Protein AF-0000000066036951 (afdb_homodimer)

Nearest PDB structures (foldseek):
  9d6j-assembly1_B  TM=9.580E-01  e=7.291E-29  Pseudonocardia thermophila
  9d6m-assembly1_B  TM=9.574E-01  e=2.581E-28  Pseudonocardia thermophila
  9d6k-assembly1_B  TM=9.555E-01  e=4.438E-28  Pseudonocardia thermophila
  9d5u-assembly1_B  TM=9.555E-01  e=5.997E-28  Pseudonocardia thermophila
  9d65-assembly1_B  TM=9.550E-01  e=6.369E-28  Pseudonocardia thermophila

GO terms:
  GO:0005515 protein binding (F, IPI)

Foldseek 3Di:
DPALVQCVPPPDPDDDDDDDPDDPDPDPVLVVLLLVVVVCVVVVLADPLLQVFQLRVPPNVCNVPDDDSVSSVRSCVVSCVVVVNDDPVVVVVVVVVCVVVVPDDDDDDDDPVSVVVSVVCVVPPDDFADDDPDDDPDDFFFKKAFAQDDDDPTDAPRRNLRHRFIWGFHDWDHWGQHSGCRSVVNDRPIFTKTWTKDAQCRRPNDVGDRPDIDIDIDTRVRIDGD/DPALVQCVPPPDPDDDDDDDPDDPDPDPVLVVLLLVVVVCVVVVLADPLLQVFQLRVPPNVCNVPDDDSVSSVRSCVVSCVVVVNDDPVVVVVVVVVCVVVVPDDDDDDDDPVSVVVSVVCVVPPDDFADDDPDDDPDDFFFKKAFAQDDDPPTDAPRRNLRHRFIWGFHDWDHWGQHSGCRSVVNDSPIFTKTWTKDAQCRRPNDVGDRPDIDIDIDTRVRIDGD

Radius of gyration: 26.62 Å; Cα contacts (8 Å, |Δi|>4): 675; chains: 2; bounding box: 62×72×55 Å

Solvent-accessible surface area (backbone atoms only — not comparable to full-atom values): 25828 Å² total; per-residue (Å²): 64,54,25,76,77,69,51,67,85,49,41,69,74,71,80,88,77,83,65,82,85,62,65,95,58,96,49,73,66,47,58,53,50,61,55,46,48,59,54,39,36,73,71,63,46,40,53,74,38,32,40,53,36,42,42,57,62,44,48,50,63,56,55,69,71,49,52,77,60,53,42,51,50,51,18,49,52,55,33,26,39,76,65,62,75,40,49,70,66,57,51,51,53,49,50,51,48,42,68,75,36,70,86,59,82,74,94,82,83,89,52,69,67,58,51,53,52,45,52,49,41,71,74,70,53,80,86,54,68,35,87,71,88,71,76,74,91,73,53,71,72,39,53,30,21,30,54,60,57,42,68,56,94,40,43,66,75,76,57,73,62,50,42,62,30,64,30,30,28,72,39,76,72,50,29,24,54,27,50,50,44,34,35,69,69,73,44,48,70,56,36,41,34,28,33,32,38,28,47,29,41,64,54,42,23,80,91,33,57,84,86,41,69,46,77,45,69,44,49,48,92,46,52,39,82,96,64,51,26,76,78,69,50,67,86,49,41,67,75,70,80,89,75,82,64,82,83,61,65,96,58,93,49,73,67,48,58,54,50,62,55,47,48,59,53,41,36,75,71,64,46,41,54,74,38,31,42,53,36,40,42,57,64,45,50,49,61,56,54,70,72,48,53,78,61,53,43,51,48,53,19,47,53,55,33,27,39,76,64,64,75,41,50,70,67,58,50,52,53,51,52,50,48,41,67,75,36,72,85,60,81,74,93,81,83,88,50,69,68,57,51,52,52,47,52,50,42,71,73,68,53,82,84,55,68,35,86,72,91,68,76,75,90,73,53,70,72,40,52,30,22,30,54,60,56,43,67,54,94,41,44,64,78,76,56,73,62,49,42,62,30,62,31,30,27,72,38,76,73,51,28,24,54,26,51,49,44,34,34,69,69,73,42,49,69,56,37,42,34,30,33,33,39,29,50,29,40,64,53,42,23,77,90,33,56,82,85,41,68,46,79,46,72,43,51,50,93,46,50,39,82,96

Sequence (452 aa):
MDGIHDLGGRAGLGPIKPESDEPVFHSDWERSVLTMFPAMALAGAFNLDQFRGAMEQIPPHDYLTSQYYEHWMHAMIHHGIEAGIFDSDELDRRTQYYMDHPDDTTPTRQDPQLVETISQLITHGADYRRPTDTEAAFAVGDKVIVRSDASPNTHTRRAGYVRGRVGEVVATHGAYVFPDTNALGAGESPEHLYTVRFSATELWGEPAAPNVVNHIDVFEPYLLPAMDGIHDLGGRAGLGPIKPESDEPVFHSDWERSVLTMFPAMALAGAFNLDQFRGAMEQIPPHDYLTSQYYEHWMHAMIHHGIEAGIFDSDELDRRTQYYMDHPDDTTPTRQDPQLVETISQLITHGADYRRPTDTEAAFAVGDKVIVRSDASPNTHTRRAGYVRGRVGEVVATHGAYVFPDTNALGAGESPEHLYTVRFSATELWGEPAAPNVVNHIDVFEPYLLPA

Organism: Rhodococcus rhodochrous (NCBI:txid1829)

pLDDT: mean 92.06, std 6.59, range [65.25, 98.88]

Secondary structure (DSSP, 8-state):
---TT--TT-SSS----PPTT--S-SSHHHHHHHHHHHHHHHTTS--HHHHHHHHTTS-HHHHHHS-HHHHHHHHHHHHHHHTTS--HHHHHHHHHHHHH-TTSPPP----HHHHHHHHHHHHH----B----SPPS--TT-EEEE--SPPPSS-----GGGTT-EEEEEEEEEEE--HHHHHTTS----EEEEEEEEEHHHHH-TTS-TT-EEEEEEEGGGEEE-/---TT--TT-SSS----PPTT--S-SSHHHHHHHHHHHHHHHTTS--HHHHHHHHTTS-HHHHHHS-HHHHHHHHHHHHHHHTTS--HHHHHHHHHHHHH-TTSPPP----HHHHHHHHHHHHH----B----SPPS--TT-EEEE--SPPPSS-----GGGTT-EEEEEEEEEEE--HHHHTTTS----EEEEEEEEEHHHHH-TTS-TT-EEEEEEEGGGEEE-

InterPro domains:
  IPR003168 Nitrile hydratase, beta subunit [PIRSF001427] (1-226)
  IPR003168 Nitrile hydratase, beta subunit [TIGR03888] (1-226)
  IPR008990 Electron transport accessory-like domain superfamily [SSF50090] (1-226)
  IPR024690 Nitrile hydratase beta subunit domain [PF02211] (129-223)
  IPR042262 Nitrile hydratase beta subunit, N-terminal [G3DSA:1.10.472.20] (1-128)
  IPR049054 Nitrile hydratase beta subunit-like, N-terminal domain [PF21006] (1-109)

Structure (mmCIF, N/CA/C/O backbone):
data_AF-0000000066036951-model_v1
#
loop_
_entity.id
_entity.type
_entity.pdbx_description
1 polymer 'Low-molecular weight cobalt-containing nitrile hydratase subunit beta'
#
loop_
_atom_site.group_PDB
_atom_site.id
_atom_site.type_symbol
_atom_site.label_atom_id
_atom_site.label_alt_id
_atom_site.label_comp_id
_atom_site.label_asym_id
_atom_site.label_entity_id
_atom_site.label_seq_id
_atom_site.pdbx_PDB_ins_code
_atom_site.Cartn_x
_atom_site.Cartn_y
_atom_site.Cartn_z
_atom_site.occupancy
_atom_site.B_iso_or_equiv
_atom_site.auth_seq_id
_atom_site.auth_comp_id
_atom_site.auth_asym_id
_atom_site.auth_atom_id
_atom_site.pdbx_PDB_model_num
ATOM 1 N N . MET A 1 1 ? -3.686 -12.07 1.496 1 74.19 1 MET A N 1
ATOM 2 C CA . MET A 1 1 ? -3.107 -11.008 2.307 1 74.19 1 MET A CA 1
ATOM 3 C C . MET A 1 1 ? -3.188 -9.664 1.581 1 74.19 1 MET A C 1
ATOM 5 O O . MET A 1 1 ? -3.072 -9.617 0.356 1 74.19 1 MET A O 1
ATOM 9 N N . ASP A 1 2 ? -3.506 -8.68 2.334 1 81.88 2 ASP A N 1
ATOM 10 C CA . ASP A 1 2 ? -3.549 -7.328 1.781 1 81.88 2 ASP A CA 1
ATOM 11 C C . ASP A 1 2 ? -2.262 -6.566 2.088 1 81.88 2 ASP A C 1
ATOM 13 O O . ASP A 1 2 ? -2.236 -5.715 2.979 1 81.88 2 ASP A O 1
ATOM 17 N N . GLY A 1 3 ? -1.222 -7.027 1.327 1 86.19 3 GLY A N 1
ATOM 18 C CA . GLY A 1 3 ? 0.087 -6.434 1.542 1 86.19 3 GLY A CA 1
ATOM 19 C C . GLY A 1 3 ? 0.476 -5.441 0.463 1 86.19 3 GLY A C 1
ATOM 20 O O . GLY A 1 3 ? -0.375 -4.984 -0.303 1 86.19 3 GLY A O 1
ATOM 21 N N . ILE A 1 4 ? 1.733 -5.105 0.458 1 88.69 4 ILE A N 1
ATOM 22 C CA . ILE A 1 4 ? 2.275 -4.051 -0.392 1 88.69 4 ILE A CA 1
ATOM 23 C C . ILE A 1 4 ? 2.205 -4.48 -1.855 1 88.69 4 ILE A C 1
ATOM 25 O O . ILE A 1 4 ? 2.289 -3.646 -2.76 1 88.69 4 ILE A O 1
ATOM 29 N N . HIS A 1 5 ? 2.006 -5.75 -2.066 1 89.12 5 HIS A N 1
ATOM 30 C CA . HIS A 1 5 ? 1.974 -6.285 -3.422 1 89.12 5 HIS A CA 1
ATOM 31 C C . HIS A 1 5 ? 0.675 -5.91 -4.129 1 89.12 5 HIS A C 1
ATOM 33 O O . HIS A 1 5 ? 0.584 -6 -5.355 1 89.12 5 HIS A O 1
ATOM 39 N N . ASP A 1 6 ? -0.364 -5.641 -3.398 1 89 6 ASP A N 1
ATOM 40 C CA . ASP A 1 6 ? -1.654 -5.273 -3.975 1 89 6 ASP A CA 1
ATOM 41 C C . ASP A 1 6 ? -1.68 -3.801 -4.375 1 89 6 ASP A C 1
ATOM 43 O O . ASP A 1 6 ? -2.139 -2.951 -3.607 1 89 6 ASP A O 1
ATOM 47 N N . LEU A 1 7 ? -1.297 -3.506 -5.617 1 87.06 7 LEU A N 1
ATOM 48 C CA . LEU A 1 7 ? -1.011 -2.133 -6.02 1 87.06 7 LEU A CA 1
ATOM 49 C C . LEU A 1 7 ? -2.104 -1.597 -6.938 1 87.06 7 LEU A C 1
ATOM 51 O O . LEU A 1 7 ? -2.105 -0.414 -7.285 1 87.06 7 LEU A O 1
ATOM 55 N N . GLY A 1 8 ? -2.971 -2.449 -7.289 1 82.44 8 GLY A N 1
ATOM 56 C CA . GLY A 1 8 ? -4.027 -1.979 -8.172 1 82.44 8 GLY A CA 1
ATOM 57 C C . GLY A 1 8 ? -4.793 -0.796 -7.605 1 82.44 8 GLY A C 1
ATOM 58 O O . GLY A 1 8 ? -5.289 -0.853 -6.477 1 82.44 8 GLY A O 1
ATOM 59 N N . GLY A 1 9 ? -4.762 0.262 -8.359 1 79.31 9 GLY A N 1
ATOM 60 C CA . GLY A 1 9 ? -5.539 1.427 -7.965 1 79.31 9 GLY A CA 1
ATOM 61 C C . GLY A 1 9 ? -4.809 2.326 -6.984 1 79.31 9 GLY A C 1
ATOM 62 O O . GLY A 1 9 ? -5.336 3.359 -6.57 1 79.31 9 GLY A O 1
ATOM 63 N N . ARG A 1 10 ? -3.672 1.916 -6.578 1 83.06 10 ARG A N 1
ATOM 64 C CA . ARG A 1 10 ? -2.916 2.732 -5.633 1 83.06 10 ARG A CA 1
ATOM 65 C C . ARG A 1 10 ? -2.289 3.936 -6.328 1 83.06 10 ARG A C 1
ATOM 67 O O . ARG A 1 10 ? -1.865 3.842 -7.48 1 83.06 10 ARG A O 1
ATOM 74 N N . ALA A 1 11 ? -2.215 5.004 -5.559 1 81.88 11 ALA A N 1
ATOM 75 C CA . ALA A 1 11 ? -1.657 6.246 -6.086 1 81.88 11 ALA A CA 1
ATOM 76 C C . ALA A 1 11 ? -0.182 6.387 -5.719 1 81.88 11 ALA A C 1
ATOM 78 O O . ALA A 1 11 ? 0.321 5.66 -4.859 1 81.88 11 ALA A O 1
ATOM 79 N N . GLY A 1 12 ? 0.493 7.266 -6.492 1 81.44 12 GLY A N 1
ATOM 80 C CA . GLY A 1 12 ? 1.828 7.68 -6.09 1 81.44 12 GLY A CA 1
ATOM 81 C C . GLY A 1 12 ? 2.924 6.809 -6.68 1 81.44 12 GLY A C 1
ATOM 82 O O . GLY A 1 12 ? 4.082 6.891 -6.262 1 81.44 12 GLY A O 1
ATOM 83 N N . LEU A 1 13 ? 2.564 6 -7.59 1 83.81 13 LEU A N 1
ATOM 84 C CA . LEU A 1 13 ? 3.555 5.094 -8.164 1 83.81 13 LEU A CA 1
ATOM 85 C C . LEU A 1 13 ? 4.121 5.66 -9.461 1 83.81 13 LEU A C 1
ATOM 87 O O . LEU A 1 13 ? 5.086 5.121 -10.008 1 83.81 13 LEU A O 1
ATOM 91 N N . GLY A 1 14 ? 3.555 6.781 -9.875 1 77.62 14 GLY A N 1
ATOM 92 C CA . GLY A 1 14 ? 4.035 7.395 -11.102 1 77.62 14 GLY A CA 1
ATOM 93 C C . GLY A 1 14 ? 3.561 6.676 -12.352 1 77.62 14 GLY A C 1
ATOM 94 O O . GLY A 1 14 ? 2.885 5.648 -12.266 1 77.62 14 GLY A O 1
ATOM 95 N N . PRO A 1 15 ? 3.805 7.199 -13.5 1 83.62 15 PRO A N 1
ATOM 96 C CA . PRO A 1 15 ? 3.385 6.59 -14.766 1 83.62 15 PRO A CA 1
ATOM 97 C C . PRO A 1 15 ? 4.215 5.363 -15.133 1 83.62 15 PRO A C 1
ATOM 99 O O . PRO A 1 15 ? 5.363 5.234 -14.695 1 83.62 15 PRO A O 1
ATOM 102 N N . ILE A 1 16 ? 3.588 4.512 -15.906 1 80.62 16 ILE A N 1
ATOM 103 C CA . ILE A 1 16 ? 4.309 3.391 -16.5 1 80.62 16 ILE A CA 1
ATOM 104 C C . ILE A 1 16 ? 5.105 3.871 -17.703 1 80.62 16 ILE A C 1
ATOM 106 O O . ILE A 1 16 ? 4.551 4.488 -18.625 1 80.62 16 ILE A O 1
ATOM 110 N N . LYS A 1 17 ? 6.371 3.756 -17.641 1 86.69 17 LYS A N 1
ATOM 111 C CA . LYS A 1 17 ? 7.254 4.117 -18.75 1 86.69 17 LYS A CA 1
ATOM 112 C C . LYS A 1 17 ? 7.812 2.871 -19.438 1 86.69 17 LYS A C 1
ATOM 114 O O . LYS A 1 17 ? 8.852 2.346 -19.031 1 86.69 17 LYS A O 1
ATOM 119 N N . PRO A 1 18 ? 7.16 2.463 -20.5 1 88.06 18 PRO A N 1
ATOM 120 C CA . PRO A 1 18 ? 7.641 1.254 -21.172 1 88.06 18 PRO A CA 1
ATOM 121 C C . PRO A 1 18 ? 9.023 1.438 -21.812 1 88.06 18 PRO A C 1
ATOM 123 O O . PRO A 1 18 ? 9.328 2.512 -22.328 1 88.06 18 PRO A O 1
ATOM 126 N N . GLU A 1 19 ? 9.93 0.462 -21.688 1 88.06 19 GLU A N 1
ATOM 127 C CA . GLU A 1 19 ? 11.242 0.448 -22.328 1 88.06 19 GLU A CA 1
ATOM 128 C C . GLU A 1 19 ? 11.125 0.102 -23.797 1 88.06 19 GLU A C 1
ATOM 130 O O . GLU A 1 19 ? 10.523 -0.913 -24.172 1 88.06 19 GLU A O 1
ATOM 135 N N . SER A 1 20 ? 11.742 1.04 -24.594 1 89.12 20 SER A N 1
ATOM 136 C CA . SER A 1 20 ? 11.797 0.727 -26.016 1 89.12 20 SER A CA 1
ATOM 137 C C . SER A 1 20 ? 12.703 -0.475 -26.281 1 89.12 20 SER A C 1
ATOM 139 O O . SER A 1 20 ? 13.789 -0.58 -25.703 1 89.12 20 SER A O 1
ATOM 141 N N . ASP A 1 21 ? 12.273 -1.445 -27.078 1 92.12 21 ASP A N 1
ATOM 142 C CA . ASP A 1 21 ? 13.047 -2.635 -27.422 1 92.12 21 ASP A CA 1
ATOM 143 C C . ASP A 1 21 ? 13.469 -3.396 -26.172 1 92.12 21 ASP A C 1
ATOM 145 O O . ASP A 1 21 ? 14.633 -3.756 -26.016 1 92.12 21 ASP A O 1
ATOM 149 N N . GLU A 1 22 ? 12.625 -3.484 -25.25 1 90.69 22 GLU A N 1
ATOM 150 C CA . GLU A 1 22 ? 12.875 -4.172 -23.984 1 90.69 22 GLU A CA 1
ATOM 151 C C . GLU A 1 22 ? 13.461 -5.562 -24.219 1 90.69 22 GLU A C 1
ATOM 153 O O . GLU A 1 22 ? 12.875 -6.375 -24.938 1 90.69 22 GLU A O 1
ATOM 158 N N . PRO A 1 23 ? 14.695 -5.762 -23.656 1 92.38 23 PRO A N 1
ATOM 159 C CA . PRO A 1 23 ? 15.242 -7.117 -23.766 1 92.38 23 PRO A CA 1
ATOM 160 C C . PRO A 1 23 ? 14.398 -8.148 -23.016 1 92.38 23 PRO A C 1
ATOM 162 O O . PRO A 1 23 ? 13.656 -7.801 -22.094 1 92.38 23 PRO A O 1
ATOM 165 N N . VAL A 1 24 ? 14.555 -9.383 -23.5 1 90.38 24 VAL A N 1
ATOM 166 C CA . VAL A 1 24 ? 13.844 -10.461 -22.812 1 90.38 24 VAL A CA 1
ATOM 167 C C . VAL A 1 24 ? 14.328 -10.562 -21.375 1 90.38 24 VAL A C 1
ATOM 169 O O . VAL A 1 24 ? 13.523 -10.727 -20.453 1 90.38 24 VAL A O 1
ATOM 172 N N . PHE A 1 25 ? 15.641 -10.5 -21.188 1 94.81 25 PHE A N 1
ATOM 173 C CA . PHE A 1 25 ? 16.266 -10.477 -19.875 1 94.81 25 PHE A CA 1
ATOM 174 C C . PHE A 1 25 ? 17.219 -9.289 -19.75 1 94.81 25 PHE A C 1
ATOM 176 O O . PHE A 1 25 ? 17.953 -8.984 -20.703 1 94.81 25 PHE A O 1
ATOM 183 N N . HIS A 1 26 ? 17.203 -8.68 -18.625 1 93.5 26 HIS A N 1
ATOM 184 C CA . HIS A 1 26 ? 18.078 -7.539 -18.391 1 93.5 26 HIS A CA 1
ATOM 185 C C . HIS A 1 26 ? 19.469 -8 -17.953 1 93.5 26 HIS A C 1
ATOM 187 O O . HIS A 1 26 ? 20.453 -7.277 -18.125 1 93.5 26 HIS A O 1
ATOM 193 N N . SER A 1 27 ? 19.547 -9.133 -17.281 1 93.69 27 SER A N 1
ATOM 194 C CA . SER A 1 27 ? 20.781 -9.75 -16.812 1 93.69 27 SER A CA 1
ATOM 195 C C . SER A 1 27 ? 20.75 -11.266 -16.969 1 93.69 27 SER A C 1
ATOM 197 O O . SER A 1 27 ? 19.672 -11.867 -16.969 1 93.69 27 SER A O 1
ATOM 199 N N . ASP A 1 28 ? 21.828 -11.875 -17 1 90.81 28 ASP A N 1
ATOM 200 C CA . ASP A 1 28 ? 21.938 -13.305 -17.266 1 90.81 28 ASP A CA 1
ATOM 201 C C . ASP A 1 28 ? 21.328 -14.117 -16.109 1 90.81 28 ASP A C 1
ATOM 203 O O . ASP A 1 28 ? 20.766 -15.188 -16.344 1 90.81 28 ASP A O 1
ATOM 207 N N . TRP A 1 29 ? 21.469 -13.594 -14.961 1 92.06 29 TRP A N 1
ATOM 208 C CA . TRP A 1 29 ? 20.969 -14.359 -13.82 1 92.06 29 TRP A CA 1
ATOM 209 C C . TRP A 1 29 ? 19.453 -14.523 -13.898 1 92.06 29 TRP A C 1
ATOM 211 O O . TRP A 1 29 ? 18.906 -15.492 -13.359 1 92.06 29 TRP A O 1
ATOM 221 N N . GLU A 1 30 ? 18.766 -13.703 -14.586 1 96.06 30 GLU A N 1
ATOM 222 C CA . GLU A 1 30 ? 17.312 -13.781 -14.719 1 96.06 30 GLU A CA 1
ATOM 223 C C . GLU A 1 30 ? 16.906 -15.031 -15.5 1 96.06 30 GLU A C 1
ATOM 225 O O . GLU A 1 30 ? 15.883 -15.656 -15.188 1 96.06 30 GLU A O 1
ATOM 230 N N . ARG A 1 31 ? 17.688 -15.391 -16.469 1 93 31 ARG A N 1
ATOM 231 C CA . ARG A 1 31 ? 17.438 -16.594 -17.25 1 93 31 ARG A CA 1
ATOM 232 C C . ARG A 1 31 ? 17.5 -17.844 -16.359 1 93 31 ARG A C 1
ATOM 234 O O . ARG A 1 31 ? 16.672 -18.75 -16.5 1 93 31 ARG A O 1
ATOM 241 N N . SER A 1 32 ? 18.484 -17.797 -15.523 1 91.88 32 SER A N 1
ATOM 242 C CA . SER A 1 32 ? 18.625 -18.922 -14.602 1 91.88 32 SER A CA 1
ATOM 243 C C . SER A 1 32 ? 17.438 -19.031 -13.648 1 91.88 32 SER A C 1
ATOM 245 O O . SER A 1 32 ? 16.938 -20.125 -13.398 1 91.88 32 SER A O 1
ATOM 247 N N . VAL A 1 33 ? 17.031 -17.891 -13.188 1 95.56 33 VAL A N 1
ATOM 248 C CA . VAL A 1 33 ? 15.922 -17.859 -12.25 1 95.56 33 VAL A CA 1
ATOM 249 C C . VAL A 1 33 ? 14.656 -18.391 -12.93 1 95.56 33 VAL A C 1
ATOM 251 O O . VAL A 1 33 ? 13.922 -19.188 -12.344 1 95.56 33 VAL A O 1
ATOM 254 N N . LEU A 1 34 ? 14.43 -17.984 -14.156 1 94.94 34 LEU A N 1
ATOM 255 C CA . LEU A 1 34 ? 13.266 -18.453 -14.898 1 94.94 34 LEU A CA 1
ATOM 256 C C . LEU A 1 34 ? 13.242 -19.969 -14.969 1 94.94 34 LEU A C 1
ATOM 258 O O . LEU A 1 34 ? 12.195 -20.594 -14.773 1 94.94 34 LEU A O 1
ATOM 262 N N . THR A 1 35 ? 14.398 -20.625 -15.172 1 93.25 35 THR A N 1
ATOM 263 C CA . THR A 1 35 ? 14.453 -22.078 -15.344 1 93.25 35 THR A CA 1
ATOM 264 C C . THR A 1 35 ? 14.383 -22.781 -13.992 1 93.25 35 THR A C 1
ATOM 266 O O . THR A 1 35 ? 13.906 -23.922 -13.906 1 93.25 35 THR A O 1
ATOM 269 N N . MET A 1 36 ? 14.852 -22.141 -12.953 1 93.75 36 MET A N 1
ATOM 270 C CA . MET A 1 36 ? 14.812 -22.719 -11.617 1 93.75 36 MET A CA 1
ATOM 271 C C . MET A 1 36 ? 13.375 -22.906 -11.141 1 93.75 36 MET A C 1
ATOM 273 O O . MET A 1 36 ? 13.078 -23.844 -10.406 1 93.75 36 MET A O 1
ATOM 277 N N . PHE A 1 37 ? 12.508 -22.031 -11.578 1 94.88 37 PHE A N 1
ATOM 278 C CA . PHE A 1 37 ? 11.125 -22.062 -11.125 1 94.88 37 PHE A CA 1
ATOM 279 C C . PHE A 1 37 ? 10.469 -23.391 -11.469 1 94.88 37 PHE A C 1
ATOM 281 O O . PHE A 1 37 ? 10.102 -24.156 -10.578 1 94.88 37 PHE A O 1
ATOM 288 N N . PRO A 1 38 ? 10.352 -23.719 -12.758 1 93.94 38 PRO A N 1
ATOM 289 C CA . PRO A 1 38 ? 9.711 -25 -13.062 1 93.94 38 PRO A CA 1
ATOM 290 C C . PRO A 1 38 ? 10.492 -26.203 -12.516 1 93.94 38 PRO A C 1
ATOM 292 O O . PRO A 1 38 ? 9.898 -27.219 -12.172 1 93.94 38 PRO A O 1
ATOM 295 N N . ALA A 1 39 ? 11.805 -26.141 -12.43 1 93.38 39 ALA A N 1
ATOM 296 C CA . ALA A 1 39 ? 12.609 -27.234 -11.875 1 93.38 39 ALA A CA 1
ATOM 297 C C . ALA A 1 39 ? 12.219 -27.516 -10.43 1 93.38 39 ALA A C 1
ATOM 299 O O . ALA A 1 39 ? 12.016 -28.672 -10.047 1 93.38 39 ALA A O 1
ATOM 300 N N . MET A 1 40 ? 12.094 -26.5 -9.664 1 95.12 40 MET A N 1
ATOM 301 C CA . MET A 1 40 ? 11.758 -26.672 -8.258 1 95.12 40 MET A CA 1
ATOM 302 C C . MET A 1 40 ? 10.297 -27.062 -8.086 1 95.12 40 MET A C 1
ATOM 304 O O . MET A 1 40 ? 9.961 -27.828 -7.18 1 95.12 40 MET A O 1
ATOM 308 N N . ALA A 1 41 ? 9.453 -26.516 -8.922 1 93.81 41 ALA A N 1
ATOM 309 C CA . ALA A 1 41 ? 8.055 -26.922 -8.891 1 93.81 41 ALA A CA 1
ATOM 310 C C . ALA A 1 41 ? 7.902 -28.406 -9.18 1 93.81 41 ALA A C 1
ATOM 312 O O . ALA A 1 41 ? 7.164 -29.109 -8.484 1 93.81 41 ALA A O 1
ATOM 313 N N . LEU A 1 42 ? 8.609 -28.875 -10.141 1 91.44 42 LEU A N 1
ATOM 314 C CA . LEU A 1 42 ? 8.594 -30.297 -10.516 1 91.44 42 LEU A CA 1
ATOM 315 C C . LEU A 1 42 ? 9.125 -31.156 -9.383 1 91.44 42 LEU A C 1
ATOM 317 O O . LEU A 1 42 ? 8.672 -32.312 -9.203 1 91.44 42 LEU A O 1
ATOM 321 N N . ALA A 1 43 ? 10.039 -30.609 -8.656 1 91.88 43 ALA A N 1
ATOM 322 C CA . ALA A 1 43 ? 10.625 -31.344 -7.535 1 91.88 43 ALA A CA 1
ATOM 323 C C . ALA A 1 43 ? 9.68 -31.375 -6.34 1 91.88 43 ALA A C 1
ATOM 325 O O . ALA A 1 43 ? 9.969 -32.031 -5.328 1 91.88 43 ALA A O 1
ATOM 326 N N . GLY A 1 44 ? 8.609 -30.641 -6.438 1 92.56 44 GLY A N 1
ATOM 327 C CA . GLY A 1 44 ? 7.605 -30.688 -5.387 1 92.56 44 GLY A CA 1
ATOM 328 C C . GLY A 1 44 ? 7.805 -29.641 -4.312 1 92.56 44 GLY A C 1
ATOM 329 O O . GLY A 1 44 ? 7.199 -29.719 -3.244 1 92.56 44 GLY A O 1
ATOM 330 N N . ALA A 1 45 ? 8.648 -28.656 -4.578 1 95.69 45 ALA A N 1
ATOM 331 C CA . ALA A 1 45 ? 8.945 -27.641 -3.574 1 95.69 45 ALA A CA 1
ATOM 332 C C . ALA A 1 45 ? 7.73 -26.734 -3.328 1 95.69 45 ALA A C 1
ATOM 334 O O . ALA A 1 45 ? 7.512 -26.266 -2.207 1 95.69 45 ALA A O 1
ATOM 335 N N . PHE A 1 46 ? 7.023 -26.453 -4.34 1 96.81 46 PHE A N 1
ATOM 336 C CA . PHE A 1 46 ? 5.855 -25.578 -4.242 1 96.81 46 PHE A CA 1
ATOM 337 C C . PHE A 1 46 ? 4.961 -25.75 -5.469 1 96.81 46 PHE A C 1
ATOM 339 O O . PHE A 1 46 ? 5.406 -26.234 -6.512 1 96.81 46 PHE A O 1
ATOM 346 N N . ASN A 1 47 ? 3.693 -25.438 -5.297 1 95.38 47 ASN A N 1
ATOM 347 C CA . ASN A 1 47 ? 2.832 -25.188 -6.449 1 95.38 47 ASN A CA 1
ATOM 348 C C . ASN A 1 47 ? 2.801 -23.703 -6.809 1 95.38 47 ASN A C 1
ATOM 350 O O . ASN A 1 47 ? 3.447 -22.875 -6.152 1 95.38 47 ASN A O 1
ATOM 354 N N . LEU A 1 48 ? 2.135 -23.359 -7.875 1 95.12 48 LEU A N 1
ATOM 355 C CA . LEU A 1 48 ? 2.139 -21.984 -8.391 1 95.12 48 LEU A CA 1
ATOM 356 C C . LEU A 1 48 ? 1.608 -21.016 -7.352 1 95.12 48 LEU A C 1
ATOM 358 O O . LEU A 1 48 ? 2.182 -19.938 -7.156 1 95.12 48 LEU A O 1
ATOM 362 N N . ASP A 1 49 ? 0.566 -21.359 -6.664 1 96.5 49 ASP A N 1
ATOM 363 C CA . ASP A 1 49 ? -0.071 -20.438 -5.723 1 96.5 49 ASP A CA 1
ATOM 364 C C . ASP A 1 49 ? 0.751 -20.312 -4.441 1 96.5 49 ASP A C 1
ATOM 366 O O . ASP A 1 49 ? 0.789 -19.25 -3.826 1 96.5 49 ASP A O 1
ATOM 370 N N . GLN A 1 50 ? 1.364 -21.391 -4.07 1 96.31 50 GLN A N 1
ATOM 371 C CA . GLN A 1 50 ? 2.324 -21.312 -2.973 1 96.31 50 GLN A CA 1
ATOM 372 C C . GLN A 1 50 ? 3.479 -20.375 -3.318 1 96.31 50 GLN A C 1
ATOM 374 O O . GLN A 1 50 ? 3.908 -19.578 -2.484 1 96.31 50 GLN A O 1
ATOM 379 N N . PHE A 1 51 ? 3.969 -20.531 -4.543 1 97 51 PHE A N 1
ATOM 380 C CA . PHE A 1 51 ? 5.031 -19.672 -5.059 1 97 51 PHE A CA 1
ATOM 381 C C . PHE A 1 51 ? 4.625 -18.219 -4.996 1 97 51 PHE A C 1
ATOM 383 O O . PHE A 1 51 ? 5.363 -17.375 -4.461 1 97 51 PHE A O 1
ATOM 390 N N . ARG A 1 52 ? 3.447 -17.859 -5.398 1 95.94 52 ARG A N 1
ATOM 391 C CA . ARG A 1 52 ? 2.93 -16.5 -5.371 1 95.94 52 ARG A CA 1
ATOM 392 C C . ARG A 1 52 ? 2.746 -16 -3.939 1 95.94 52 ARG A C 1
ATOM 394 O O . ARG A 1 52 ? 3.092 -14.867 -3.619 1 95.94 52 ARG A O 1
ATOM 401 N N . GLY A 1 53 ? 2.195 -16.875 -3.137 1 94.25 53 GLY A N 1
ATOM 402 C CA . GLY A 1 53 ? 1.999 -16.516 -1.741 1 94.25 53 GLY A CA 1
ATOM 403 C C . GLY A 1 53 ? 3.287 -16.141 -1.034 1 94.25 53 GLY A C 1
ATOM 404 O O . GLY A 1 53 ? 3.295 -15.242 -0.193 1 94.25 53 GLY A O 1
ATOM 405 N N . ALA A 1 54 ? 4.309 -16.844 -1.365 1 95.06 54 ALA A N 1
ATOM 406 C CA . ALA A 1 54 ? 5.598 -16.547 -0.741 1 95.06 54 ALA A CA 1
ATOM 407 C C . ALA A 1 54 ? 6.117 -15.18 -1.158 1 95.06 54 ALA A C 1
ATOM 409 O O . ALA A 1 54 ? 6.734 -14.469 -0.358 1 95.06 54 ALA A O 1
ATOM 410 N N . MET A 1 55 ? 5.91 -14.797 -2.371 1 94.69 55 MET A N 1
ATOM 411 C CA . MET A 1 55 ? 6.34 -13.484 -2.84 1 94.69 55 MET A CA 1
ATOM 412 C C . MET A 1 55 ? 5.621 -12.367 -2.084 1 94.69 55 MET A C 1
ATOM 414 O O . MET A 1 55 ? 6.176 -11.289 -1.882 1 94.69 55 MET A O 1
ATOM 418 N N . GLU A 1 56 ? 4.441 -12.656 -1.65 1 92.62 56 GLU A N 1
ATOM 419 C CA . GLU A 1 56 ? 3.641 -11.672 -0.933 1 92.62 56 GLU A CA 1
ATOM 420 C C . GLU A 1 56 ? 4.16 -11.469 0.486 1 92.62 56 GLU A C 1
ATOM 422 O O . GLU A 1 56 ? 3.725 -10.547 1.186 1 92.62 56 GLU A O 1
ATOM 427 N N . GLN A 1 57 ? 5.098 -12.32 0.815 1 91 57 GLN A N 1
ATOM 428 C CA . GLN A 1 57 ? 5.66 -12.234 2.158 1 91 57 GLN A CA 1
ATOM 429 C C . GLN A 1 57 ? 6.961 -11.438 2.158 1 91 57 GLN A C 1
ATOM 431 O O . GLN A 1 57 ? 7.57 -11.234 3.211 1 91 57 GLN A O 1
ATOM 436 N N . ILE A 1 58 ? 7.344 -11.031 1.035 1 92.69 58 ILE A N 1
ATOM 437 C CA . ILE A 1 58 ? 8.523 -10.18 0.954 1 92.69 58 ILE A CA 1
ATOM 438 C C . ILE A 1 58 ? 8.281 -8.883 1.722 1 92.69 58 ILE A C 1
ATOM 440 O O . ILE A 1 58 ? 7.23 -8.25 1.57 1 92.69 58 ILE A O 1
ATOM 444 N N . PRO A 1 59 ? 9.273 -8.516 2.592 1 89.69 59 PRO A N 1
ATOM 445 C CA . PRO A 1 59 ? 9.086 -7.238 3.289 1 89.69 59 PRO A CA 1
ATOM 446 C C . PRO A 1 59 ? 8.812 -6.078 2.334 1 89.69 59 PRO A C 1
ATOM 448 O O . PRO A 1 59 ? 9.398 -6.008 1.253 1 89.69 59 PRO A O 1
ATOM 451 N N . PRO A 1 60 ? 7.922 -5.152 2.736 1 89.94 60 PRO A N 1
ATOM 452 C CA . PRO A 1 60 ? 7.418 -4.113 1.837 1 89.94 60 PRO A CA 1
ATOM 453 C C . PRO A 1 60 ? 8.539 -3.328 1.155 1 89.94 60 PRO A C 1
ATOM 455 O O . PRO A 1 60 ? 8.484 -3.102 -0.057 1 89.94 60 PRO A O 1
ATOM 458 N N . HIS A 1 61 ? 9.523 -2.877 1.912 1 88.69 61 HIS A N 1
ATOM 459 C CA . HIS A 1 61 ? 10.625 -2.117 1.333 1 88.69 61 HIS A CA 1
ATOM 460 C C . HIS A 1 61 ? 11.359 -2.934 0.275 1 88.69 61 HIS A C 1
ATOM 462 O O . HIS A 1 61 ? 11.664 -2.426 -0.806 1 88.69 61 HIS A O 1
ATOM 468 N N . ASP A 1 62 ? 11.617 -4.156 0.596 1 91.31 62 ASP A N 1
ATOM 469 C CA . ASP A 1 62 ? 12.312 -5.035 -0.34 1 91.31 62 ASP A CA 1
ATOM 470 C C . ASP A 1 62 ? 11.461 -5.312 -1.574 1 91.31 62 ASP A C 1
ATOM 472 O O . ASP A 1 62 ? 11.969 -5.32 -2.699 1 91.31 62 ASP A O 1
ATOM 476 N N . TYR A 1 63 ? 10.234 -5.473 -1.358 1 92.88 63 TYR A N 1
ATOM 477 C CA . TYR A 1 63 ? 9.312 -5.727 -2.465 1 92.88 63 TYR A CA 1
ATOM 478 C C . TYR A 1 63 ? 9.328 -4.574 -3.463 1 92.88 63 TYR A C 1
ATOM 480 O O . TYR A 1 63 ? 9.383 -4.797 -4.676 1 92.88 63 TYR A O 1
ATOM 488 N N . LEU A 1 64 ? 9.383 -3.369 -2.947 1 90.06 64 LEU A N 1
ATOM 489 C CA . LEU A 1 64 ? 9.258 -2.188 -3.797 1 90.06 64 LEU A CA 1
ATOM 490 C C . LEU A 1 64 ? 10.57 -1.899 -4.523 1 90.06 64 LEU A C 1
ATOM 492 O O . LEU A 1 64 ? 10.578 -1.199 -5.539 1 90.06 64 LEU A O 1
ATOM 496 N N . THR A 1 65 ? 11.656 -2.438 -4.02 1 90.5 65 THR A N 1
ATOM 497 C CA . THR A 1 65 ? 12.938 -2.012 -4.562 1 90.5 65 THR A CA 1
ATOM 498 C C . THR A 1 65 ? 13.633 -3.168 -5.273 1 90.5 65 THR A C 1
ATOM 500 O O . THR A 1 65 ? 14.703 -2.99 -5.855 1 90.5 65 THR A O 1
ATOM 503 N N . SER A 1 66 ? 13.031 -4.285 -5.16 1 91.75 66 SER A N 1
ATOM 504 C CA . SER A 1 66 ? 13.641 -5.43 -5.824 1 91.75 66 SER A CA 1
ATOM 505 C C . SER A 1 66 ? 13.07 -5.633 -7.227 1 91.75 66 SER A C 1
ATOM 507 O O . SER A 1 66 ? 11.984 -5.141 -7.531 1 91.75 66 SER A O 1
ATOM 509 N N . GLN A 1 67 ? 13.875 -6.34 -8.016 1 91.81 67 GLN A N 1
ATOM 510 C CA . GLN A 1 67 ? 13.508 -6.578 -9.406 1 91.81 67 GLN A CA 1
ATOM 511 C C . GLN A 1 67 ? 12.547 -7.762 -9.523 1 91.81 67 GLN A C 1
ATOM 513 O O . GLN A 1 67 ? 12.391 -8.539 -8.578 1 91.81 67 GLN A O 1
ATOM 518 N N . TYR A 1 68 ? 12 -7.879 -10.703 1 93.5 68 TYR A N 1
ATOM 519 C CA . TYR A 1 68 ? 10.961 -8.867 -10.969 1 93.5 68 TYR A CA 1
ATOM 520 C C . TYR A 1 68 ? 11.438 -10.266 -10.609 1 93.5 68 TYR A C 1
ATOM 522 O O . TYR A 1 68 ? 10.797 -10.953 -9.805 1 93.5 68 TYR A O 1
ATOM 530 N N . TYR A 1 69 ? 12.617 -10.672 -11.102 1 97.06 69 TYR A N 1
ATOM 531 C CA . TYR A 1 69 ? 13.078 -12.039 -10.891 1 97.06 69 TYR A CA 1
ATOM 532 C C . TYR A 1 69 ? 13.672 -12.203 -9.5 1 97.06 69 TYR A C 1
ATOM 534 O O . TYR A 1 69 ? 13.859 -13.328 -9.023 1 97.06 69 TYR A O 1
ATOM 542 N N . GLU A 1 70 ? 13.984 -11.125 -8.828 1 96.62 70 GLU A N 1
ATOM 543 C CA . GLU A 1 70 ? 14.391 -11.203 -7.426 1 96.62 70 GLU A CA 1
ATOM 544 C C . GLU A 1 70 ? 13.242 -11.672 -6.543 1 96.62 70 GLU A C 1
ATOM 546 O O . GLU A 1 70 ? 13.453 -12.391 -5.562 1 96.62 70 GLU A O 1
ATOM 551 N N . HIS A 1 71 ? 12.023 -11.297 -6.91 1 97.19 71 HIS A N 1
ATOM 552 C CA . HIS A 1 71 ? 10.844 -11.773 -6.191 1 97.19 71 HIS A CA 1
ATOM 553 C C . HIS A 1 71 ? 10.727 -13.289 -6.277 1 97.19 71 HIS A C 1
ATOM 555 O O . HIS A 1 71 ? 10.422 -13.953 -5.281 1 97.19 71 HIS A O 1
ATOM 561 N N . TRP A 1 72 ? 11.016 -13.703 -7.473 1 98 72 TRP A N 1
ATOM 562 C CA . TRP A 1 72 ? 10.961 -15.148 -7.668 1 98 72 TRP A CA 1
ATOM 563 C C . TRP A 1 72 ? 11.984 -15.859 -6.789 1 98 72 TRP A C 1
ATOM 565 O O . TRP A 1 72 ? 11.68 -16.891 -6.176 1 98 72 TRP A O 1
ATOM 575 N N . MET A 1 73 ? 13.203 -15.32 -6.75 1 96.19 73 MET A N 1
ATOM 576 C CA . MET A 1 73 ? 14.273 -15.914 -5.953 1 96.19 73 MET A CA 1
ATOM 577 C C . MET A 1 73 ? 13.891 -15.977 -4.48 1 96.19 73 MET A C 1
ATOM 579 O O . MET A 1 73 ? 14.148 -16.969 -3.805 1 96.19 73 MET A O 1
ATOM 583 N N . HIS A 1 74 ? 13.258 -14.945 -4.02 1 96.06 74 HIS A N 1
ATOM 584 C CA . HIS A 1 74 ? 12.797 -14.938 -2.635 1 96.06 74 HIS A CA 1
ATOM 585 C C . HIS A 1 74 ? 11.859 -16.109 -2.359 1 96.06 74 HIS A C 1
ATOM 587 O O . HIS A 1 74 ? 12.016 -16.828 -1.37 1 96.06 74 HIS A O 1
ATOM 593 N N . ALA A 1 75 ? 10.883 -16.266 -3.24 1 97 75 ALA A N 1
ATOM 594 C CA . ALA A 1 75 ? 9.898 -17.328 -3.074 1 97 75 ALA A CA 1
ATOM 595 C C . ALA A 1 75 ? 10.555 -18.703 -3.156 1 97 75 ALA A C 1
ATOM 597 O O . ALA A 1 75 ? 10.234 -19.609 -2.369 1 97 75 ALA A O 1
ATOM 598 N N . MET A 1 76 ? 11.5 -18.844 -4.047 1 97.31 76 MET A N 1
ATOM 599 C CA . MET A 1 76 ? 12.18 -20.125 -4.227 1 97.31 76 MET A CA 1
ATOM 600 C C . MET A 1 76 ? 13.039 -20.469 -3.018 1 97.31 76 MET A C 1
ATOM 602 O O . MET A 1 76 ? 13.078 -21.609 -2.572 1 97.31 76 MET A O 1
ATOM 606 N N . ILE A 1 77 ? 13.75 -19.484 -2.52 1 96.25 77 ILE A N 1
ATOM 607 C CA . ILE A 1 77 ? 14.57 -19.703 -1.333 1 96.25 77 ILE A CA 1
ATOM 608 C C . ILE A 1 77 ? 13.688 -20.078 -0.15 1 96.25 77 ILE A C 1
ATOM 610 O O . ILE A 1 77 ? 13.977 -21.031 0.57 1 96.25 77 ILE A O 1
ATOM 614 N N . HIS A 1 78 ? 12.602 -19.391 -0.004 1 96.25 78 HIS A N 1
ATOM 615 C CA . HIS A 1 78 ? 11.656 -19.672 1.072 1 96.25 78 HIS A CA 1
ATOM 616 C C . HIS A 1 78 ? 11.18 -21.125 1.022 1 96.25 78 HIS A C 1
ATOM 618 O O . HIS A 1 78 ? 11.344 -21.875 1.988 1 96.25 78 HIS A O 1
ATOM 624 N N . HIS A 1 79 ? 10.672 -21.516 -0.078 1 97.06 79 HIS A N 1
ATOM 625 C CA . HIS A 1 79 ? 10.109 -22.859 -0.198 1 97.06 79 HIS A CA 1
ATOM 626 C C . HIS A 1 79 ? 11.203 -23.922 -0.248 1 97.06 79 HIS A C 1
ATOM 628 O O . HIS A 1 79 ? 11.016 -25.047 0.226 1 97.06 79 HIS A O 1
ATOM 634 N N . GLY A 1 80 ? 12.328 -23.547 -0.822 1 96.5 80 GLY A N 1
ATOM 635 C CA . GLY A 1 80 ? 13.445 -24.484 -0.867 1 96.5 80 GLY A CA 1
ATOM 636 C C . GLY A 1 80 ? 13.961 -24.859 0.508 1 96.5 80 GLY A C 1
ATOM 637 O O . GLY A 1 80 ? 14.32 -26.016 0.75 1 96.5 80 GLY A O 1
ATOM 638 N N . ILE A 1 81 ? 14.008 -23.906 1.367 1 95.69 81 ILE A N 1
ATOM 639 C CA . ILE A 1 81 ? 14.438 -24.172 2.738 1 95.69 81 ILE A CA 1
ATOM 640 C C . ILE A 1 81 ? 13.406 -25.031 3.447 1 95.69 81 ILE A C 1
ATOM 642 O O . ILE A 1 81 ? 13.75 -26.031 4.098 1 95.69 81 ILE A O 1
ATOM 646 N N . GLU A 1 82 ? 12.164 -24.703 3.287 1 94.31 82 GLU A N 1
ATOM 647 C CA . GLU A 1 82 ? 11.078 -25.453 3.908 1 94.31 82 GLU A CA 1
ATOM 648 C C . GLU A 1 82 ? 11.062 -26.906 3.428 1 94.31 82 GLU A C 1
ATOM 650 O O . GLU A 1 82 ? 10.781 -27.828 4.203 1 94.31 82 GLU A O 1
ATOM 655 N N . ALA A 1 83 ? 11.422 -27.109 2.232 1 93.94 83 ALA A N 1
ATOM 656 C CA . ALA A 1 83 ? 11.391 -28.438 1.616 1 93.94 83 ALA A CA 1
ATOM 657 C C . ALA A 1 83 ? 12.672 -29.203 1.898 1 93.94 83 ALA A C 1
ATOM 659 O O . ALA A 1 83 ? 12.797 -30.375 1.532 1 93.94 83 ALA A O 1
ATOM 660 N N . GLY A 1 84 ? 13.672 -28.5 2.432 1 93.06 84 GLY A N 1
ATOM 661 C CA . GLY A 1 84 ? 14.945 -29.125 2.729 1 93.06 84 GLY A CA 1
ATOM 662 C C . GLY A 1 84 ? 15.883 -29.172 1.537 1 93.06 84 GLY A C 1
ATOM 663 O O . GLY A 1 84 ? 16.875 -29.906 1.554 1 93.06 84 GLY A O 1
ATOM 664 N N . ILE A 1 85 ? 15.539 -28.484 0.554 1 92.19 85 ILE A N 1
ATOM 665 C CA . ILE A 1 85 ? 16.375 -28.406 -0.635 1 92.19 85 ILE A CA 1
ATOM 666 C C . ILE A 1 85 ? 17.594 -27.531 -0.352 1 92.19 85 ILE A C 1
ATOM 668 O O . ILE A 1 85 ? 18.703 -27.844 -0.78 1 92.19 85 ILE A O 1
ATOM 672 N N . PHE A 1 86 ? 17.297 -26.422 0.326 1 93.69 86 PHE A N 1
ATOM 673 C CA . PHE A 1 86 ? 18.375 -25.5 0.684 1 93.69 86 PHE A CA 1
ATOM 674 C C . PHE A 1 86 ? 18.594 -25.484 2.191 1 93.69 86 PHE A C 1
ATOM 676 O O . PHE A 1 86 ? 17.656 -25.703 2.965 1 93.69 86 PHE A O 1
ATOM 683 N N . ASP A 1 87 ? 19.781 -25.359 2.527 1 95.75 87 ASP A N 1
ATOM 684 C CA . ASP A 1 87 ? 20.188 -25 3.883 1 95.75 87 ASP A CA 1
ATOM 685 C C . ASP A 1 87 ? 20.547 -23.531 3.971 1 95.75 87 ASP A C 1
ATOM 687 O O . ASP A 1 87 ? 21.406 -23.047 3.229 1 95.75 87 ASP A O 1
ATOM 691 N N . SER A 1 88 ? 19.859 -22.828 4.824 1 94.94 88 SER A N 1
ATOM 692 C CA . SER A 1 88 ? 20.016 -21.375 4.902 1 94.94 88 SER A CA 1
ATOM 693 C C . SER A 1 88 ? 21.469 -21 5.184 1 94.94 88 SER A C 1
ATOM 695 O O . SER A 1 88 ? 22 -20.062 4.578 1 94.94 88 SER A O 1
ATOM 697 N N . ASP A 1 89 ? 22.109 -21.672 6.094 1 96.56 89 ASP A N 1
ATOM 698 C CA . ASP A 1 89 ? 23.5 -21.391 6.418 1 96.56 89 ASP A CA 1
ATOM 699 C C . ASP A 1 89 ? 24.406 -21.672 5.223 1 96.56 89 ASP A C 1
ATOM 701 O O . ASP A 1 89 ? 25.359 -20.922 4.969 1 96.56 89 ASP A O 1
ATOM 705 N N . GLU A 1 90 ? 24.078 -22.766 4.68 1 95.19 90 GLU A N 1
ATOM 706 C CA . GLU A 1 90 ? 24.859 -23.109 3.494 1 95.19 90 GLU A CA 1
ATOM 707 C C . GLU A 1 90 ? 24.688 -22.047 2.406 1 95.19 90 GLU A C 1
ATOM 709 O O . GLU A 1 90 ? 25.672 -21.656 1.761 1 95.19 90 GLU A O 1
ATOM 714 N N . LEU A 1 91 ? 23.516 -21.609 2.148 1 94.69 91 LEU A N 1
ATOM 715 C CA . LEU A 1 91 ? 23.25 -20.578 1.157 1 94.69 91 LEU A CA 1
ATOM 716 C C . LEU A 1 91 ? 24.031 -19.312 1.477 1 94.69 91 LEU A C 1
ATOM 718 O O . LEU A 1 91 ? 24.625 -18.703 0.585 1 94.69 91 LEU A O 1
ATOM 722 N N . ASP A 1 92 ? 24.031 -18.938 2.695 1 95.38 92 ASP A N 1
ATOM 723 C CA . ASP A 1 92 ? 24.75 -17.75 3.131 1 95.38 92 ASP A CA 1
ATOM 724 C C . ASP A 1 92 ? 26.25 -17.891 2.889 1 95.38 92 ASP A C 1
ATOM 726 O O . ASP A 1 92 ? 26.891 -16.969 2.379 1 95.38 92 ASP A O 1
ATOM 730 N N . ARG A 1 93 ? 26.75 -19.031 3.277 1 95.69 93 ARG A N 1
ATOM 731 C CA . ARG A 1 93 ? 28.188 -19.297 3.102 1 95.69 93 ARG A CA 1
ATOM 732 C C . ARG A 1 93 ? 28.562 -19.266 1.628 1 95.69 93 ARG A C 1
ATOM 734 O O . ARG A 1 93 ? 29.578 -18.656 1.259 1 95.69 93 ARG A O 1
ATOM 741 N N . ARG A 1 94 ? 27.781 -19.859 0.81 1 93.81 94 ARG A N 1
ATOM 742 C CA . ARG A 1 94 ? 28.078 -19.906 -0.618 1 93.81 94 ARG A CA 1
ATOM 743 C C . ARG A 1 94 ? 27.922 -18.531 -1.256 1 93.81 94 ARG A C 1
ATOM 745 O O . ARG A 1 94 ? 28.703 -18.156 -2.135 1 93.81 94 ARG A O 1
ATOM 752 N N . THR A 1 95 ? 26.938 -17.797 -0.88 1 93.62 95 THR A N 1
ATOM 753 C CA . THR A 1 95 ? 26.75 -16.453 -1.383 1 93.62 95 THR A CA 1
ATOM 754 C C . THR A 1 95 ? 27.969 -15.586 -1.068 1 93.62 95 THR A C 1
ATOM 756 O O . THR A 1 95 ? 28.484 -14.898 -1.948 1 93.62 95 THR A O 1
ATOM 759 N N . GLN A 1 96 ? 28.406 -15.719 0.195 1 96.06 96 GLN A N 1
ATOM 760 C CA . GLN A 1 96 ? 29.594 -14.969 0.602 1 96.06 96 GLN A CA 1
ATOM 761 C C . GLN A 1 96 ? 30.828 -15.43 -0.176 1 96.06 96 GLN A C 1
ATOM 763 O O . GLN A 1 96 ? 31.641 -14.602 -0.605 1 96.06 96 GLN A O 1
ATOM 768 N N . TYR A 1 97 ? 30.969 -16.672 -0.322 1 96.12 97 TYR A N 1
ATOM 769 C CA . TYR A 1 97 ? 32.094 -17.219 -1.063 1 96.12 97 TYR A CA 1
ATOM 770 C C . TYR A 1 97 ? 32.156 -16.641 -2.469 1 96.12 97 TYR A C 1
ATOM 772 O O . TYR A 1 97 ? 33.188 -16.141 -2.895 1 96.12 97 TYR A O 1
ATOM 780 N N . TYR A 1 98 ? 31.031 -16.625 -3.154 1 94.12 98 TYR A N 1
ATOM 781 C CA . TYR A 1 98 ? 31.031 -16.188 -4.543 1 94.12 98 TYR A CA 1
ATOM 782 C C . TYR A 1 98 ? 31.125 -14.672 -4.637 1 94.12 98 TYR A C 1
ATOM 784 O O . TYR A 1 98 ? 31.562 -14.133 -5.656 1 94.12 98 TYR A O 1
ATOM 792 N N . MET A 1 99 ? 30.672 -14 -3.566 1 94.56 99 MET A N 1
ATOM 793 C CA . MET A 1 99 ? 30.906 -12.562 -3.492 1 94.56 99 MET A CA 1
ATOM 794 C C . MET A 1 99 ? 32.406 -12.258 -3.393 1 94.56 99 MET A C 1
ATOM 796 O O . MET A 1 99 ? 32.875 -11.297 -3.988 1 94.56 99 MET A O 1
ATOM 800 N N . ASP A 1 100 ? 33.094 -13.109 -2.715 1 96.5 100 ASP A N 1
ATOM 801 C CA . ASP A 1 100 ? 34.531 -12.953 -2.51 1 96.5 100 ASP A CA 1
ATOM 802 C C . ASP A 1 100 ? 35.312 -13.461 -3.713 1 96.5 100 ASP A C 1
ATOM 804 O O . ASP A 1 100 ? 36.469 -13.047 -3.939 1 96.5 100 ASP A O 1
ATOM 808 N N . HIS A 1 101 ? 34.719 -14.375 -4.355 1 96.44 101 HIS A N 1
ATOM 809 C CA . HIS A 1 101 ? 35.375 -14.984 -5.512 1 96.44 101 HIS A CA 1
ATOM 810 C C . HIS A 1 101 ? 34.469 -14.906 -6.746 1 96.44 101 HIS A C 1
ATOM 812 O O . HIS A 1 101 ? 34.094 -15.938 -7.305 1 96.44 101 HIS A O 1
ATOM 818 N N . PRO A 1 102 ? 34.219 -13.711 -7.223 1 91.62 102 PRO A N 1
ATOM 819 C CA . PRO A 1 102 ? 33.219 -13.516 -8.273 1 91.62 102 PRO A CA 1
ATOM 820 C C . PRO A 1 102 ? 33.594 -14.219 -9.578 1 91.62 102 PRO A C 1
ATOM 822 O O . PRO A 1 102 ? 32.719 -14.477 -10.414 1 91.62 102 PRO A O 1
ATOM 825 N N . ASP A 1 103 ? 34.906 -14.578 -9.742 1 93.12 103 ASP A N 1
ATOM 826 C CA . ASP A 1 103 ? 35.344 -15.164 -11.008 1 93.12 103 ASP A CA 1
ATOM 827 C C . ASP A 1 103 ? 35.344 -16.688 -10.938 1 93.12 103 ASP A C 1
ATOM 829 O O . ASP A 1 103 ? 35.562 -17.359 -11.945 1 93.12 103 ASP A O 1
ATOM 833 N N . ASP A 1 104 ? 35.062 -17.203 -9.766 1 93.12 104 ASP A N 1
ATOM 834 C CA . ASP A 1 104 ? 35.031 -18.656 -9.648 1 93.12 104 ASP A CA 1
ATOM 835 C C . ASP A 1 104 ? 33.781 -19.219 -10.352 1 93.12 104 ASP A C 1
ATOM 837 O O . ASP A 1 104 ? 32.719 -18.578 -10.383 1 93.12 104 ASP A O 1
ATOM 841 N N . THR A 1 105 ? 34 -20.375 -10.852 1 88.62 105 THR A N 1
ATOM 842 C CA . THR A 1 105 ? 32.906 -21.031 -11.555 1 88.62 105 THR A CA 1
ATOM 843 C C . THR A 1 105 ? 31.984 -21.734 -10.578 1 88.62 105 THR A C 1
ATOM 845 O O . THR A 1 105 ? 32.438 -22.234 -9.539 1 88.62 105 THR A O 1
ATOM 848 N N . THR A 1 106 ? 30.688 -21.734 -10.859 1 83.94 106 THR A N 1
ATOM 849 C CA . THR A 1 106 ? 29.688 -22.438 -10.062 1 83.94 106 THR A CA 1
ATOM 850 C C . THR A 1 106 ? 29.625 -23.922 -10.461 1 83.94 106 THR A C 1
ATOM 852 O O . THR A 1 106 ? 29.938 -24.266 -11.602 1 83.94 106 THR A O 1
ATOM 855 N N . PRO A 1 107 ? 29.344 -24.812 -9.477 1 82.94 107 PRO A N 1
ATOM 856 C CA . PRO A 1 107 ? 29.141 -26.219 -9.836 1 82.94 107 PRO A CA 1
ATOM 857 C C . PRO A 1 107 ? 28.125 -26.391 -10.961 1 82.94 107 PRO A C 1
ATOM 859 O O . PRO A 1 107 ? 27.141 -25.656 -11.031 1 82.94 107 PRO A O 1
ATOM 862 N N . THR A 1 108 ? 28.453 -27.312 -11.883 1 84.56 108 THR A N 1
ATOM 863 C CA . THR A 1 108 ? 27.578 -27.562 -13.023 1 84.56 108 THR A CA 1
ATOM 864 C C . THR A 1 108 ? 27.031 -28.984 -13 1 84.56 108 THR A C 1
ATOM 866 O O . THR A 1 108 ? 27.688 -29.891 -12.477 1 84.56 108 THR A O 1
ATOM 869 N N . ARG A 1 109 ? 25.844 -29.109 -13.273 1 84.19 109 ARG A N 1
ATOM 870 C CA . ARG A 1 109 ? 25.188 -30.391 -13.445 1 84.19 109 ARG A CA 1
ATOM 871 C C . ARG A 1 109 ? 24.453 -30.469 -14.773 1 84.19 109 ARG A C 1
ATOM 873 O O . ARG A 1 109 ? 23.844 -29.484 -15.211 1 84.19 109 ARG A O 1
ATOM 880 N N . GLN A 1 110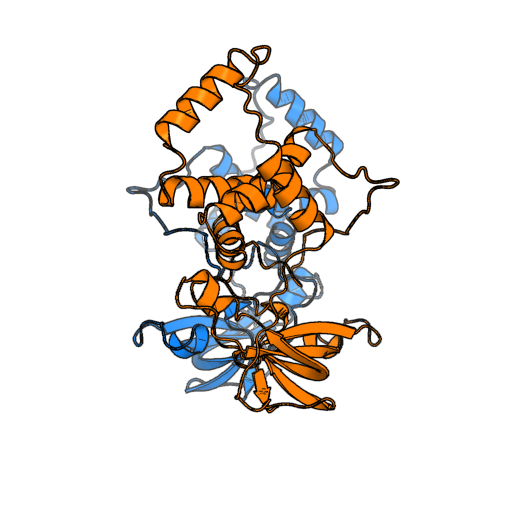 ? 24.641 -31.641 -15.461 1 88.69 110 GLN A N 1
ATOM 881 C CA . GLN A 1 110 ? 23.906 -31.859 -16.703 1 88.69 110 GLN A CA 1
ATOM 882 C C . GLN A 1 110 ? 22.797 -32.875 -16.531 1 88.69 110 GLN A C 1
ATOM 884 O O . GLN A 1 110 ? 23.031 -33.938 -15.93 1 88.69 110 GLN A O 1
ATOM 889 N N . ASP A 1 111 ? 21.672 -32.531 -16.906 1 92 111 ASP A N 1
ATOM 890 C CA . ASP A 1 111 ? 20.516 -33.406 -16.906 1 92 111 ASP A CA 1
ATOM 891 C C . ASP A 1 111 ? 19.641 -33.156 -18.141 1 92 111 ASP A C 1
ATOM 893 O O . ASP A 1 111 ? 18.672 -32.406 -18.062 1 92 111 ASP A O 1
ATOM 897 N N . PRO A 1 112 ? 20 -33.812 -19.219 1 93.19 112 PRO A N 1
ATOM 898 C CA . PRO A 1 112 ? 19.297 -33.531 -20.469 1 93.19 112 PRO A CA 1
ATOM 899 C C . PRO A 1 112 ? 17.797 -33.812 -20.375 1 93.19 112 PRO A C 1
ATOM 901 O O . PRO A 1 112 ? 17 -33.094 -21 1 93.19 112 PRO A O 1
ATOM 904 N N . GLN A 1 113 ? 17.5 -34.844 -19.688 1 93.38 113 GLN A N 1
ATOM 905 C CA . GLN A 1 113 ? 16.078 -35.156 -19.547 1 93.38 113 GLN A CA 1
ATOM 906 C C . GLN A 1 113 ? 15.328 -34.062 -18.812 1 93.38 113 GLN A C 1
ATOM 908 O O . GLN A 1 113 ? 14.227 -33.688 -19.203 1 93.38 113 GLN A O 1
ATOM 913 N N . LEU A 1 114 ? 15.891 -33.594 -17.797 1 91.38 114 LEU A N 1
ATOM 914 C CA . LEU A 1 114 ? 15.289 -32.5 -17.047 1 91.38 114 LEU A CA 1
ATOM 915 C C . LEU A 1 114 ? 15.188 -31.234 -17.906 1 91.38 114 LEU A C 1
ATOM 917 O O . LEU A 1 114 ? 14.18 -30.531 -17.859 1 91.38 114 LEU A O 1
ATOM 921 N N . VAL A 1 115 ? 16.188 -30.938 -18.688 1 92.38 115 VAL A N 1
ATOM 922 C CA . VAL A 1 115 ? 16.203 -29.766 -19.562 1 92.38 115 VAL A CA 1
ATOM 923 C C . VAL A 1 115 ? 15.039 -29.844 -20.562 1 92.38 115 VAL A C 1
ATOM 925 O O . VAL A 1 115 ? 14.352 -28.859 -20.797 1 92.38 115 VAL A O 1
ATOM 928 N N . GLU A 1 116 ? 14.883 -30.984 -21.094 1 93.69 116 GLU A N 1
ATOM 929 C CA . GLU A 1 116 ? 13.797 -31.188 -22.047 1 93.69 116 GLU A CA 1
ATOM 930 C C . GLU A 1 116 ? 12.438 -30.953 -21.391 1 93.69 116 GLU A C 1
ATOM 932 O O . GLU A 1 116 ? 11.562 -30.297 -21.969 1 93.69 116 GLU A O 1
ATOM 937 N N . THR A 1 117 ? 12.328 -31.578 -20.312 1 92.81 117 THR A N 1
ATOM 938 C CA . THR A 1 117 ? 11.078 -31.438 -19.562 1 92.81 117 THR A CA 1
ATOM 939 C C . THR A 1 117 ? 10.797 -29.984 -19.25 1 92.81 117 THR A C 1
ATOM 941 O O . THR A 1 117 ? 9.695 -29.484 -19.484 1 92.81 117 THR A O 1
ATOM 944 N N . ILE A 1 118 ? 11.766 -29.234 -18.797 1 92.56 118 ILE A N 1
ATOM 945 C CA . ILE A 1 118 ? 11.633 -27.828 -18.406 1 92.56 118 ILE A CA 1
ATOM 946 C C . ILE A 1 118 ? 11.336 -26.984 -19.656 1 92.56 118 ILE A C 1
ATOM 948 O O . ILE A 1 118 ? 10.492 -26.094 -19.609 1 92.56 118 ILE A O 1
ATOM 952 N N . SER A 1 119 ? 12 -27.297 -20.688 1 93.12 119 SER A N 1
ATOM 953 C CA . SER A 1 119 ? 11.781 -26.578 -21.938 1 93.12 119 SER A CA 1
ATOM 954 C C . SER A 1 119 ? 10.328 -26.688 -22.406 1 93.12 119 SER A C 1
ATOM 956 O O . SER A 1 119 ? 9.734 -25.719 -22.859 1 93.12 119 SER A O 1
ATOM 958 N N . GLN A 1 120 ? 9.789 -27.812 -22.266 1 90.88 120 GLN A N 1
ATOM 959 C CA . GLN A 1 120 ? 8.398 -28.047 -22.641 1 90.88 120 GLN A CA 1
ATOM 960 C C . GLN A 1 120 ? 7.449 -27.281 -21.719 1 90.88 120 GLN A C 1
ATOM 962 O O . GLN A 1 120 ? 6.48 -26.672 -22.188 1 90.88 120 GLN A O 1
ATOM 967 N N . LEU A 1 121 ? 7.809 -27.344 -20.5 1 89 121 LEU A N 1
ATOM 968 C CA . LEU A 1 121 ? 6.949 -26.688 -19.516 1 89 121 LEU A CA 1
ATOM 969 C C . LEU A 1 121 ? 6.961 -25.188 -19.719 1 89 121 LEU A C 1
ATOM 971 O O . LEU A 1 121 ? 5.922 -24.531 -19.594 1 89 121 LEU A O 1
ATOM 975 N N . ILE A 1 122 ? 8.062 -24.594 -20.016 1 90.06 122 ILE A N 1
ATOM 976 C CA . ILE A 1 122 ? 8.18 -23.156 -20.203 1 90.06 122 ILE A CA 1
ATOM 977 C C . ILE A 1 122 ? 7.438 -22.75 -21.484 1 90.06 122 ILE A C 1
ATOM 979 O O . ILE A 1 122 ? 6.793 -21.688 -21.516 1 90.06 122 ILE A O 1
ATOM 983 N N . THR A 1 123 ? 7.492 -23.547 -22.438 1 89.75 123 THR A N 1
ATOM 984 C CA . THR A 1 123 ? 6.918 -23.219 -23.734 1 89.75 123 THR A CA 1
ATOM 985 C C . THR A 1 123 ? 5.406 -23.406 -23.719 1 89.75 123 THR A C 1
ATOM 987 O O . THR A 1 123 ? 4.668 -22.578 -24.266 1 89.75 123 THR A O 1
ATOM 990 N N . HIS A 1 124 ? 4.891 -24.406 -23.031 1 88.62 124 HIS A N 1
ATOM 991 C CA . HIS A 1 124 ? 3.48 -24.766 -23.156 1 88.62 124 HIS A CA 1
ATOM 992 C C . HIS A 1 124 ? 2.711 -24.406 -21.891 1 88.62 124 HIS A C 1
ATOM 994 O O . HIS A 1 124 ? 1.479 -24.328 -21.906 1 88.62 124 HIS A O 1
ATOM 1000 N N . GLY A 1 125 ? 3.42 -24.188 -20.906 1 85.94 125 GLY A N 1
ATOM 1001 C CA . GLY A 1 125 ? 2.76 -23.906 -19.641 1 85.94 125 GLY A CA 1
ATOM 1002 C C . GLY A 1 125 ? 2.055 -25.109 -19.062 1 85.94 125 GLY A C 1
ATOM 1003 O O . GLY A 1 125 ? 2.262 -26.25 -19.516 1 85.94 125 GLY A O 1
ATOM 1004 N N . ALA A 1 126 ? 1.43 -24.969 -17.891 1 85.69 126 ALA A N 1
ATOM 1005 C CA . ALA A 1 126 ? 0.595 -25.969 -17.219 1 85.69 126 ALA A CA 1
ATOM 1006 C C . ALA A 1 126 ? -0.875 -25.547 -17.234 1 85.69 126 ALA A C 1
ATOM 1008 O O . ALA A 1 126 ? -1.193 -24.359 -17.125 1 85.69 126 ALA A O 1
ATOM 1009 N N . ASP A 1 127 ? -1.708 -26.469 -17.5 1 90.12 127 ASP A N 1
ATOM 1010 C CA . ASP A 1 127 ? -3.146 -26.219 -17.5 1 90.12 127 ASP A CA 1
ATOM 1011 C C . ASP A 1 127 ? -3.701 -26.266 -16.078 1 90.12 127 ASP A C 1
ATOM 1013 O O . ASP A 1 127 ? -3.498 -27.234 -15.344 1 90.12 127 ASP A O 1
ATOM 1017 N N . TYR A 1 128 ? -4.355 -25.234 -15.68 1 94.75 128 TYR A N 1
ATOM 1018 C CA . TYR A 1 128 ? -4.891 -25.156 -14.32 1 94.75 128 TYR A CA 1
ATOM 1019 C C . TYR A 1 128 ? -6.406 -25.312 -14.328 1 94.75 128 TYR A C 1
ATOM 1021 O O . TYR A 1 128 ? -7.055 -25.156 -13.289 1 94.75 128 TYR A O 1
ATOM 1029 N N . ARG A 1 129 ? -7.039 -25.578 -15.461 1 96.31 129 ARG A N 1
ATOM 1030 C CA . ARG A 1 129 ? -8.453 -25.953 -15.531 1 96.31 129 ARG A CA 1
ATOM 1031 C C . ARG A 1 129 ? -8.695 -27.297 -14.844 1 96.31 129 ARG A C 1
ATOM 1033 O O . ARG A 1 129 ? -7.848 -28.188 -14.898 1 96.31 129 ARG A O 1
ATOM 1040 N N . ARG A 1 130 ? -9.711 -27.328 -14.141 1 97.94 130 ARG A N 1
ATOM 1041 C CA . ARG A 1 130 ? -10.148 -28.547 -13.484 1 97.94 130 ARG A CA 1
ATOM 1042 C C . ARG A 1 130 ? -11.641 -28.781 -13.695 1 97.94 130 ARG A C 1
ATOM 1044 O O . ARG A 1 130 ? -12.43 -27.828 -13.695 1 97.94 130 ARG A O 1
ATOM 1051 N N . PRO A 1 131 ? -11.992 -30.062 -13.883 1 95.38 131 PRO A N 1
ATOM 1052 C CA 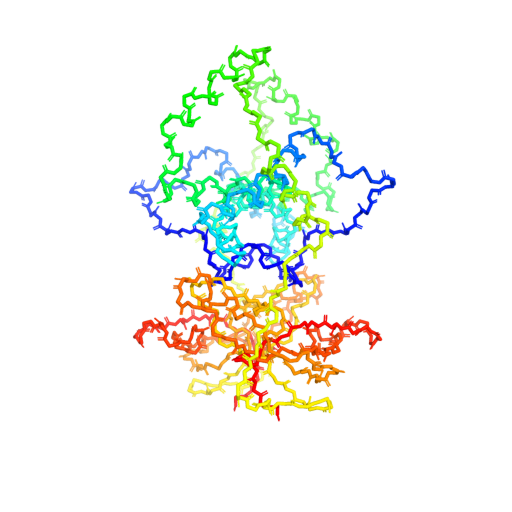. PRO A 1 131 ? -13.43 -30.344 -13.945 1 95.38 131 PRO A CA 1
ATOM 1053 C C . PRO A 1 131 ? -14.117 -30.188 -12.594 1 95.38 131 PRO A C 1
ATOM 1055 O O . PRO A 1 131 ? -13.469 -30.281 -11.547 1 95.38 131 PRO A O 1
ATOM 1058 N N . THR A 1 132 ? -15.336 -29.812 -12.617 1 96.12 132 THR A N 1
ATOM 1059 C CA . THR A 1 132 ? -16.156 -29.734 -11.406 1 96.12 132 THR A CA 1
ATOM 1060 C C . THR A 1 132 ? -17.594 -30.125 -11.703 1 96.12 132 THR A C 1
ATOM 1062 O O . THR A 1 132 ? -18.094 -29.891 -12.805 1 96.12 132 THR A O 1
ATOM 1065 N N . ASP A 1 133 ? -18.219 -30.719 -10.672 1 95.69 133 ASP A N 1
ATOM 1066 C CA . ASP A 1 133 ? -19.641 -31.062 -10.773 1 95.69 133 ASP A CA 1
ATOM 1067 C C . ASP A 1 133 ? -20.516 -29.922 -10.234 1 95.69 133 ASP A C 1
ATOM 1069 O O . ASP A 1 133 ? -21.734 -29.984 -10.328 1 95.69 133 ASP A O 1
ATOM 1073 N N . THR A 1 134 ? -19.875 -28.984 -9.766 1 96.88 134 THR A N 1
ATOM 1074 C CA . THR A 1 134 ? -20.609 -27.859 -9.211 1 96.88 134 THR A CA 1
ATOM 1075 C C . THR A 1 134 ? -21.141 -26.953 -10.328 1 96.88 134 THR A C 1
ATOM 1077 O O . THR A 1 134 ? -20.391 -26.594 -11.234 1 96.88 134 THR A O 1
ATOM 1080 N N . GLU A 1 135 ? -22.359 -26.656 -10.234 1 97.5 135 GLU A N 1
ATOM 1081 C CA . GLU A 1 135 ? -22.953 -25.75 -11.219 1 97.5 135 GLU A CA 1
ATOM 1082 C C . GLU A 1 135 ? -22.469 -24.312 -11.008 1 97.5 135 GLU A C 1
ATOM 1084 O O . GLU A 1 135 ? -22.359 -23.859 -9.875 1 97.5 135 GLU A O 1
ATOM 1089 N N . ALA A 1 136 ? -22.281 -23.656 -12.125 1 98.25 136 ALA A N 1
ATOM 1090 C CA . ALA A 1 136 ? -21.891 -22.234 -12.047 1 98.25 136 ALA A CA 1
ATOM 1091 C C . ALA A 1 136 ? -23.016 -21.406 -11.438 1 98.25 136 ALA A C 1
ATOM 1093 O O . ALA A 1 136 ? -24.188 -21.547 -11.82 1 98.25 136 ALA A O 1
ATOM 1094 N N . ALA A 1 137 ? -22.703 -20.516 -10.547 1 98.56 137 ALA A N 1
ATOM 1095 C CA . ALA A 1 137 ? -23.688 -19.688 -9.852 1 98.56 137 ALA A CA 1
ATOM 1096 C C . ALA A 1 137 ? -24.094 -18.484 -10.711 1 98.56 137 ALA A C 1
ATOM 1098 O O . ALA A 1 137 ? -25.172 -17.906 -10.516 1 98.56 137 ALA A O 1
ATOM 1099 N N . PHE A 1 138 ? -23.219 -18.078 -11.641 1 98.81 138 PHE A N 1
ATOM 1100 C CA . PHE A 1 138 ? -23.453 -16.875 -12.422 1 98.81 138 PHE A CA 1
ATOM 1101 C C . PHE A 1 138 ? -23.297 -17.141 -13.914 1 98.81 138 PHE A C 1
ATOM 1103 O O . PHE A 1 138 ? -22.641 -18.109 -14.305 1 98.81 138 PHE A O 1
ATOM 1110 N N . ALA A 1 139 ? -23.906 -16.312 -14.711 1 98.62 139 ALA A N 1
ATOM 1111 C CA . ALA A 1 139 ? -23.859 -16.375 -16.172 1 98.62 139 ALA A CA 1
ATOM 1112 C C . ALA A 1 139 ? -23.547 -15 -16.75 1 98.62 139 ALA A C 1
ATOM 1114 O O . ALA A 1 139 ? -23.625 -13.984 -16.062 1 98.62 139 ALA A O 1
ATOM 1115 N N . VAL A 1 140 ? -23.125 -15.031 -18.031 1 98.75 140 VAL A N 1
ATOM 1116 C CA . VAL A 1 140 ? -22.859 -13.773 -18.734 1 98.75 140 VAL A CA 1
ATOM 1117 C C . VAL A 1 140 ? -24.078 -12.859 -18.656 1 98.75 140 VAL A C 1
ATOM 1119 O O . VAL A 1 140 ? -25.203 -13.297 -18.875 1 98.75 140 VAL A O 1
ATOM 1122 N N . GLY A 1 141 ? -23.797 -11.594 -18.219 1 98.69 141 GLY A N 1
ATOM 1123 C CA . GLY A 1 141 ? -24.875 -10.625 -18.078 1 98.69 141 GLY A CA 1
ATOM 1124 C C . GLY A 1 141 ? -25.281 -10.383 -16.641 1 98.69 141 GLY A C 1
ATOM 1125 O O . GLY A 1 141 ? -25.922 -9.375 -16.328 1 98.69 141 GLY A O 1
ATOM 1126 N N . ASP A 1 142 ? -24.953 -11.289 -15.75 1 98.75 142 ASP A N 1
ATOM 1127 C CA . ASP A 1 142 ? -25.328 -11.156 -14.344 1 98.75 142 ASP A CA 1
ATOM 1128 C C . ASP A 1 142 ? -24.578 -10 -13.688 1 98.75 142 ASP A C 1
ATOM 1130 O O . ASP A 1 142 ? -23.391 -9.797 -13.953 1 98.75 142 ASP A O 1
ATOM 1134 N N . LYS A 1 143 ? -25.281 -9.242 -12.859 1 98.75 143 LYS A N 1
ATOM 1135 C CA . LYS A 1 143 ? -24.656 -8.266 -11.977 1 98.75 143 LYS A CA 1
ATOM 1136 C C . LYS A 1 143 ? -24.172 -8.93 -10.688 1 98.75 143 LYS A C 1
ATOM 1138 O O . LYS A 1 143 ? -24.906 -9.695 -10.062 1 98.75 143 LYS A O 1
ATOM 1143 N N . VAL A 1 144 ? -22.922 -8.633 -10.367 1 98.69 144 VAL A N 1
ATOM 1144 C CA . VAL A 1 144 ? -22.312 -9.242 -9.188 1 98.69 144 VAL A CA 1
ATOM 1145 C C . VAL A 1 144 ? -21.609 -8.172 -8.367 1 98.69 144 VAL A C 1
ATOM 1147 O O . VAL A 1 144 ? -21.266 -7.105 -8.883 1 98.69 144 VAL A O 1
ATOM 1150 N N . ILE A 1 145 ? -21.453 -8.391 -7.039 1 96.69 145 ILE A N 1
ATOM 1151 C CA . ILE A 1 145 ? -20.641 -7.574 -6.145 1 96.69 145 ILE A CA 1
ATOM 1152 C C . ILE A 1 145 ? -19.5 -8.414 -5.57 1 96.69 145 ILE A C 1
ATOM 1154 O O . ILE A 1 145 ? -19.688 -9.57 -5.195 1 96.69 145 ILE A O 1
ATOM 1158 N N . VAL A 1 146 ? -18.297 -7.922 -5.672 1 95.12 146 VAL A N 1
ATOM 1159 C CA . VAL A 1 146 ? -17.172 -8.609 -5.055 1 95.12 146 VAL A CA 1
ATOM 1160 C C . VAL A 1 146 ? -17.234 -8.445 -3.537 1 95.12 146 VAL A C 1
ATOM 1162 O O . VAL A 1 146 ? -17.422 -7.336 -3.031 1 95.12 146 VAL A O 1
ATOM 1165 N N . ARG A 1 147 ? -17.078 -9.539 -2.865 1 90.56 147 ARG A N 1
ATOM 1166 C CA . ARG A 1 147 ? -17.141 -9.508 -1.408 1 90.56 147 ARG A CA 1
ATOM 1167 C C . ARG A 1 147 ? -16.172 -8.477 -0.838 1 90.56 147 ARG A C 1
ATOM 1169 O O . ARG A 1 147 ? -15.016 -8.406 -1.263 1 90.56 147 ARG A O 1
ATOM 1176 N N . SER A 1 148 ? -16.688 -7.758 0.144 1 85.31 148 SER A N 1
ATOM 1177 C CA . SER A 1 148 ? -15.906 -6.645 0.687 1 85.31 148 SER A CA 1
ATOM 1178 C C . SER A 1 148 ? -15.109 -7.074 1.911 1 85.31 148 SER A C 1
ATOM 1180 O O . SER A 1 148 ? -14.25 -6.328 2.395 1 85.31 148 SER A O 1
ATOM 1182 N N . ASP A 1 149 ? -15.422 -8.188 2.432 1 77.69 149 ASP A N 1
ATOM 1183 C CA . ASP A 1 149 ? -14.75 -8.609 3.66 1 77.69 149 ASP A CA 1
ATOM 1184 C C . ASP A 1 149 ? -13.25 -8.781 3.436 1 77.69 149 ASP A C 1
ATOM 1186 O O . ASP A 1 149 ? -12.805 -8.961 2.301 1 77.69 149 ASP A O 1
ATOM 1190 N N . ALA A 1 150 ? -12.508 -8.578 4.5 1 65.25 150 ALA A N 1
ATOM 1191 C CA . ALA A 1 150 ? -11.055 -8.656 4.438 1 65.25 150 ALA A CA 1
ATOM 1192 C C . ALA A 1 150 ? -10.602 -10.008 3.889 1 65.25 150 ALA A C 1
ATOM 1194 O O . ALA A 1 150 ? -11.281 -11.016 4.062 1 65.25 150 ALA A O 1
ATOM 1195 N N . SER A 1 151 ? -9.414 -9.773 3.232 1 66.19 151 SER A N 1
ATOM 1196 C CA . SER A 1 151 ? -8.789 -10.977 2.703 1 66.19 151 SER A CA 1
ATOM 1197 C C . SER A 1 151 ? -8.242 -11.852 3.824 1 66.19 151 SER A C 1
ATOM 1199 O O . SER A 1 151 ? -7.797 -11.344 4.855 1 66.19 151 SER A O 1
ATOM 1201 N N . PRO A 1 152 ? -8.438 -13.148 3.631 1 67 152 PRO A N 1
ATOM 1202 C CA . PRO A 1 152 ? -7.766 -14.047 4.57 1 67 152 PRO A CA 1
ATOM 1203 C C . PRO A 1 152 ? -6.258 -13.805 4.641 1 67 152 PRO A C 1
ATOM 1205 O O . PRO A 1 152 ? -5.691 -13.172 3.75 1 67 152 PRO A O 1
ATOM 1208 N N . ASN A 1 153 ? -5.691 -14.109 5.734 1 73.94 153 ASN A N 1
ATOM 1209 C CA . ASN A 1 153 ? -4.246 -14.008 5.914 1 73.94 153 ASN A CA 1
ATOM 1210 C C . ASN A 1 153 ? -3.496 -14.977 5.004 1 73.94 153 ASN A C 1
ATOM 1212 O O . ASN A 1 153 ? -2.586 -15.672 5.449 1 73.94 153 ASN A O 1
ATOM 1216 N N . THR A 1 154 ? -3.996 -15.141 3.795 1 79.25 154 THR A N 1
ATOM 1217 C CA . THR A 1 154 ? -3.342 -16.016 2.826 1 79.25 154 THR A CA 1
ATOM 1218 C C . THR A 1 154 ? -3.391 -15.406 1.429 1 79.25 154 THR A C 1
ATOM 1220 O O . THR A 1 154 ? -3.982 -14.344 1.229 1 79.25 154 THR A O 1
ATOM 1223 N N . HIS A 1 155 ? -2.703 -16.031 0.509 1 92.12 155 HIS A N 1
ATOM 1224 C CA . HIS A 1 155 ? -2.736 -15.641 -0.896 1 92.12 155 HIS A CA 1
ATOM 1225 C C . HIS A 1 155 ? -4.164 -15.617 -1.429 1 92.12 155 HIS A C 1
ATOM 1227 O O . HIS A 1 155 ? -4.957 -16.516 -1.13 1 92.12 155 HIS A O 1
ATOM 1233 N N . THR A 1 156 ? -4.512 -14.539 -2.062 1 92.81 156 THR A N 1
ATOM 1234 C CA . THR A 1 156 ? -5.809 -14.406 -2.719 1 92.81 156 THR A CA 1
ATOM 1235 C C . THR A 1 156 ? -5.672 -13.648 -4.039 1 92.81 156 THR A C 1
ATOM 1237 O O . THR A 1 156 ? -4.723 -12.883 -4.223 1 92.81 156 THR A O 1
ATOM 1240 N N . ARG A 1 157 ? -6.629 -13.961 -4.926 1 93.81 157 ARG A N 1
ATOM 1241 C CA . ARG A 1 157 ? -6.668 -13.227 -6.184 1 93.81 157 ARG A CA 1
ATOM 1242 C C . ARG A 1 157 ? -7.801 -12.203 -6.18 1 93.81 157 ARG A C 1
ATOM 1244 O O . ARG A 1 157 ? -8.141 -11.641 -7.223 1 93.81 157 ARG A O 1
ATOM 1251 N N . ARG A 1 158 ? -8.383 -12.078 -5.016 1 93.25 158 ARG A N 1
ATOM 1252 C CA . ARG A 1 158 ? -9.398 -11.047 -4.855 1 93.25 158 ARG A CA 1
ATOM 1253 C C . ARG A 1 158 ? -8.766 -9.672 -4.68 1 93.25 158 ARG A C 1
ATOM 1255 O O . ARG A 1 158 ? -8.516 -9.242 -3.555 1 93.25 158 ARG A O 1
ATOM 1262 N N . ALA A 1 159 ? -8.617 -8.977 -5.801 1 91.81 159 ALA A N 1
ATOM 1263 C CA . ALA A 1 159 ? -7.922 -7.691 -5.797 1 91.81 159 ALA A CA 1
ATOM 1264 C C . ALA A 1 159 ? -8.641 -6.684 -4.898 1 91.81 159 ALA A C 1
ATOM 1266 O O . ALA A 1 159 ? -9.875 -6.629 -4.879 1 91.81 159 ALA A O 1
ATOM 1267 N N . GLY A 1 160 ? -7.895 -5.891 -4.199 1 88.44 160 GLY A N 1
ATOM 1268 C CA . GLY A 1 160 ? -8.438 -4.949 -3.234 1 88.44 160 GLY A CA 1
ATOM 1269 C C . GLY A 1 160 ? -9.305 -3.877 -3.869 1 88.44 160 GLY A C 1
ATOM 1270 O O . GLY A 1 160 ? -10.352 -3.514 -3.324 1 88.44 160 GLY A O 1
ATOM 1271 N N . TYR A 1 161 ? -8.969 -3.387 -5.055 1 87.88 161 TYR A N 1
ATOM 1272 C CA . TYR A 1 161 ? -9.594 -2.195 -5.617 1 87.88 161 TYR A CA 1
ATOM 1273 C C . TYR A 1 161 ? -11 -2.51 -6.129 1 87.88 161 TYR A C 1
ATOM 1275 O O . TYR A 1 161 ? -11.789 -1.601 -6.379 1 87.88 161 TYR A O 1
ATOM 1283 N N . VAL A 1 162 ? -11.32 -3.771 -6.234 1 91.81 162 VAL A N 1
ATOM 1284 C CA . VAL A 1 162 ? -12.648 -4.082 -6.754 1 91.81 162 VAL A CA 1
ATOM 1285 C C . VAL A 1 162 ? -13.539 -4.574 -5.617 1 91.81 162 VAL A C 1
ATOM 1287 O O . VAL A 1 162 ? -14.727 -4.848 -5.828 1 91.81 162 VAL A O 1
ATOM 1290 N N . ARG A 1 163 ? -13.055 -4.781 -4.453 1 90.25 163 ARG A N 1
ATOM 1291 C CA . ARG A 1 163 ? -13.859 -5.266 -3.334 1 90.25 163 ARG A CA 1
ATOM 1292 C C . ARG A 1 163 ? -14.984 -4.293 -3.004 1 90.25 163 ARG A C 1
ATOM 1294 O O . ARG A 1 163 ? -14.766 -3.078 -2.967 1 90.25 163 ARG A O 1
ATOM 1301 N N . GLY A 1 164 ? -16.172 -4.898 -2.846 1 89 164 GLY A N 1
ATOM 1302 C CA . GLY A 1 164 ? -17.359 -4.113 -2.537 1 89 164 GLY A CA 1
ATOM 1303 C C . GLY A 1 164 ? -17.938 -3.402 -3.746 1 89 164 GLY A C 1
ATOM 1304 O O . GLY A 1 164 ? -18.875 -2.613 -3.621 1 89 164 GLY A O 1
ATOM 1305 N N . ARG A 1 165 ? -17.359 -3.668 -4.93 1 92.12 165 ARG A N 1
ATOM 1306 C CA . ARG A 1 165 ? -17.812 -2.975 -6.129 1 92.12 165 ARG A CA 1
ATOM 1307 C C . ARG A 1 165 ? -18.719 -3.871 -6.973 1 92.12 165 ARG A C 1
ATOM 1309 O O . ARG A 1 165 ? -18.547 -5.09 -6.996 1 92.12 165 ARG A O 1
ATOM 1316 N N . VAL A 1 166 ? -19.578 -3.195 -7.621 1 95.62 166 VAL A N 1
ATOM 1317 C CA . VAL A 1 166 ? -20.531 -3.904 -8.477 1 95.62 166 VAL A CA 1
ATOM 1318 C C . VAL A 1 166 ? -20 -3.941 -9.906 1 95.62 166 VAL A C 1
ATOM 1320 O O . VAL A 1 166 ? -19.531 -2.926 -10.438 1 95.62 166 VAL A O 1
ATOM 1323 N N . GLY A 1 167 ? -20.016 -5.145 -10.477 1 97.88 167 GLY A N 1
ATOM 1324 C CA . GLY A 1 167 ? -19.656 -5.34 -11.875 1 97.88 167 GLY A CA 1
ATOM 1325 C C . GLY A 1 167 ? -20.609 -6.25 -12.617 1 97.88 167 GLY A C 1
ATOM 1326 O O . GLY A 1 167 ? -21.688 -6.574 -12.109 1 97.88 167 GLY A O 1
ATOM 1327 N N . GLU A 1 168 ? -20.203 -6.574 -13.867 1 98.75 168 GLU A N 1
ATOM 1328 C CA . GLU A 1 168 ? -21 -7.449 -14.719 1 98.75 168 GLU A CA 1
ATOM 1329 C C . GLU A 1 168 ? -20.156 -8.602 -15.266 1 98.75 168 GLU A C 1
ATOM 1331 O O . GLU A 1 168 ? -19.047 -8.391 -15.758 1 98.75 168 GLU A O 1
ATOM 1336 N N . VAL A 1 169 ? -20.75 -9.812 -15.172 1 98.88 169 VAL A N 1
ATOM 1337 C CA . VAL A 1 169 ? -20.078 -10.961 -15.766 1 98.88 169 VAL A CA 1
ATOM 1338 C C . VAL A 1 169 ? -20.125 -10.852 -17.297 1 98.88 169 VAL A C 1
ATOM 1340 O O . VAL A 1 169 ? -21.203 -10.766 -17.875 1 98.88 169 VAL A O 1
ATOM 1343 N N . VAL A 1 170 ? -18.953 -10.906 -17.906 1 98.88 170 VAL A N 1
ATOM 1344 C CA . VAL A 1 170 ? -18.953 -10.758 -19.359 1 98.88 170 VAL A CA 1
ATOM 1345 C C . VAL A 1 170 ? -18.391 -12.016 -20 1 98.88 170 VAL A C 1
ATOM 1347 O O . VAL A 1 170 ? -18.5 -12.203 -21.219 1 98.88 170 VAL A O 1
ATOM 1350 N N . ALA A 1 171 ? -17.812 -12.867 -19.219 1 98.81 171 ALA A N 1
ATOM 1351 C CA . ALA A 1 171 ? -17.344 -14.156 -19.719 1 98.81 171 ALA A CA 1
ATOM 1352 C C . ALA A 1 171 ? -17.281 -15.195 -18.594 1 98.81 171 ALA A C 1
ATOM 1354 O O . ALA A 1 171 ? -17.094 -14.844 -17.438 1 98.81 171 ALA A O 1
ATOM 1355 N N . THR A 1 172 ? -17.516 -16.469 -18.969 1 98.44 172 THR A N 1
ATOM 1356 C CA . THR A 1 172 ? -17.328 -17.625 -18.094 1 98.44 172 THR A CA 1
ATOM 1357 C C . THR A 1 172 ? -16.219 -18.516 -18.609 1 98.44 172 THR A C 1
ATOM 1359 O O . THR A 1 172 ? -16.062 -18.703 -19.828 1 98.44 172 THR A O 1
ATOM 1362 N N . HIS A 1 173 ? -15.43 -19.062 -17.703 1 97.94 173 HIS A N 1
ATOM 1363 C CA . HIS A 1 173 ? -14.242 -19.781 -18.141 1 97.94 173 HIS A CA 1
ATOM 1364 C C . HIS A 1 173 ? -14.273 -21.234 -17.672 1 97.94 173 HIS A C 1
ATOM 1366 O O . HIS A 1 173 ? -13.383 -22.016 -18 1 97.94 173 HIS A O 1
ATOM 1372 N N . GLY A 1 174 ? -15.312 -21.594 -16.969 1 97.81 174 GLY A N 1
ATOM 1373 C CA . GLY A 1 174 ? -15.297 -22.891 -16.312 1 97.81 174 GLY A CA 1
ATOM 1374 C C . GLY A 1 174 ? -14.562 -22.859 -14.984 1 97.81 174 GLY A C 1
ATOM 1375 O O . GLY A 1 174 ? -14.523 -21.844 -14.305 1 97.81 174 GLY A O 1
ATOM 1376 N N . ALA A 1 175 ? -14.078 -24.047 -14.555 1 98.44 175 ALA A N 1
ATOM 1377 C CA . ALA A 1 175 ? -13.477 -24.156 -13.227 1 98.44 175 ALA A CA 1
ATOM 1378 C C . ALA A 1 175 ? -11.961 -24.281 -13.32 1 98.44 175 ALA A C 1
ATOM 1380 O O . ALA A 1 175 ? -11.445 -24.938 -14.227 1 98.44 175 ALA A O 1
ATOM 1381 N N . TYR A 1 176 ? -11.289 -23.656 -12.391 1 98.38 176 TYR A N 1
ATOM 1382 C CA . TYR A 1 176 ? -9.836 -23.672 -12.258 1 98.38 176 TYR A CA 1
ATOM 1383 C C . TYR A 1 176 ? -9.422 -23.969 -10.82 1 98.38 176 TYR A C 1
ATOM 1385 O O . TYR A 1 176 ? -10.234 -23.859 -9.898 1 98.38 176 TYR A O 1
ATOM 1393 N N . VAL A 1 177 ? -8.156 -24.391 -10.656 1 98 177 VAL A N 1
ATOM 1394 C CA . VAL A 1 177 ? -7.586 -24.516 -9.32 1 98 177 VAL A CA 1
ATOM 1395 C C . VAL A 1 177 ? -7.82 -23.219 -8.547 1 98 177 VAL A C 1
ATOM 1397 O O . VAL A 1 177 ? -7.52 -22.125 -9.039 1 98 177 VAL A O 1
ATOM 1400 N N . PHE A 1 178 ? -8.438 -23.375 -7.395 1 97.19 178 PHE A N 1
ATOM 1401 C CA . PHE A 1 178 ? -8.703 -22.203 -6.566 1 97.19 178 PHE A CA 1
ATOM 1402 C C . PHE A 1 178 ? -7.445 -21.766 -5.812 1 97.19 178 PHE A C 1
ATOM 1404 O O . PHE A 1 178 ? -6.957 -22.5 -4.945 1 97.19 178 PHE A O 1
ATOM 1411 N N . PRO A 1 179 ? -6.879 -20.516 -6.117 1 96.19 179 PRO A N 1
ATOM 1412 C CA . PRO A 1 179 ? -5.578 -20.109 -5.574 1 96.19 179 PRO A CA 1
ATOM 1413 C C . PRO A 1 179 ? -5.566 -20.047 -4.051 1 96.19 179 PRO A C 1
ATOM 1415 O O . PRO A 1 179 ? -4.566 -20.406 -3.422 1 96.19 179 PRO A O 1
ATOM 1418 N N . ASP A 1 180 ? -6.637 -19.688 -3.41 1 94.25 180 ASP A N 1
ATOM 1419 C CA . ASP A 1 180 ? -6.691 -19.453 -1.97 1 94.25 180 ASP A CA 1
ATOM 1420 C C . ASP A 1 180 ? -6.441 -20.75 -1.195 1 94.25 180 ASP A C 1
ATOM 1422 O O . ASP A 1 180 ? -5.621 -20.781 -0.278 1 94.25 180 ASP A O 1
ATOM 1426 N N . THR A 1 181 ? -7.109 -21.828 -1.559 1 94.56 181 THR A N 1
ATOM 1427 C CA . THR A 1 181 ? -6.938 -23.109 -0.881 1 94.56 181 THR A CA 1
ATOM 1428 C C . THR A 1 181 ? -5.641 -23.781 -1.32 1 94.56 181 THR A C 1
ATOM 1430 O O . THR A 1 181 ? -4.949 -24.391 -0.507 1 94.56 181 THR A O 1
ATOM 1433 N N . ASN A 1 182 ? -5.312 -23.641 -2.59 1 96.19 182 ASN A N 1
ATOM 1434 C CA . ASN A 1 182 ? -4.113 -24.266 -3.137 1 96.19 182 ASN A CA 1
ATOM 1435 C C . ASN A 1 182 ? -2.846 -23.703 -2.502 1 96.19 182 ASN A C 1
ATOM 1437 O O . ASN A 1 182 ? -1.879 -24.438 -2.285 1 96.19 182 ASN A O 1
ATOM 1441 N N . ALA A 1 183 ? -2.848 -22.406 -2.195 1 95.38 183 ALA A N 1
ATOM 1442 C CA . ALA A 1 183 ? -1.692 -21.734 -1.594 1 95.38 183 ALA A CA 1
ATOM 1443 C C . ALA A 1 183 ? -1.437 -22.266 -0.183 1 95.38 183 ALA A C 1
ATOM 1445 O O . ALA A 1 183 ? -0.308 -22.203 0.312 1 95.38 183 ALA A O 1
ATOM 1446 N N . LEU A 1 184 ? -2.479 -22.797 0.397 1 93.31 184 LEU A N 1
ATOM 1447 C CA . LEU A 1 184 ? -2.375 -23.312 1.758 1 93.31 184 LEU A CA 1
ATOM 1448 C C . LEU A 1 184 ? -2.023 -24.797 1.751 1 93.31 184 LEU A C 1
ATOM 1450 O O . LEU A 1 184 ? -1.825 -25.391 2.811 1 93.31 184 LEU A O 1
ATOM 1454 N N . GLY A 1 185 ? -1.948 -25.328 0.612 1 93.5 185 GLY A N 1
ATOM 1455 C CA . GLY A 1 185 ? -1.736 -26.766 0.53 1 93.5 185 GLY A CA 1
ATOM 1456 C C . GLY A 1 185 ? -2.965 -27.578 0.904 1 93.5 185 GLY A C 1
ATOM 1457 O O . GLY A 1 185 ? -2.857 -28.75 1.279 1 93.5 185 GLY A O 1
ATOM 1458 N N . ALA A 1 186 ? -4.152 -27 0.851 1 94.31 186 ALA A N 1
ATOM 1459 C CA . ALA A 1 186 ? -5.395 -27.641 1.287 1 94.31 186 ALA A CA 1
ATOM 1460 C C . ALA A 1 186 ? -6.125 -28.281 0.11 1 94.31 186 ALA A C 1
ATOM 1462 O O . ALA A 1 186 ? -7.305 -28.625 0.217 1 94.31 186 ALA A O 1
ATOM 1463 N N . GLY A 1 187 ? -5.41 -28.438 -1.026 1 94.81 187 GLY A N 1
ATOM 1464 C CA . GLY A 1 187 ? -6 -29.031 -2.211 1 94.81 187 GLY A CA 1
ATOM 1465 C C . GLY A 1 187 ? -6.34 -28.031 -3.291 1 94.81 187 GLY A C 1
ATOM 1466 O O . GLY A 1 187 ? -6.355 -26.812 -3.035 1 94.81 187 GLY A O 1
ATOM 1467 N N . GLU A 1 188 ? -6.66 -28.547 -4.469 1 96.38 188 GLU A N 1
ATOM 1468 C CA . GLU A 1 188 ? -6.895 -27.688 -5.625 1 96.38 188 GLU A CA 1
ATOM 1469 C C . GLU A 1 188 ? -8.266 -27.031 -5.551 1 96.38 188 GLU A C 1
ATOM 1471 O O . GLU A 1 188 ? -8.438 -25.891 -5.984 1 96.38 188 GLU A O 1
ATOM 1476 N N . SER A 1 189 ? -9.312 -27.734 -4.98 1 96.25 189 SER A N 1
ATOM 1477 C CA . SER A 1 189 ? -10.656 -27.219 -4.75 1 96.25 189 SER A CA 1
ATOM 1478 C C . SER A 1 189 ? -11.117 -26.344 -5.91 1 96.25 189 SER A C 1
ATOM 1480 O O . SER A 1 189 ? -11.336 -25.141 -5.738 1 96.25 189 SER A O 1
ATOM 1482 N N . PRO A 1 190 ? -11.359 -26.953 -7.07 1 98.06 190 PRO A N 1
ATOM 1483 C CA . PRO A 1 190 ? -11.688 -26.156 -8.25 1 98.06 190 PRO A CA 1
ATOM 1484 C C . PRO A 1 190 ? -12.93 -25.297 -8.055 1 98.06 190 PRO A C 1
ATOM 1486 O O . PRO A 1 190 ? -13.898 -25.719 -7.422 1 98.06 190 PRO A O 1
ATOM 1489 N N . GLU A 1 191 ? -12.852 -23.984 -8.539 1 98.31 191 GLU A N 1
ATOM 1490 C CA . GLU A 1 191 ? -13.945 -23.031 -8.484 1 98.31 191 GLU A CA 1
ATOM 1491 C C . GLU A 1 191 ? -14.172 -22.375 -9.844 1 98.31 191 GLU A C 1
ATOM 1493 O O . GLU A 1 191 ? -13.227 -22.172 -10.609 1 98.31 191 GLU A O 1
ATOM 1498 N N . HIS A 1 192 ? -15.383 -22.047 -10.102 1 98.75 192 HIS A N 1
ATOM 1499 C CA . HIS A 1 192 ? -15.719 -21.344 -11.336 1 98.75 192 HIS A CA 1
ATOM 1500 C C . HIS A 1 192 ? -15.039 -19.984 -11.398 1 98.75 192 HIS A C 1
ATOM 1502 O O . HIS A 1 192 ? -14.938 -19.281 -10.391 1 98.75 192 HIS A O 1
ATOM 1508 N N . LEU A 1 193 ? -14.562 -19.641 -12.609 1 98.69 193 LEU A N 1
ATOM 1509 C CA . LEU A 1 193 ? -13.867 -18.391 -12.883 1 98.69 193 LEU A CA 1
ATOM 1510 C C . LEU A 1 193 ? -14.633 -17.547 -13.898 1 98.69 193 LEU A C 1
ATOM 1512 O O . LEU A 1 193 ? -15.102 -18.078 -14.914 1 98.69 193 LEU A O 1
ATOM 1516 N N . TYR A 1 194 ? -14.781 -16.266 -13.633 1 98.88 194 TYR A N 1
ATOM 1517 C CA . TYR A 1 194 ? -15.5 -15.328 -14.492 1 98.88 194 TYR A CA 1
ATOM 1518 C C . TYR A 1 194 ? -14.633 -14.125 -14.836 1 98.88 194 TYR A C 1
ATOM 1520 O O . TYR A 1 194 ? -13.727 -13.766 -14.086 1 98.88 194 TYR A O 1
ATOM 1528 N N . THR A 1 195 ? -14.906 -13.547 -16.016 1 98.88 195 THR A N 1
ATOM 1529 C CA . THR A 1 195 ? -14.461 -12.18 -16.25 1 98.88 195 THR A CA 1
ATOM 1530 C C . THR A 1 195 ? -15.547 -11.188 -15.859 1 98.88 195 THR A C 1
ATOM 1532 O O . THR A 1 195 ? -16.688 -11.281 -16.328 1 98.88 195 THR A O 1
ATOM 1535 N N . VAL A 1 196 ? -15.18 -10.32 -14.969 1 98.81 196 VAL A N 1
ATOM 1536 C CA . VAL A 1 196 ? -16.125 -9.297 -14.516 1 98.81 196 VAL A CA 1
ATOM 1537 C C . VAL A 1 196 ? -15.672 -7.926 -15.016 1 98.81 196 VAL A C 1
ATOM 1539 O O . VAL A 1 196 ? -14.5 -7.578 -14.914 1 98.81 196 VAL A O 1
ATOM 1542 N N . ARG A 1 197 ? -16.609 -7.234 -15.586 1 98.44 197 ARG A N 1
ATOM 1543 C CA . ARG A 1 197 ? -16.391 -5.887 -16.094 1 98.44 197 ARG A CA 1
ATOM 1544 C C . ARG A 1 197 ? -16.844 -4.836 -15.086 1 98.44 197 ARG A C 1
ATOM 1546 O O . ARG A 1 197 ? -17.953 -4.914 -14.57 1 98.44 197 ARG A O 1
ATOM 1553 N N . PHE A 1 198 ? -15.977 -3.842 -14.828 1 96 198 PHE A N 1
ATOM 1554 C CA . PHE A 1 198 ? -16.281 -2.713 -13.961 1 96 198 PHE A CA 1
ATOM 1555 C C . PHE A 1 198 ? -16.141 -1.395 -14.711 1 96 198 PHE A C 1
ATOM 1557 O O . PHE A 1 198 ? -15.172 -1.206 -15.461 1 96 198 PHE A O 1
ATOM 1564 N N . SER A 1 199 ? -17.109 -0.498 -14.539 1 92.94 199 SER A N 1
ATOM 1565 C CA . SER A 1 199 ? -16.906 0.854 -15.047 1 92.94 199 SER A CA 1
ATOM 1566 C C . SER A 1 199 ? -15.906 1.621 -14.195 1 92.94 199 SER A C 1
ATOM 1568 O O . SER A 1 199 ? -15.781 1.365 -13 1 92.94 199 SER A O 1
ATOM 1570 N N . ALA A 1 200 ? -15.195 2.545 -14.852 1 89.06 200 ALA A N 1
ATOM 1571 C CA . ALA A 1 200 ? -14.266 3.385 -14.109 1 89.06 200 ALA A CA 1
ATOM 1572 C C . ALA A 1 200 ? -14.984 4.195 -13.031 1 89.06 200 ALA A C 1
ATOM 1574 O O . ALA A 1 200 ? -14.453 4.414 -11.945 1 89.06 200 ALA A O 1
ATOM 1575 N N . THR A 1 201 ? -16.141 4.633 -13.32 1 87.31 201 THR A N 1
ATOM 1576 C CA . THR A 1 201 ? -16.922 5.406 -12.367 1 87.31 201 THR A CA 1
ATOM 1577 C C . THR A 1 201 ? -17.25 4.57 -11.133 1 87.31 201 THR A C 1
ATOM 1579 O O . THR A 1 201 ? -17.203 5.07 -10.008 1 87.31 201 THR A O 1
ATOM 1582 N N . GLU A 1 202 ? -17.578 3.256 -11.336 1 88.81 202 GLU A N 1
ATOM 1583 C CA . GLU A 1 202 ? -17.844 2.344 -10.227 1 88.81 202 GLU A CA 1
ATOM 1584 C C . GLU A 1 202 ? -16.609 2.182 -9.344 1 88.81 202 GLU A C 1
ATOM 1586 O O . GLU A 1 202 ? -16.719 2.172 -8.117 1 88.81 202 GLU A O 1
ATOM 1591 N N . LEU A 1 203 ? -15.484 2.1 -9.977 1 88.31 203 LEU A N 1
ATOM 1592 C CA . LEU A 1 203 ? -14.266 1.792 -9.242 1 88.31 203 LEU A CA 1
ATOM 1593 C C . LEU A 1 203 ? -13.711 3.039 -8.562 1 88.31 203 LEU A C 1
ATOM 1595 O O . LEU A 1 203 ? -13.242 2.975 -7.426 1 88.31 203 LEU A O 1
ATOM 1599 N N . TRP A 1 204 ? -13.852 4.219 -9.273 1 81.5 204 TRP A N 1
ATOM 1600 C CA . TRP A 1 204 ? -13.055 5.359 -8.828 1 81.5 204 TRP A CA 1
ATOM 1601 C C . TRP A 1 204 ? -13.938 6.598 -8.656 1 81.5 204 TRP A C 1
ATOM 1603 O O . TRP A 1 204 ? -13.453 7.652 -8.242 1 81.5 204 TRP A O 1
ATOM 1613 N N . GLY A 1 205 ? -15.156 6.496 -8.961 1 79.31 205 GLY A N 1
ATOM 1614 C CA . GLY A 1 205 ? -16.047 7.633 -8.812 1 79.31 205 GLY A CA 1
ATOM 1615 C C . GLY A 1 205 ? -16.031 8.57 -10.008 1 79.31 205 GLY A C 1
ATOM 1616 O O . GLY A 1 205 ? -15.555 8.203 -11.086 1 79.31 205 GLY A O 1
ATOM 1617 N N . GLU A 1 206 ? -16.484 9.812 -9.875 1 72.69 206 GLU A N 1
ATOM 1618 C CA . GLU A 1 206 ? -16.844 10.727 -10.953 1 72.69 206 GLU A CA 1
ATOM 1619 C C . GLU A 1 206 ? -15.602 11.195 -11.719 1 72.69 206 GLU A C 1
ATOM 1621 O O . GLU A 1 206 ? -15.633 11.305 -12.945 1 72.69 206 GLU A O 1
ATOM 1626 N N . PRO A 1 207 ? -14.539 11.484 -11.148 1 66.25 207 PRO A N 1
ATOM 1627 C CA . PRO A 1 207 ? -13.406 11.977 -11.938 1 66.25 207 PRO A CA 1
ATOM 1628 C C . PRO A 1 207 ? -12.859 10.93 -12.906 1 66.25 207 PRO A C 1
ATOM 1630 O O . PRO A 1 207 ? -12.07 11.258 -13.789 1 66.25 207 PRO A O 1
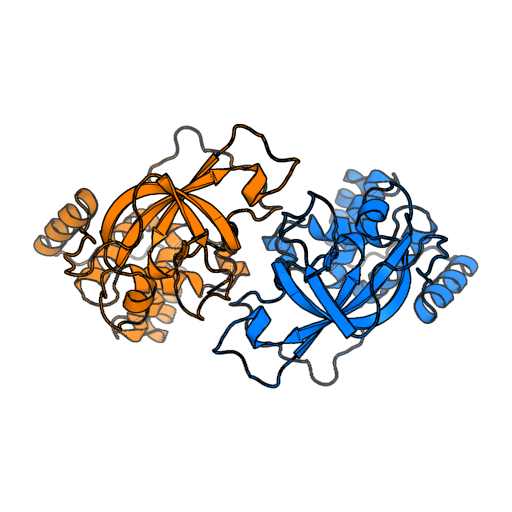ATOM 1633 N N . ALA A 1 208 ? -13.492 9.852 -12.875 1 71 208 ALA A N 1
ATOM 1634 C CA . ALA A 1 208 ? -12.93 8.805 -13.727 1 71 208 ALA A CA 1
ATOM 1635 C C . ALA A 1 208 ? -13.414 8.953 -15.164 1 71 208 ALA A C 1
ATOM 1637 O O . ALA A 1 208 ? -14.5 9.477 -15.422 1 71 208 ALA A O 1
ATOM 1638 N N . ALA A 1 209 ? -12.547 8.586 -16.141 1 74.75 209 ALA A N 1
ATOM 1639 C CA . ALA A 1 209 ? -12.906 8.609 -17.562 1 74.75 209 ALA A CA 1
ATOM 1640 C C . ALA A 1 209 ? -14.109 7.711 -17.844 1 74.75 209 ALA A C 1
ATOM 1642 O O . ALA A 1 209 ? -14.062 6.508 -17.578 1 74.75 209 ALA A O 1
ATOM 1643 N N . PRO A 1 210 ? -15.18 8.32 -18.344 1 75.44 210 PRO A N 1
ATOM 1644 C CA . PRO A 1 210 ? -16.438 7.57 -18.453 1 75.44 210 PRO A CA 1
ATOM 1645 C C . PRO A 1 210 ? -16.344 6.395 -19.422 1 75.44 210 PRO A C 1
ATOM 1647 O O . PRO A 1 210 ? -17.094 5.422 -19.297 1 75.44 210 PRO A O 1
ATOM 1650 N N . ASN A 1 211 ? -15.336 6.27 -20.25 1 86.31 211 ASN A N 1
ATOM 1651 C CA . ASN A 1 211 ? -15.32 5.207 -21.25 1 86.31 211 ASN A CA 1
ATOM 1652 C C . ASN A 1 211 ? -14.25 4.164 -20.938 1 86.31 211 ASN A C 1
ATOM 1654 O O . ASN A 1 211 ? -14.023 3.246 -21.734 1 86.31 211 ASN A O 1
ATOM 1658 N N . VAL A 1 212 ? -13.82 4.328 -19.828 1 89.12 212 VAL A N 1
ATOM 1659 C CA . VAL A 1 212 ? -12.812 3.352 -19.438 1 89.12 212 VAL A CA 1
ATOM 1660 C C . VAL A 1 212 ? -13.461 2.25 -18.609 1 89.12 212 VAL A C 1
ATOM 1662 O O . VAL A 1 212 ? -14.289 2.527 -17.734 1 89.12 212 VAL A O 1
ATOM 1665 N N . VAL A 1 213 ? -13.18 1.001 -18.969 1 93.69 213 VAL A N 1
ATOM 1666 C CA . VAL A 1 213 ? -13.664 -0.15 -18.219 1 93.69 213 VAL A CA 1
ATOM 1667 C C . VAL A 1 213 ? -12.484 -1.034 -17.812 1 93.69 213 VAL A C 1
ATOM 1669 O O . VAL A 1 213 ? -11.445 -1.033 -18.469 1 93.69 213 VAL A O 1
ATOM 1672 N N . ASN A 1 214 ? -12.672 -1.711 -16.703 1 94.44 214 ASN A N 1
ATOM 1673 C CA . ASN A 1 214 ? -11.719 -2.709 -16.234 1 94.44 214 ASN A CA 1
ATOM 1674 C C . ASN A 1 214 ? -12.305 -4.117 -16.297 1 94.44 214 ASN A C 1
ATOM 1676 O O . ASN A 1 214 ? -13.43 -4.344 -15.844 1 94.44 214 ASN A O 1
ATOM 1680 N N . HIS A 1 215 ? -11.562 -4.969 -16.922 1 97.69 215 HIS A N 1
ATOM 1681 C CA . HIS A 1 215 ? -11.898 -6.391 -16.891 1 97.69 215 HIS A CA 1
ATOM 1682 C C . HIS A 1 215 ? -10.953 -7.148 -15.961 1 97.69 215 HIS A C 1
ATOM 1684 O O . HIS A 1 215 ? -9.727 -7.008 -16.062 1 97.69 215 HIS A O 1
ATOM 1690 N N . ILE A 1 216 ? -11.516 -7.918 -15.047 1 97.44 216 ILE A N 1
ATOM 1691 C CA . ILE A 1 216 ? -10.695 -8.742 -14.172 1 97.44 216 ILE A CA 1
ATOM 1692 C C . ILE A 1 216 ? -11.336 -10.117 -14.008 1 97.44 216 ILE A C 1
ATOM 1694 O O . ILE A 1 216 ? -12.562 -10.234 -13.953 1 97.44 216 ILE A O 1
ATOM 1698 N N . ASP A 1 217 ? -10.508 -11.125 -13.945 1 98.38 217 ASP A N 1
ATOM 1699 C CA . ASP A 1 217 ? -11 -12.477 -13.664 1 98.38 217 ASP A CA 1
ATOM 1700 C C . ASP A 1 217 ? -11.195 -12.68 -12.164 1 98.38 217 ASP A C 1
ATOM 1702 O O . ASP A 1 217 ? -10.312 -12.359 -11.367 1 98.38 217 ASP A O 1
ATOM 1706 N N . VAL A 1 218 ? -12.375 -13.195 -11.812 1 98.25 218 VAL A N 1
ATOM 1707 C CA . VAL A 1 218 ? -12.773 -13.32 -10.414 1 98.25 218 VAL A CA 1
ATOM 1708 C C . VAL A 1 218 ? -13.352 -14.703 -10.156 1 98.25 218 VAL A C 1
ATOM 1710 O O . VAL A 1 218 ? -14.219 -15.172 -10.906 1 98.25 218 VAL A O 1
ATOM 1713 N N . PHE A 1 219 ? -12.867 -15.32 -9.094 1 98.06 219 PHE A N 1
ATOM 1714 C CA . PHE A 1 219 ? -13.367 -16.641 -8.734 1 98.06 219 PHE A CA 1
ATOM 1715 C C . PHE A 1 219 ? -14.734 -16.547 -8.062 1 98.06 219 PHE A C 1
ATOM 1717 O O . PHE A 1 219 ? -15.008 -15.578 -7.352 1 98.06 219 PHE A O 1
ATOM 1724 N N . GLU A 1 220 ? -15.531 -17.562 -8.211 1 98.44 220 GLU A N 1
ATOM 1725 C CA . GLU A 1 220 ? -16.922 -17.594 -7.773 1 98.44 220 GLU A CA 1
ATOM 1726 C C . GLU A 1 220 ? -17.031 -17.328 -6.273 1 98.44 220 GLU A C 1
ATOM 1728 O O . GLU A 1 220 ? -17.906 -16.578 -5.832 1 98.44 220 GLU A O 1
ATOM 1733 N N . PRO A 1 221 ? -16.141 -17.875 -5.371 1 95.88 221 PRO A N 1
ATOM 1734 C CA . PRO A 1 221 ? -16.312 -17.656 -3.934 1 95.88 221 PRO A CA 1
ATOM 1735 C C . PRO A 1 221 ? -16.141 -16.188 -3.547 1 95.88 221 PRO A C 1
ATOM 1737 O O . PRO A 1 221 ? -16.5 -15.789 -2.432 1 95.88 221 PRO A O 1
ATOM 1740 N N . TYR A 1 222 ? -15.625 -15.359 -4.484 1 96 222 TYR A N 1
ATOM 1741 C CA . TYR A 1 222 ? -15.406 -13.953 -4.191 1 96 222 TYR A CA 1
ATOM 1742 C C . TYR A 1 222 ? -16.656 -13.133 -4.492 1 96 222 TYR A C 1
ATOM 1744 O O . TYR A 1 222 ? -16.703 -11.93 -4.207 1 96 222 TYR A O 1
ATOM 1752 N N . LEU A 1 223 ? -17.656 -13.766 -5.02 1 97.69 223 LEU A N 1
ATOM 1753 C CA . LEU A 1 223 ? -18.75 -13 -5.613 1 97.69 223 LEU A CA 1
ATOM 1754 C C . LEU A 1 223 ? -20.047 -13.266 -4.875 1 97.69 223 LEU A C 1
ATOM 1756 O O . LEU A 1 223 ? -20.266 -14.359 -4.352 1 97.69 223 LEU A O 1
ATOM 1760 N N . LEU A 1 224 ? -20.875 -12.25 -4.812 1 96.62 224 LEU A N 1
ATOM 1761 C CA . LEU A 1 224 ? -22.281 -12.297 -4.43 1 96.62 224 LEU A CA 1
ATOM 1762 C C . LEU A 1 224 ? -23.156 -11.672 -5.504 1 96.62 224 LEU A C 1
ATOM 1764 O O . LEU A 1 224 ? -22.703 -10.828 -6.277 1 96.62 224 LEU A O 1
ATOM 1768 N N . PRO A 1 225 ? -24.406 -12.203 -5.574 1 97.12 225 PRO A N 1
ATOM 1769 C CA . PRO A 1 225 ? -25.328 -11.469 -6.445 1 97.12 225 PRO A CA 1
ATOM 1770 C C . PRO A 1 225 ? -25.5 -10.008 -6.027 1 97.12 225 PRO A C 1
ATOM 1772 O O . PRO A 1 225 ? -25.516 -9.703 -4.832 1 97.12 225 PRO A O 1
ATOM 1775 N N . ALA A 1 226 ? -25.5 -9.141 -7.07 1 94.56 226 ALA A N 1
ATOM 1776 C CA . ALA A 1 226 ? -25.688 -7.727 -6.742 1 94.56 226 ALA A CA 1
ATOM 1777 C C . ALA A 1 226 ? -27.172 -7.418 -6.504 1 94.56 226 ALA A C 1
ATOM 1779 O O . ALA A 1 226 ? -28.047 -8.055 -7.09 1 94.56 226 ALA A O 1
ATOM 1780 N N . MET B 1 1 ? -5.562 10.938 -1.51 1 74.38 1 MET B N 1
ATOM 1781 C CA . MET B 1 1 ? -4.812 9.984 -2.316 1 74.38 1 MET B CA 1
ATOM 1782 C C . MET B 1 1 ? -4.668 8.648 -1.585 1 74.38 1 MET B C 1
ATOM 1784 O O . MET B 1 1 ? -4.535 8.625 -0.36 1 74.38 1 MET B O 1
ATOM 1788 N N . ASP B 1 2 ? -4.824 7.625 -2.316 1 82 2 ASP B N 1
ATOM 1789 C CA . ASP B 1 2 ? -4.633 6.285 -1.771 1 82 2 ASP B CA 1
ATOM 1790 C C . ASP B 1 2 ? -3.234 5.754 -2.086 1 82 2 ASP B C 1
ATOM 1792 O O . ASP B 1 2 ? -3.062 4.949 -3.002 1 82 2 ASP B O 1
ATOM 1796 N N . GLY B 1 3 ? -2.291 6.371 -1.321 1 86.38 3 GLY B N 1
ATOM 1797 C CA . GLY B 1 3 ? -0.903 6 -1.548 1 86.38 3 GLY B CA 1
ATOM 1798 C C . GLY B 1 3 ? -0.347 5.09 -0.47 1 86.38 3 GLY B C 1
ATOM 1799 O O . GLY B 1 3 ? -1.104 4.496 0.301 1 86.38 3 GLY B O 1
ATOM 1800 N N . ILE B 1 4 ? 0.948 4.973 -0.47 1 88.81 4 ILE B N 1
ATOM 1801 C CA . ILE B 1 4 ? 1.668 4.027 0.379 1 88.81 4 ILE B CA 1
ATOM 1802 C C . ILE B 1 4 ? 1.524 4.438 1.843 1 88.81 4 ILE B C 1
ATOM 1804 O O . ILE B 1 4 ? 1.741 3.627 2.746 1 88.81 4 ILE B O 1
ATOM 1808 N N . HIS B 1 5 ? 1.116 5.66 2.053 1 89.31 5 HIS B N 1
ATOM 1809 C CA . HIS B 1 5 ? 0.994 6.18 3.41 1 89.31 5 HIS B CA 1
ATOM 1810 C C . HIS B 1 5 ? -0.226 5.598 4.117 1 89.31 5 HIS B C 1
ATOM 1812 O O . HIS B 1 5 ? -0.333 5.676 5.344 1 89.31 5 HIS B O 1
ATOM 1818 N N . ASP B 1 6 ? -1.199 5.156 3.383 1 89.06 6 ASP B N 1
ATOM 1819 C CA . ASP B 1 6 ? -2.416 4.594 3.959 1 89.06 6 ASP B CA 1
ATOM 1820 C C . ASP B 1 6 ? -2.207 3.137 4.367 1 89.06 6 ASP B C 1
ATOM 1822 O O . ASP B 1 6 ? -2.541 2.221 3.611 1 89.06 6 ASP B O 1
ATOM 1826 N N . LEU B 1 7 ? -1.771 2.922 5.602 1 87.19 7 LEU B N 1
ATOM 1827 C CA . LEU B 1 7 ? -1.27 1.613 6.008 1 87.19 7 LEU B CA 1
ATOM 1828 C C . LEU B 1 7 ? -2.262 0.914 6.93 1 87.19 7 LEU B C 1
ATOM 1830 O O . LEU B 1 7 ? -2.072 -0.253 7.281 1 87.19 7 LEU B O 1
ATOM 1834 N N . GLY B 1 8 ? -3.25 1.617 7.285 1 82.56 8 GLY B N 1
ATOM 1835 C CA . GLY B 1 8 ? -4.219 0.985 8.164 1 82.56 8 GLY B CA 1
ATOM 1836 C C . GLY B 1 8 ? -4.789 -0.303 7.598 1 82.56 8 GLY B C 1
ATOM 1837 O O . GLY B 1 8 ? -5.289 -0.324 6.473 1 82.56 8 GLY B O 1
ATOM 1838 N N . GLY B 1 9 ? -4.594 -1.343 8.352 1 79.38 9 GLY B N 1
ATOM 1839 C CA . GLY B 1 9 ? -5.176 -2.615 7.957 1 79.38 9 GLY B CA 1
ATOM 1840 C C . GLY B 1 9 ? -4.312 -3.385 6.977 1 79.38 9 GLY B C 1
ATOM 1841 O O . GLY B 1 9 ? -4.676 -4.484 6.555 1 79.38 9 GLY B O 1
ATOM 1842 N N . ARG B 1 10 ? -3.252 -2.809 6.574 1 83.19 10 ARG B N 1
ATOM 1843 C CA . ARG B 1 10 ? -2.375 -3.494 5.629 1 83.19 10 ARG B CA 1
ATOM 1844 C C . ARG B 1 10 ? -1.566 -4.582 6.328 1 83.19 10 ARG B C 1
ATOM 1846 O O . ARG B 1 10 ? -1.156 -4.418 7.477 1 83.19 10 ARG B O 1
ATOM 1853 N N . ALA B 1 11 ? -1.332 -5.625 5.566 1 81.81 11 ALA B N 1
ATOM 1854 C CA . ALA B 1 11 ? -0.585 -6.762 6.094 1 81.81 11 ALA B CA 1
ATOM 1855 C C . ALA B 1 11 ? 0.891 -6.672 5.715 1 81.81 11 ALA B C 1
ATOM 1857 O O . ALA B 1 11 ? 1.269 -5.887 4.844 1 81.81 11 ALA B O 1
ATOM 1858 N N . GLY B 1 12 ? 1.688 -7.434 6.48 1 81.19 12 GLY B N 1
ATOM 1859 C CA . GLY B 1 12 ? 3.068 -7.637 6.07 1 81.19 12 GLY B CA 1
ATOM 1860 C C . GLY B 1 12 ? 4.023 -6.613 6.652 1 81.19 12 GLY B C 1
ATOM 1861 O O . GLY B 1 12 ? 5.184 -6.539 6.242 1 81.19 12 GLY B O 1
ATOM 1862 N N . LEU B 1 13 ? 3.547 -5.852 7.559 1 83.81 13 LEU B N 1
ATOM 1863 C CA . LEU B 1 13 ? 4.395 -4.809 8.125 1 83.81 13 LEU B CA 1
ATOM 1864 C C . LEU B 1 13 ? 5.035 -5.277 9.43 1 83.81 13 LEU B C 1
ATOM 1866 O O . LEU B 1 13 ? 5.898 -4.59 9.977 1 83.81 13 LEU B O 1
ATOM 1870 N N . GLY B 1 14 ? 4.648 -6.484 9.844 1 77.69 14 GLY B N 1
ATOM 1871 C CA . GLY B 1 14 ? 5.219 -7.016 11.07 1 77.69 14 GLY B CA 1
ATOM 1872 C C . GLY B 1 14 ? 4.641 -6.379 12.32 1 77.69 14 GLY B C 1
ATOM 1873 O O . GLY B 1 14 ? 3.809 -5.473 12.234 1 77.69 14 GLY B O 1
ATOM 1874 N N . PRO B 1 15 ? 4.973 -6.848 13.461 1 83.69 15 PRO B N 1
ATOM 1875 C CA . PRO B 1 15 ? 4.465 -6.316 14.727 1 83.69 15 PRO B CA 1
ATOM 1876 C C . PRO B 1 15 ? 5.086 -4.969 15.102 1 83.69 15 PRO B C 1
ATOM 1878 O O . PRO B 1 15 ? 6.199 -4.66 14.664 1 83.69 15 PRO B O 1
ATOM 1881 N N . ILE B 1 16 ? 4.32 -4.238 15.867 1 80.38 16 ILE B N 1
ATOM 1882 C CA . ILE B 1 16 ? 4.852 -3.018 16.469 1 80.38 16 ILE B CA 1
ATOM 1883 C C . ILE B 1 16 ? 5.711 -3.367 17.672 1 80.38 16 ILE B C 1
ATOM 1885 O O . ILE B 1 16 ? 5.25 -4.059 18.594 1 80.38 16 ILE B O 1
ATOM 1889 N N . LYS B 1 17 ? 6.945 -3.064 17.625 1 86.5 17 LYS B N 1
ATOM 1890 C CA . LYS B 1 17 ? 7.871 -3.287 18.734 1 86.5 17 LYS B CA 1
ATOM 1891 C C . LYS B 1 17 ? 8.234 -1.973 19.406 1 86.5 17 LYS B C 1
ATOM 1893 O O . LYS B 1 17 ? 9.18 -1.296 19 1 86.5 17 LYS B O 1
ATOM 1898 N N . PRO B 1 18 ? 7.527 -1.665 20.484 1 87.81 18 PRO B N 1
ATOM 1899 C CA . PRO B 1 18 ? 7.824 -0.397 21.156 1 87.81 18 PRO B CA 1
ATOM 1900 C C . PRO B 1 18 ? 9.211 -0.374 21.797 1 87.81 18 PRO B C 1
ATOM 1902 O O . PRO B 1 18 ? 9.672 -1.389 22.328 1 87.81 18 PRO B O 1
ATOM 1905 N N . GLU B 1 19 ? 9.984 0.718 21.656 1 87.81 19 GLU B N 1
ATOM 1906 C CA . GLU B 1 19 ? 11.273 0.925 22.297 1 87.81 19 GLU B CA 1
ATOM 1907 C C . GLU B 1 19 ? 11.102 1.242 23.781 1 87.81 19 GLU B C 1
ATOM 1909 O O . GLU B 1 19 ? 10.344 2.145 24.156 1 87.81 19 GLU B O 1
ATOM 1914 N N . SER B 1 20 ? 11.867 0.417 24.562 1 88.75 20 SER B N 1
ATOM 1915 C CA . SER B 1 20 ? 11.875 0.734 25.984 1 88.75 20 SER B CA 1
ATOM 1916 C C . SER B 1 20 ? 12.57 2.064 26.25 1 88.75 20 SER B C 1
ATOM 1918 O O . SER B 1 20 ? 13.625 2.344 25.672 1 88.75 20 SER B O 1
ATOM 1920 N N . ASP B 1 21 ? 12 2.963 27.016 1 92 21 ASP B N 1
ATOM 1921 C CA . ASP B 1 21 ? 12.57 4.262 27.359 1 92 21 ASP B CA 1
ATOM 1922 C C . ASP B 1 21 ? 12.867 5.078 26.109 1 92 21 ASP B C 1
ATOM 1924 O O . ASP B 1 21 ? 13.969 5.617 25.953 1 92 21 ASP B O 1
ATOM 1928 N N . GLU B 1 22 ? 12.031 5.023 25.188 1 90.56 22 GLU B N 1
ATOM 1929 C CA . GLU B 1 22 ? 12.172 5.742 23.922 1 90.56 22 GLU B CA 1
ATOM 1930 C C . GLU B 1 22 ? 12.531 7.207 24.156 1 90.56 22 GLU B C 1
ATOM 1932 O O . GLU B 1 22 ? 11.828 7.918 24.891 1 90.56 22 GLU B O 1
ATOM 1937 N N . PRO B 1 23 ? 13.727 7.602 23.609 1 92.19 23 PRO B N 1
ATOM 1938 C CA . PRO B 1 23 ? 14.055 9.023 23.734 1 92.19 23 PRO B CA 1
ATOM 1939 C C . PRO B 1 23 ? 13.055 9.922 23 1 92.19 23 PRO B C 1
ATOM 1941 O O . PRO B 1 23 ? 12.375 9.461 22.078 1 92.19 23 PRO B O 1
ATOM 1944 N N . VAL B 1 24 ? 13.016 11.156 23.469 1 90.19 24 VAL B N 1
ATOM 1945 C CA . VAL B 1 24 ? 12.141 12.109 22.797 1 90.19 24 VAL B CA 1
ATOM 1946 C C . VAL B 1 24 ? 12.586 12.281 21.344 1 90.19 24 VAL B C 1
ATOM 1948 O O . VAL B 1 24 ? 11.75 12.328 20.438 1 90.19 24 VAL B O 1
ATOM 1951 N N . PHE B 1 25 ? 13.891 12.422 21.156 1 94.69 25 PHE B N 1
ATOM 1952 C CA . PHE B 1 25 ? 14.508 12.492 19.828 1 94.69 25 PHE B CA 1
ATOM 1953 C C . PHE B 1 25 ? 15.633 11.477 19.703 1 94.69 25 PHE B C 1
ATOM 1955 O O . PHE B 1 25 ? 16.406 11.281 20.641 1 94.69 25 PHE B O 1
ATOM 1962 N N . HIS B 1 26 ? 15.703 10.883 18.578 1 93.31 26 HIS B N 1
ATOM 1963 C CA . HIS B 1 26 ? 16.75 9.906 18.344 1 93.31 26 HIS B CA 1
ATOM 1964 C C . HIS B 1 26 ? 18.047 10.578 17.891 1 93.31 26 HIS B C 1
ATOM 1966 O O . HIS B 1 26 ? 19.141 10.023 18.062 1 93.31 26 HIS B O 1
ATOM 1972 N N . SER B 1 27 ? 17.938 11.711 17.219 1 93.5 27 SER B N 1
ATOM 1973 C CA . SER B 1 27 ? 19.062 12.516 16.734 1 93.5 27 SER B CA 1
ATOM 1974 C C . SER B 1 27 ? 18.781 14.008 16.906 1 93.5 27 SER B C 1
ATOM 1976 O O . SER B 1 27 ? 17.609 14.422 16.906 1 93.5 27 SER B O 1
ATOM 1978 N N . ASP B 1 28 ? 19.75 14.789 16.953 1 90.56 28 ASP B N 1
ATOM 1979 C CA . ASP B 1 28 ? 19.641 16.219 17.203 1 90.56 28 ASP B CA 1
ATOM 1980 C C . ASP B 1 28 ? 18.906 16.922 16.062 1 90.56 28 ASP B C 1
ATOM 1982 O O . ASP B 1 28 ? 18.172 17.891 16.297 1 90.56 28 ASP B O 1
ATOM 1986 N N . TRP B 1 29 ? 19.109 16.438 14.891 1 92 29 TRP B N 1
ATOM 1987 C CA . TRP B 1 29 ? 18.5 17.109 13.758 1 92 29 TRP B CA 1
ATOM 1988 C C . TRP B 1 29 ? 16.969 17.031 13.836 1 92 29 TRP B C 1
ATOM 1990 O O . TRP B 1 29 ? 16.266 17.891 13.305 1 92 29 TRP B O 1
ATOM 2000 N N . GLU B 1 30 ? 16.422 16.094 14.531 1 96 30 GLU B N 1
ATOM 2001 C CA . GLU B 1 30 ? 14.984 15.945 14.672 1 96 30 GLU B CA 1
ATOM 2002 C C . GLU B 1 30 ? 14.375 17.109 15.453 1 96 30 GLU B C 1
ATOM 2004 O O . GLU B 1 30 ? 13.281 17.562 15.148 1 96 30 GLU B O 1
ATOM 2009 N N . ARG B 1 31 ? 15.109 17.578 16.438 1 92.88 31 ARG B N 1
ATOM 2010 C CA . ARG B 1 31 ? 14.672 18.734 17.219 1 92.88 31 ARG B CA 1
ATOM 2011 C C . ARG B 1 31 ? 14.523 19.969 16.328 1 92.88 31 ARG B C 1
ATOM 2013 O O . ARG B 1 31 ? 13.578 20.734 16.484 1 92.88 31 ARG B O 1
ATOM 2020 N N . SER B 1 32 ? 15.5 20.094 15.484 1 91.69 32 SER B N 1
ATOM 2021 C CA . SER B 1 32 ? 15.477 21.234 14.57 1 91.69 32 SER B CA 1
ATOM 2022 C C . SER B 1 32 ? 14.281 21.156 13.625 1 91.69 32 SER B C 1
ATOM 2024 O O . SER B 1 32 ? 13.609 22.156 13.383 1 91.69 32 SER B O 1
ATOM 2026 N N . VAL B 1 33 ? 14.055 19.969 13.156 1 95.44 33 VAL B N 1
ATOM 2027 C CA . VAL B 1 33 ? 12.953 19.766 12.227 1 95.44 33 VAL B CA 1
ATOM 2028 C C . VAL B 1 33 ? 11.625 20.078 12.906 1 95.44 33 VAL B C 1
ATOM 2030 O O . VAL B 1 33 ? 10.773 20.766 12.336 1 95.44 33 VAL B O 1
ATOM 2033 N N . LEU B 1 34 ? 11.461 19.641 14.133 1 94.81 34 LEU B N 1
ATOM 2034 C CA . LEU B 1 34 ? 10.242 19.922 14.883 1 94.81 34 LEU B CA 1
ATOM 2035 C C . LEU B 1 34 ? 9.977 21.422 14.961 1 94.81 34 LEU B C 1
ATOM 2037 O O . LEU B 1 34 ? 8.844 21.859 14.773 1 94.81 34 LEU B O 1
ATOM 2041 N N . THR B 1 35 ? 11.016 22.234 15.172 1 93.12 35 THR B N 1
ATOM 2042 C CA . THR B 1 35 ? 10.844 23.672 15.359 1 93.12 35 THR B CA 1
ATOM 2043 C C . THR B 1 35 ? 10.656 24.375 14.016 1 93.12 35 THR B C 1
ATOM 2045 O O . THR B 1 35 ? 10.023 25.422 13.945 1 93.12 35 THR B O 1
ATOM 2048 N N . MET B 1 36 ? 11.227 23.828 12.961 1 93.62 36 MET B N 1
ATOM 2049 C CA . MET B 1 36 ? 11.094 24.406 11.625 1 93.62 36 MET B CA 1
ATOM 2050 C C . MET B 1 36 ? 9.648 24.344 11.148 1 93.62 36 MET B C 1
ATOM 2052 O O . MET B 1 36 ? 9.195 25.234 10.422 1 93.62 36 MET B O 1
ATOM 2056 N N . PHE B 1 37 ? 8.914 23.359 11.586 1 94.75 37 PHE B N 1
ATOM 2057 C CA . PHE B 1 37 ? 7.539 23.172 11.141 1 94.75 37 PHE B CA 1
ATOM 2058 C C . PHE B 1 37 ? 6.688 24.391 11.5 1 94.75 37 PHE B C 1
ATOM 2060 O O . PHE B 1 37 ? 6.195 25.094 10.609 1 94.75 37 PHE B O 1
ATOM 2067 N N . PRO B 1 38 ? 6.535 24.688 12.773 1 93.69 38 PRO B N 1
ATOM 2068 C CA . PRO B 1 38 ? 5.707 25.844 13.086 1 93.69 38 PRO B CA 1
ATOM 2069 C C . PRO B 1 38 ? 6.285 27.156 12.539 1 93.69 38 PRO B C 1
ATOM 2071 O O . PRO B 1 38 ? 5.539 28.062 12.195 1 93.69 38 PRO B O 1
ATOM 2074 N N . ALA B 1 39 ? 7.586 27.312 12.445 1 93.19 39 ALA B N 1
ATOM 2075 C CA . ALA B 1 39 ? 8.203 28.516 11.898 1 93.19 39 ALA B CA 1
ATOM 2076 C C . ALA B 1 39 ? 7.77 28.734 10.453 1 93.19 39 ALA B C 1
ATOM 2078 O O . ALA B 1 39 ? 7.383 29.844 10.078 1 93.19 39 ALA B O 1
ATOM 2079 N N . MET B 1 40 ? 7.801 27.719 9.688 1 94.94 40 MET B N 1
ATOM 2080 C CA . MET B 1 40 ? 7.441 27.828 8.273 1 94.94 40 MET B CA 1
ATOM 2081 C C . MET B 1 40 ? 5.934 27.984 8.109 1 94.94 40 MET B C 1
ATOM 2083 O O . MET B 1 40 ? 5.477 28.688 7.211 1 94.94 40 MET B O 1
ATOM 2087 N N . ALA B 1 41 ? 5.195 27.312 8.961 1 93.62 41 ALA B N 1
ATOM 2088 C CA . ALA B 1 41 ? 3.746 27.484 8.938 1 93.62 41 ALA B CA 1
ATOM 2089 C C . ALA B 1 41 ? 3.355 28.922 9.234 1 93.62 41 ALA B C 1
ATOM 2091 O O . ALA B 1 41 ? 2.512 29.5 8.539 1 93.62 41 ALA B O 1
ATOM 2092 N N . LEU B 1 42 ? 3.984 29.5 10.18 1 91.19 42 LEU B N 1
ATOM 2093 C CA . LEU B 1 42 ? 3.738 30.891 10.555 1 91.19 42 LEU B CA 1
ATOM 2094 C C . LEU B 1 42 ? 4.121 31.844 9.422 1 91.19 42 LEU B C 1
ATOM 2096 O O . LEU B 1 42 ? 3.49 32.875 9.25 1 91.19 42 LEU B O 1
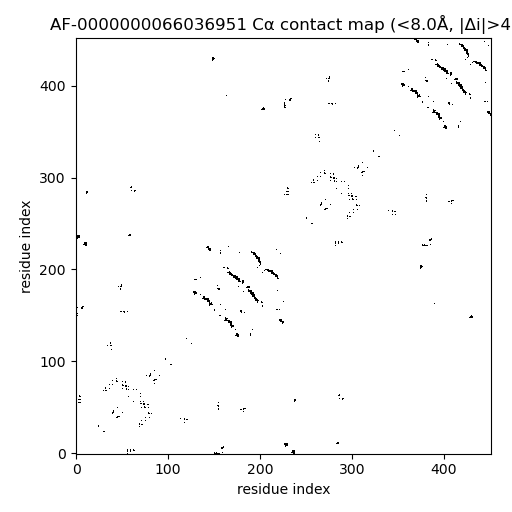ATOM 2100 N N . ALA B 1 43 ? 5.109 31.438 8.695 1 91.75 43 ALA B N 1
ATOM 2101 C CA . ALA B 1 43 ? 5.57 32.25 7.582 1 91.75 43 ALA B CA 1
ATOM 2102 C C . ALA B 1 43 ? 4.629 32.156 6.387 1 91.75 43 ALA B C 1
ATOM 2104 O O . ALA B 1 43 ? 4.805 32.844 5.379 1 91.75 43 ALA B O 1
ATOM 2105 N N . GLY B 1 44 ? 3.689 31.234 6.484 1 92.44 44 GLY B N 1
ATOM 2106 C CA . GLY B 1 44 ? 2.684 31.125 5.441 1 92.44 44 GLY B CA 1
ATOM 2107 C C . GLY B 1 44 ? 3.047 30.125 4.363 1 92.44 44 GLY B C 1
ATOM 2108 O O . GLY B 1 44 ? 2.432 30.109 3.293 1 92.44 44 GLY B O 1
ATOM 2109 N N . ALA B 1 45 ? 4.047 29.297 4.617 1 95.69 45 ALA B N 1
ATOM 2110 C CA . ALA B 1 45 ? 4.492 28.344 3.607 1 95.69 45 ALA B CA 1
ATOM 2111 C C . ALA B 1 45 ? 3.441 27.266 3.363 1 95.69 45 ALA B C 1
ATOM 2113 O O . ALA B 1 45 ? 3.295 26.781 2.24 1 95.69 45 ALA B O 1
ATOM 2114 N N . PHE B 1 46 ? 2.793 26.859 4.379 1 96.75 46 PHE B N 1
ATOM 2115 C CA . PHE B 1 46 ? 1.778 25.812 4.281 1 96.75 46 PHE B CA 1
ATOM 2116 C C . PHE B 1 46 ? 0.873 25.828 5.508 1 96.75 46 PHE B C 1
ATOM 2118 O O . PHE B 1 46 ? 1.238 26.375 6.551 1 96.75 46 PHE B O 1
ATOM 2125 N N . ASN B 1 47 ? -0.322 25.328 5.332 1 95.25 47 ASN B N 1
ATOM 2126 C CA . ASN B 1 47 ? -1.131 24.938 6.48 1 95.25 47 ASN B CA 1
ATOM 2127 C C . ASN B 1 47 ? -0.93 23.469 6.836 1 95.25 47 ASN B C 1
ATOM 2129 O O . ASN B 1 47 ? -0.166 22.766 6.172 1 95.25 47 ASN B O 1
ATOM 2133 N N . LEU B 1 48 ? -1.545 23.016 7.906 1 95.06 48 LEU B N 1
ATOM 2134 C CA . LEU B 1 48 ? -1.329 21.672 8.422 1 95.06 48 LEU B CA 1
ATOM 2135 C C . LEU B 1 48 ? -1.695 20.625 7.375 1 95.06 48 LEU B C 1
ATOM 2137 O O . LEU B 1 48 ? -0.962 19.656 7.176 1 95.06 48 LEU B O 1
ATOM 2141 N N . ASP B 1 49 ? -2.775 20.797 6.691 1 96.5 49 ASP B N 1
ATOM 2142 C CA . ASP B 1 49 ? -3.26 19.797 5.742 1 96.5 49 ASP B CA 1
ATOM 2143 C C . ASP B 1 49 ? -2.43 19.812 4.461 1 96.5 49 ASP B C 1
ATOM 2145 O O . ASP B 1 49 ? -2.223 18.766 3.842 1 96.5 49 ASP B O 1
ATOM 2149 N N . GLN B 1 50 ? -1.992 20.984 4.102 1 96.31 50 GLN B N 1
ATOM 2150 C CA . GLN B 1 50 ? -1.035 21.047 3.004 1 96.31 50 GLN B CA 1
ATOM 2151 C C . GLN B 1 50 ? 0.253 20.312 3.344 1 96.31 50 GLN B C 1
ATOM 2153 O O . GLN B 1 50 ? 0.801 19.594 2.504 1 96.31 50 GLN B O 1
ATOM 2158 N N . PHE B 1 5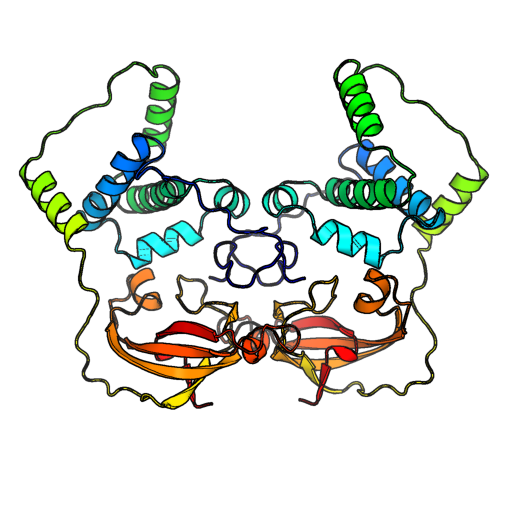1 ? 0.708 20.547 4.562 1 96.94 51 PHE B N 1
ATOM 2159 C CA . PHE B 1 51 ? 1.892 19.859 5.074 1 96.94 51 PHE B CA 1
ATOM 2160 C C . PHE B 1 51 ? 1.721 18.344 5.004 1 96.94 51 PHE B C 1
ATOM 2162 O O . PHE B 1 51 ? 2.58 17.641 4.469 1 96.94 51 PHE B O 1
ATOM 2169 N N . ARG B 1 52 ? 0.612 17.828 5.406 1 96.06 52 ARG B N 1
ATOM 2170 C CA . ARG B 1 52 ? 0.314 16.391 5.375 1 96.06 52 ARG B CA 1
ATOM 2171 C C . ARG B 1 52 ? 0.213 15.883 3.941 1 96.06 52 ARG B C 1
ATOM 2173 O O . ARG B 1 52 ? 0.738 14.82 3.617 1 96.06 52 ARG B O 1
ATOM 2180 N N . GLY B 1 53 ? -0.466 16.656 3.139 1 94.5 53 GLY B N 1
ATOM 2181 C CA . GLY B 1 53 ? -0.604 16.281 1.741 1 94.5 53 GLY B CA 1
ATOM 2182 C C . GLY B 1 53 ? 0.727 16.109 1.034 1 94.5 53 GLY B C 1
ATOM 2183 O O . GLY B 1 53 ? 0.879 15.219 0.193 1 94.5 53 GLY B O 1
ATOM 2184 N N . ALA B 1 54 ? 1.625 16.953 1.368 1 95.19 54 ALA B N 1
ATOM 2185 C CA . ALA B 1 54 ? 2.941 16.875 0.741 1 95.19 54 ALA B CA 1
ATOM 2186 C C . ALA B 1 54 ? 3.672 15.602 1.155 1 95.19 54 ALA B C 1
ATOM 2188 O O . ALA B 1 54 ? 4.391 15 0.351 1 95.19 54 ALA B O 1
ATOM 2189 N N . MET B 1 55 ? 3.531 15.188 2.371 1 94.81 55 MET B N 1
ATOM 2190 C CA . MET B 1 55 ? 4.164 13.953 2.834 1 94.81 55 MET B CA 1
ATOM 2191 C C . MET B 1 55 ? 3.623 12.75 2.08 1 94.81 55 MET B C 1
ATOM 2193 O O . MET B 1 55 ? 4.344 11.766 1.867 1 94.81 55 MET B O 1
ATOM 2197 N N . GLU B 1 56 ? 2.416 12.852 1.662 1 92.88 56 GLU B N 1
ATOM 2198 C CA . GLU B 1 56 ? 1.775 11.75 0.949 1 92.88 56 GLU B CA 1
ATOM 2199 C C . GLU B 1 56 ? 2.312 11.625 -0.474 1 92.88 56 GLU B C 1
ATOM 2201 O O . GLU B 1 56 ? 2.021 10.648 -1.171 1 92.88 56 GLU B O 1
ATOM 2206 N N . GLN B 1 57 ? 3.092 12.617 -0.81 1 91.25 57 GLN B N 1
ATOM 2207 C CA . GLN B 1 57 ? 3.65 12.617 -2.158 1 91.25 57 GLN B CA 1
ATOM 2208 C C . GLN B 1 57 ? 5.059 12.031 -2.168 1 91.25 57 GLN B C 1
ATOM 2210 O O . GLN B 1 57 ? 5.684 11.922 -3.225 1 91.25 57 GLN B O 1
ATOM 2215 N N . ILE B 1 58 ? 5.512 11.68 -1.055 1 92.81 58 ILE B N 1
ATOM 2216 C CA . ILE B 1 58 ? 6.812 11.023 -0.984 1 92.81 58 ILE B CA 1
ATOM 2217 C C . ILE B 1 58 ? 6.77 9.703 -1.753 1 92.81 58 ILE B C 1
ATOM 2219 O O . ILE B 1 58 ? 5.828 8.922 -1.596 1 92.81 58 ILE B O 1
ATOM 2223 N N . PRO B 1 59 ? 7.809 9.508 -2.631 1 89.88 59 PRO B N 1
ATOM 2224 C CA . PRO B 1 59 ? 7.816 8.219 -3.33 1 89.88 59 PRO B CA 1
ATOM 2225 C C . PRO B 1 59 ? 7.73 7.027 -2.375 1 89.88 59 PRO B C 1
ATOM 2227 O O . PRO B 1 59 ? 8.336 7.051 -1.299 1 89.88 59 PRO B O 1
ATOM 2230 N N . PRO B 1 60 ? 7.004 5.965 -2.777 1 90 60 PRO B N 1
ATOM 2231 C CA . PRO B 1 60 ? 6.68 4.855 -1.876 1 90 60 PRO B CA 1
ATOM 2232 C C . PRO B 1 60 ? 7.914 4.262 -1.199 1 90 60 PRO B C 1
ATOM 2234 O O . PRO B 1 60 ? 7.906 4.035 0.013 1 90 60 PRO B O 1
ATOM 2237 N N . HIS B 1 61 ? 8.961 3.971 -1.961 1 88.69 61 HIS B N 1
ATOM 2238 C CA . HIS B 1 61 ? 10.172 3.396 -1.389 1 88.69 61 HIS B CA 1
ATOM 2239 C C . HIS B 1 61 ? 10.773 4.316 -0.333 1 88.69 61 HIS B C 1
ATOM 2241 O O . HIS B 1 61 ? 11.156 3.863 0.746 1 88.69 61 HIS B O 1
ATOM 2247 N N . ASP B 1 62 ? 10.828 5.574 -0.633 1 91.12 62 ASP B N 1
ATOM 2248 C CA . ASP B 1 62 ? 11.383 6.551 0.299 1 91.12 62 ASP B CA 1
ATOM 2249 C C . ASP B 1 62 ? 10.5 6.688 1.538 1 91.12 62 ASP B C 1
ATOM 2251 O O . ASP B 1 62 ? 11.008 6.789 2.658 1 91.12 62 ASP B O 1
ATOM 2255 N N . TYR B 1 63 ? 9.266 6.633 1.318 1 92.94 63 TYR B N 1
ATOM 2256 C CA . TYR B 1 63 ? 8.328 6.746 2.428 1 92.94 63 TYR B CA 1
ATOM 2257 C C . TYR B 1 63 ? 8.531 5.617 3.432 1 92.94 63 TYR B C 1
ATOM 2259 O O . TYR B 1 63 ? 8.547 5.852 4.645 1 92.94 63 TYR B O 1
ATOM 2267 N N . LEU B 1 64 ? 8.758 4.445 2.908 1 90.19 64 LEU B N 1
ATOM 2268 C CA . LEU B 1 64 ? 8.82 3.264 3.762 1 90.19 64 LEU B CA 1
ATOM 2269 C C . LEU B 1 64 ? 10.164 3.189 4.484 1 90.19 64 LEU B C 1
ATOM 2271 O O . LEU B 1 64 ? 10.281 2.514 5.508 1 90.19 64 LEU B O 1
ATOM 2275 N N . THR B 1 65 ? 11.156 3.889 3.973 1 90.69 65 THR B N 1
ATOM 2276 C CA . THR B 1 65 ? 12.492 3.674 4.512 1 90.69 65 THR B CA 1
ATOM 2277 C C . THR B 1 65 ? 13 4.93 5.219 1 90.69 65 THR B C 1
ATOM 2279 O O . THR B 1 65 ? 14.094 4.93 5.789 1 90.69 65 THR B O 1
ATOM 2282 N N . SER B 1 66 ? 12.211 5.934 5.109 1 91.81 66 SER B N 1
ATOM 2283 C CA . SER B 1 66 ? 12.641 7.164 5.766 1 91.81 66 SER B CA 1
ATOM 2284 C C . SER B 1 66 ? 12.07 7.266 7.176 1 91.81 66 SER B C 1
ATOM 2286 O O . SER B 1 66 ? 11.078 6.609 7.5 1 91.81 66 SER B O 1
ATOM 2288 N N . GLN B 1 67 ? 12.773 8.086 7.953 1 91.75 67 GLN B N 1
ATOM 2289 C CA . GLN B 1 67 ? 12.391 8.273 9.352 1 91.75 67 GLN B CA 1
ATOM 2290 C C . GLN B 1 67 ? 11.25 9.273 9.477 1 91.75 67 GLN B C 1
ATOM 2292 O O . GLN B 1 67 ? 10.961 10.016 8.539 1 91.75 67 GLN B O 1
ATOM 2297 N N . TYR B 1 68 ? 10.703 9.305 10.656 1 93.5 68 TYR B N 1
ATOM 2298 C CA . TYR B 1 68 ? 9.516 10.102 10.93 1 93.5 68 TYR B CA 1
ATOM 2299 C C . TYR B 1 68 ? 9.75 11.57 10.562 1 93.5 68 TYR B C 1
ATOM 2301 O O . TYR B 1 68 ? 9 12.141 9.766 1 93.5 68 TYR B O 1
ATOM 2309 N N . TYR B 1 69 ? 10.836 12.164 11.055 1 97 69 TYR B N 1
ATOM 2310 C CA . TYR B 1 69 ? 11.062 13.586 10.844 1 97 69 TYR B CA 1
ATOM 2311 C C . TYR B 1 69 ? 11.617 13.852 9.453 1 97 69 TYR B C 1
ATOM 2313 O O . TYR B 1 69 ? 11.617 14.992 8.984 1 97 69 TYR B O 1
ATOM 2321 N N . GLU B 1 70 ? 12.102 12.828 8.773 1 96.56 70 GLU B N 1
ATOM 2322 C CA . GLU B 1 70 ? 12.484 12.977 7.371 1 96.56 70 GLU B CA 1
ATOM 2323 C C . GLU B 1 70 ? 11.266 13.258 6.492 1 96.56 70 GLU B C 1
ATOM 2325 O O . GLU B 1 70 ? 11.352 13.992 5.512 1 96.56 70 GLU B O 1
ATOM 2330 N N . HIS B 1 71 ? 10.117 12.688 6.871 1 97.19 71 HIS B N 1
ATOM 2331 C CA . HIS B 1 71 ? 8.883 12.977 6.164 1 97.19 71 HIS B CA 1
ATOM 2332 C C . HIS B 1 71 ? 8.523 14.453 6.254 1 97.19 71 HIS B C 1
ATOM 2334 O O . HIS B 1 71 ? 8.109 15.062 5.262 1 97.19 71 HIS B O 1
ATOM 2340 N N . TRP B 1 72 ? 8.75 14.914 7.445 1 98 72 TRP B N 1
ATOM 2341 C CA . TRP B 1 72 ? 8.461 16.328 7.648 1 98 72 TRP B CA 1
ATOM 2342 C C . TRP B 1 72 ? 9.359 17.203 6.773 1 98 72 TRP B C 1
ATOM 2344 O O . TRP B 1 72 ? 8.891 18.156 6.164 1 98 72 TRP B O 1
ATOM 2354 N N . MET B 1 73 ? 10.656 16.859 6.727 1 96.19 73 MET B N 1
ATOM 2355 C CA . MET B 1 73 ? 11.617 17.609 5.93 1 96.19 73 MET B CA 1
ATOM 2356 C C . MET B 1 73 ? 11.219 17.609 4.457 1 96.19 73 MET B C 1
ATOM 2358 O O . MET B 1 73 ? 11.312 18.641 3.787 1 96.19 73 MET B O 1
ATOM 2362 N N . HIS B 1 74 ? 10.758 16.5 3.996 1 96.06 74 HIS B N 1
ATOM 2363 C CA . HIS B 1 74 ? 10.297 16.438 2.611 1 96.06 74 HIS B CA 1
ATOM 2364 C C . HIS B 1 74 ? 9.18 17.438 2.344 1 96.06 74 HIS B C 1
ATOM 2366 O O . HIS B 1 74 ? 9.227 18.172 1.354 1 96.06 74 HIS B O 1
ATOM 2372 N N . ALA B 1 75 ? 8.195 17.438 3.225 1 97 75 ALA B N 1
ATOM 2373 C CA . ALA B 1 75 ? 7.059 18.344 3.064 1 97 75 ALA B CA 1
ATOM 2374 C C . ALA B 1 75 ? 7.492 19.797 3.15 1 97 75 ALA B C 1
ATOM 2376 O O . ALA B 1 75 ? 7.031 20.641 2.369 1 97 75 ALA B O 1
ATOM 2377 N N . MET B 1 76 ? 8.414 20.078 4.039 1 97.31 76 MET B N 1
ATOM 2378 C CA . MET B 1 76 ? 8.883 21.453 4.223 1 97.31 76 MET B CA 1
ATOM 2379 C C . MET B 1 76 ? 9.68 21.922 3.01 1 97.31 76 MET B C 1
ATOM 2381 O O . MET B 1 76 ? 9.531 23.062 2.57 1 97.31 76 MET B O 1
ATOM 2385 N N . ILE B 1 77 ? 10.531 21.078 2.516 1 96.25 77 ILE B N 1
ATOM 2386 C CA . ILE B 1 77 ? 11.305 21.406 1.328 1 96.25 77 ILE B CA 1
ATOM 2387 C C . ILE B 1 77 ? 10.367 21.641 0.147 1 96.25 77 ILE B C 1
ATOM 2389 O O . ILE B 1 77 ? 10.5 22.641 -0.57 1 96.25 77 ILE B O 1
ATOM 2393 N N . HIS B 1 78 ? 9.398 20.797 0.003 1 96.31 78 HIS B N 1
ATOM 2394 C CA . HIS B 1 78 ? 8.422 20.922 -1.07 1 96.31 78 HIS B CA 1
ATOM 2395 C C . HIS B 1 78 ? 7.715 22.281 -1.018 1 96.31 78 HIS B C 1
ATOM 2397 O O . HIS B 1 78 ? 7.758 23.047 -1.982 1 96.31 78 HIS B O 1
ATOM 2403 N N . HIS B 1 79 ? 7.168 22.594 0.082 1 97.12 79 HIS B N 1
ATOM 2404 C CA . HIS B 1 79 ? 6.398 23.828 0.207 1 97.12 79 HIS B CA 1
ATOM 2405 C C . HIS B 1 79 ? 7.312 25.047 0.253 1 97.12 79 HIS B C 1
ATOM 2407 O O . HIS B 1 79 ? 6.941 26.125 -0.22 1 97.12 79 HIS B O 1
ATOM 2413 N N . GLY B 1 80 ? 8.477 24.859 0.823 1 96.5 80 GLY B N 1
ATOM 2414 C CA . GLY B 1 80 ? 9.438 25.953 0.865 1 96.5 80 GLY B CA 1
ATOM 2415 C C . GLY B 1 80 ? 9.883 26.406 -0.511 1 96.5 80 GLY B C 1
ATOM 2416 O O . GLY B 1 80 ? 10.055 27.594 -0.753 1 96.5 80 GLY B O 1
ATOM 2417 N N . ILE B 1 81 ? 10.078 25.484 -1.372 1 95.75 81 ILE B N 1
ATOM 2418 C CA . ILE B 1 81 ? 10.461 25.812 -2.744 1 95.75 81 ILE B CA 1
ATOM 2419 C C . ILE B 1 81 ? 9.297 26.5 -3.451 1 95.75 81 ILE B C 1
ATOM 2421 O O . ILE B 1 81 ? 9.477 27.531 -4.102 1 95.75 81 ILE B O 1
ATOM 2425 N N . GLU B 1 82 ? 8.125 25.984 -3.277 1 94.25 82 GLU B N 1
ATOM 2426 C CA . GLU B 1 82 ? 6.934 26.547 -3.896 1 94.25 82 GLU B CA 1
ATOM 2427 C C . GLU B 1 82 ? 6.684 27.969 -3.414 1 94.25 82 GLU B C 1
ATOM 2429 O O . GLU B 1 82 ? 6.254 28.828 -4.188 1 94.25 82 GLU B O 1
ATOM 2434 N N . ALA B 1 83 ? 7.008 28.234 -2.227 1 93.94 83 ALA B N 1
ATOM 2435 C CA . ALA B 1 83 ? 6.766 29.531 -1.609 1 93.94 83 ALA B CA 1
ATOM 2436 C C . ALA B 1 83 ? 7.91 30.5 -1.896 1 93.94 83 ALA B C 1
ATOM 2438 O O . ALA B 1 83 ? 7.848 31.688 -1.531 1 93.94 83 ALA B O 1
ATOM 2439 N N . GLY B 1 84 ? 9.008 29.969 -2.434 1 93.12 84 GLY B N 1
ATOM 2440 C CA . GLY B 1 84 ? 10.156 30.797 -2.732 1 93.12 84 GLY B CA 1
ATOM 2441 C C . GLY B 1 84 ? 11.078 30.984 -1.543 1 93.12 84 GLY B C 1
ATOM 2442 O O . GLY B 1 84 ? 11.953 31.859 -1.564 1 93.12 84 GLY B O 1
ATOM 2443 N N . ILE B 1 85 ? 10.859 30.25 -0.562 1 92.25 85 ILE B N 1
ATOM 2444 C CA . ILE B 1 85 ? 11.703 30.312 0.623 1 92.25 85 ILE B CA 1
ATOM 2445 C C . ILE B 1 85 ? 13.039 29.641 0.336 1 92.25 85 ILE B C 1
ATOM 2447 O O . ILE B 1 85 ? 14.094 30.125 0.759 1 92.25 85 ILE B O 1
ATOM 2451 N N . PHE B 1 86 ? 12.914 28.484 -0.333 1 93.81 86 PHE B N 1
ATOM 2452 C CA . PHE B 1 86 ? 14.117 27.734 -0.697 1 93.81 86 PHE B CA 1
ATOM 2453 C C . PHE B 1 86 ? 14.336 27.766 -2.205 1 93.81 86 PHE B C 1
ATOM 2455 O O . PHE B 1 86 ? 13.375 27.844 -2.977 1 93.81 86 PHE B O 1
ATOM 2462 N N . ASP B 1 87 ? 15.539 27.859 -2.537 1 95.75 87 ASP B N 1
ATOM 2463 C CA . ASP B 1 87 ? 15.992 27.562 -3.896 1 95.75 87 ASP B CA 1
ATOM 2464 C C . ASP B 1 87 ? 16.594 26.156 -3.99 1 95.75 87 ASP B C 1
ATOM 2466 O O . ASP B 1 87 ? 17.516 25.828 -3.252 1 95.75 87 ASP B O 1
ATOM 2470 N N . SER B 1 88 ? 16 25.359 -4.844 1 95.06 88 SER B N 1
ATOM 2471 C CA . SER B 1 88 ? 16.391 23.953 -4.93 1 95.06 88 SER B CA 1
ATOM 2472 C C . SER B 1 88 ? 17.875 23.812 -5.215 1 95.06 88 SER B C 1
ATOM 2474 O O . SER B 1 88 ? 18.562 22.969 -4.617 1 95.06 88 SER B O 1
ATOM 2476 N N . ASP B 1 89 ? 18.406 24.578 -6.121 1 96.56 89 ASP B N 1
ATOM 2477 C CA . ASP B 1 89 ? 19.828 24.531 -6.453 1 96.56 89 ASP B CA 1
ATOM 2478 C C . ASP B 1 89 ? 20.672 24.953 -5.262 1 96.56 89 ASP B C 1
ATOM 2480 O O . ASP B 1 89 ? 21.734 24.359 -5.012 1 96.56 89 ASP B O 1
ATOM 2484 N N . GLU B 1 90 ? 20.188 25.984 -4.711 1 95.19 90 GLU B N 1
ATOM 2485 C CA . GLU B 1 90 ? 20.906 26.438 -3.527 1 95.19 90 GLU B CA 1
ATOM 2486 C C . GLU B 1 90 ? 20.922 25.359 -2.441 1 95.19 90 GLU B C 1
ATOM 2488 O O . GLU B 1 90 ? 21.938 25.125 -1.796 1 95.19 90 GLU B O 1
ATOM 2493 N N . LEU B 1 91 ? 19.844 24.75 -2.178 1 94.81 91 LEU B N 1
ATOM 2494 C CA . LEU B 1 91 ? 19.75 23.672 -1.19 1 94.81 91 LEU B CA 1
ATOM 2495 C C . LEU B 1 91 ? 20.719 22.547 -1.521 1 94.81 91 LEU B C 1
ATOM 2497 O O . LEU B 1 91 ? 21.406 22.031 -0.634 1 94.81 91 LEU B O 1
ATOM 2501 N N . ASP B 1 92 ? 20.766 22.172 -2.746 1 95.44 92 ASP B N 1
ATOM 2502 C CA . ASP B 1 92 ? 21.656 21.125 -3.189 1 95.44 92 ASP B CA 1
ATOM 2503 C C . ASP B 1 92 ? 23.125 21.5 -2.951 1 95.44 92 ASP B C 1
ATOM 2505 O O . ASP B 1 92 ? 23.906 20.703 -2.449 1 95.44 92 ASP B O 1
ATOM 2509 N N . ARG B 1 93 ? 23.438 22.719 -3.34 1 95.75 93 ARG B N 1
ATOM 2510 C CA . ARG B 1 93 ? 24.797 23.203 -3.17 1 95.75 93 ARG B CA 1
ATOM 2511 C C . ARG B 1 93 ? 25.188 23.234 -1.698 1 95.75 93 ARG B C 1
ATOM 2513 O O . ARG B 1 93 ? 26.297 22.797 -1.339 1 95.75 93 ARG B O 1
ATOM 2520 N N . ARG B 1 94 ? 24.328 23.688 -0.869 1 93.94 94 ARG B N 1
ATOM 2521 C CA . ARG B 1 94 ? 24.609 23.766 0.559 1 93.94 94 ARG B CA 1
ATOM 2522 C C . ARG B 1 94 ? 24.688 22.375 1.188 1 93.94 94 ARG B C 1
ATOM 2524 O O . ARG B 1 94 ? 25.531 22.141 2.059 1 93.94 94 ARG B O 1
ATOM 2531 N N . THR B 1 95 ? 23.828 21.5 0.818 1 93.62 95 THR B N 1
ATOM 2532 C CA . THR B 1 95 ? 23.859 20.141 1.314 1 93.62 95 THR B CA 1
ATOM 2533 C C . THR B 1 95 ? 25.203 19.484 0.988 1 93.62 95 THR B C 1
ATOM 2535 O O . THR B 1 95 ? 25.844 18.875 1.859 1 93.62 95 THR B O 1
ATOM 2538 N N . GLN B 1 96 ? 25.609 19.688 -0.283 1 96.12 96 GLN B N 1
ATOM 2539 C CA . GLN B 1 96 ? 26.906 19.141 -0.701 1 96.12 96 GLN B CA 1
ATOM 2540 C C . GLN B 1 96 ? 28.047 19.781 0.074 1 96.12 96 GLN B C 1
ATOM 2542 O O . GLN B 1 96 ? 28.984 19.094 0.492 1 96.12 96 GLN B O 1
ATOM 2547 N N . TYR B 1 97 ? 27.984 21.031 0.233 1 96.19 97 TYR B N 1
ATOM 2548 C CA . TYR B 1 97 ? 29.016 21.75 0.971 1 96.19 97 TYR B CA 1
ATOM 2549 C C . TYR B 1 97 ? 29.188 21.172 2.373 1 96.19 97 TYR B C 1
ATOM 2551 O O . TYR B 1 97 ? 30.297 20.859 2.789 1 96.19 97 TYR B O 1
ATOM 2559 N N . TYR B 1 98 ? 28.078 20.984 3.055 1 94.12 98 TYR B N 1
ATOM 2560 C CA . TYR B 1 98 ? 28.156 20.547 4.441 1 94.12 98 TYR B CA 1
ATOM 2561 C C . TYR B 1 98 ? 28.5 19.062 4.52 1 94.12 98 TYR B C 1
ATOM 2563 O O . TYR B 1 98 ? 29.031 18.594 5.531 1 94.12 98 TYR B O 1
ATOM 2571 N N . MET B 1 99 ? 28.156 18.328 3.459 1 94.69 99 MET B N 1
ATOM 2572 C CA . MET B 1 99 ? 28.625 16.953 3.377 1 94.69 99 MET B CA 1
ATOM 2573 C C . MET B 1 99 ? 30.141 16.891 3.26 1 94.69 99 MET B C 1
ATOM 2575 O O . MET B 1 99 ? 30.781 16.016 3.846 1 94.69 99 MET B O 1
ATOM 2579 N N . ASP B 1 100 ? 30.672 17.844 2.584 1 96.5 100 ASP B N 1
ATOM 2580 C CA . ASP B 1 100 ? 32.125 17.922 2.367 1 96.5 100 ASP B CA 1
ATOM 2581 C C . ASP B 1 100 ? 32.812 18.547 3.568 1 96.5 100 ASP B C 1
ATOM 2583 O O . ASP B 1 100 ? 34.031 18.312 3.781 1 96.5 100 ASP B O 1
ATOM 2587 N N . HIS B 1 101 ? 32.094 19.344 4.234 1 96.5 101 HIS B N 1
ATOM 2588 C CA . HIS B 1 101 ? 32.656 20.047 5.383 1 96.5 101 HIS B CA 1
ATOM 2589 C C . HIS B 1 101 ? 31.781 19.828 6.629 1 96.5 101 HIS B C 1
ATOM 2591 O O . HIS B 1 101 ? 31.25 20.781 7.191 1 96.5 101 HIS B O 1
ATOM 2597 N N . PRO B 1 102 ? 31.703 18.594 7.098 1 91.75 102 PRO B N 1
ATOM 2598 C CA . PRO B 1 102 ? 30.766 18.25 8.156 1 91.75 102 PRO B CA 1
ATOM 2599 C C . PRO B 1 102 ? 31.031 18.984 9.461 1 91.75 102 PRO B C 1
ATOM 2601 O O . PRO B 1 102 ? 30.141 19.109 10.305 1 91.75 102 PRO B O 1
ATOM 2604 N N . ASP B 1 103 ? 32.281 19.547 9.617 1 93.19 103 ASP B N 1
ATOM 2605 C CA . ASP B 1 103 ? 32.625 20.188 10.875 1 93.19 103 ASP B CA 1
ATOM 2606 C C . ASP B 1 103 ? 32.375 21.703 10.82 1 93.19 103 ASP B C 1
ATOM 2608 O O . ASP B 1 103 ? 32.5 22.391 11.828 1 93.19 103 ASP B O 1
ATOM 2612 N N . ASP B 1 104 ? 32.031 22.172 9.648 1 93.12 104 ASP B N 1
ATOM 2613 C CA . ASP B 1 104 ? 31.734 23.594 9.531 1 93.12 104 ASP B CA 1
ATOM 2614 C C . ASP B 1 104 ? 30.438 23.953 10.242 1 93.12 104 ASP B C 1
ATOM 2616 O O . ASP B 1 104 ? 29.5 23.141 10.289 1 93.12 104 ASP B O 1
ATOM 2620 N N . THR B 1 105 ? 30.469 25.125 10.734 1 88.75 105 THR B N 1
ATOM 2621 C CA . THR B 1 105 ? 29.281 25.594 11.453 1 88.75 105 THR B CA 1
ATOM 2622 C C . THR B 1 105 ? 28.234 26.141 10.477 1 88.75 105 THR B C 1
ATOM 2624 O O . THR B 1 105 ? 28.594 26.703 9.438 1 88.75 105 THR B O 1
ATOM 2627 N N . THR B 1 106 ? 26.953 25.953 10.773 1 84.12 106 THR B N 1
ATOM 2628 C CA . THR B 1 106 ? 25.844 26.5 9.992 1 84.12 106 THR B CA 1
ATOM 2629 C C . THR B 1 106 ? 25.562 27.938 10.406 1 84.12 106 THR B C 1
ATOM 2631 O O . THR B 1 106 ? 25.812 28.328 11.547 1 84.12 106 THR B O 1
ATOM 2634 N N . PRO B 1 107 ? 25.141 28.781 9.422 1 83.12 107 PRO B N 1
ATOM 2635 C CA . PRO B 1 107 ? 24.719 30.141 9.789 1 83.12 107 PRO B CA 1
ATOM 2636 C C . PRO B 1 107 ? 23.703 30.156 10.922 1 83.12 107 PRO B C 1
ATOM 2638 O O . PRO B 1 107 ? 22.844 29.281 11 1 83.12 107 PRO B O 1
ATOM 2641 N N . THR B 1 108 ? 23.891 31.109 11.844 1 84.81 108 THR B N 1
ATOM 2642 C CA . THR B 1 108 ? 22.984 31.203 12.992 1 84.81 108 THR B CA 1
ATOM 2643 C C . THR B 1 108 ? 22.234 32.531 12.977 1 84.81 108 THR B C 1
ATOM 2645 O O . THR B 1 108 ? 22.719 33.531 12.445 1 84.81 108 THR B O 1
ATOM 2648 N N . ARG B 1 109 ? 21.031 32.469 13.266 1 84.25 109 ARG B N 1
ATOM 2649 C CA . ARG B 1 109 ? 20.188 33.625 13.445 1 84.25 109 ARG B CA 1
ATOM 2650 C C . ARG B 1 109 ? 19.453 33.562 14.773 1 84.25 109 ARG B C 1
ATOM 2652 O O . ARG B 1 109 ? 19.016 32.5 15.211 1 84.25 109 ARG B O 1
ATOM 2659 N N . GLN B 1 110 ? 19.438 34.75 15.469 1 88.62 110 GLN B N 1
ATOM 2660 C CA . GLN B 1 110 ? 18.688 34.844 16.719 1 88.62 110 GLN B CA 1
ATOM 2661 C C . GLN B 1 110 ? 17.438 35.688 16.547 1 88.62 110 GLN B C 1
ATOM 2663 O O . GLN B 1 110 ? 17.484 36.781 15.938 1 88.62 110 GLN B O 1
ATOM 2668 N N . ASP B 1 111 ? 16.375 35.156 16.922 1 91.81 111 ASP B N 1
ATOM 2669 C CA . ASP B 1 111 ? 15.086 35.8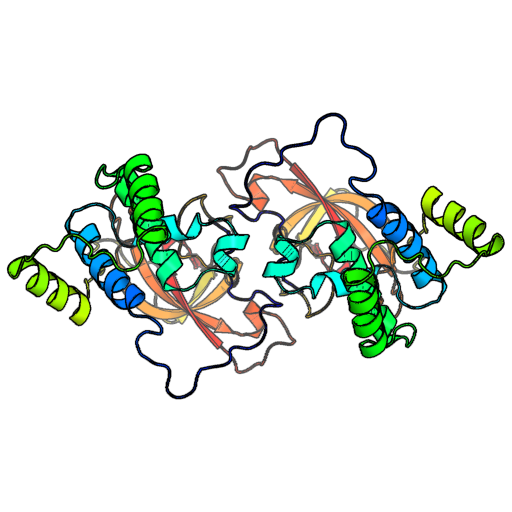44 16.938 1 91.81 111 ASP B CA 1
ATOM 2670 C C . ASP B 1 111 ? 14.266 35.438 18.156 1 91.81 111 ASP B C 1
ATOM 2672 O O . ASP B 1 111 ? 13.422 34.562 18.078 1 91.81 111 ASP B O 1
ATOM 2676 N N . PRO B 1 112 ? 14.523 36.156 19.25 1 93.12 112 PRO B N 1
ATOM 2677 C CA . PRO B 1 112 ? 13.875 35.781 20.5 1 93.12 112 PRO B CA 1
ATOM 2678 C C . PRO B 1 112 ? 12.352 35.812 20.406 1 93.12 112 PRO B C 1
ATOM 2680 O O . PRO B 1 112 ? 11.672 35 21.031 1 93.12 112 PRO B O 1
ATOM 2683 N N . GLN B 1 113 ? 11.883 36.781 19.734 1 93.25 113 GLN B N 1
ATOM 2684 C CA . GLN B 1 113 ? 10.438 36.875 19.609 1 93.25 113 GLN B CA 1
ATOM 2685 C C . GLN B 1 113 ? 9.867 35.656 18.859 1 93.25 113 GLN B C 1
ATOM 2687 O O . GLN B 1 113 ? 8.836 35.125 19.25 1 93.25 113 GLN B O 1
ATOM 2692 N N . LEU B 1 114 ? 10.492 35.281 17.844 1 91.06 114 LEU B N 1
ATOM 2693 C CA . LEU B 1 114 ? 10.062 34.094 17.094 1 91.06 114 LEU B CA 1
ATOM 2694 C C . LEU B 1 114 ? 10.156 32.844 17.953 1 91.06 114 LEU B C 1
ATOM 2696 O O . LEU B 1 114 ? 9.281 31.984 17.891 1 91.06 114 LEU B O 1
ATOM 2700 N N . VAL B 1 115 ? 11.195 32.719 18.734 1 92.12 115 VAL B N 1
ATOM 2701 C CA . VAL B 1 115 ? 11.398 31.562 19.609 1 92.12 115 VAL B CA 1
ATOM 2702 C C . VAL B 1 115 ? 10.242 31.453 20.609 1 92.12 115 VAL B C 1
ATOM 2704 O O . VAL B 1 115 ? 9.711 30.375 20.844 1 92.12 115 VAL B O 1
ATOM 2707 N N . GLU B 1 116 ? 9.906 32.562 21.141 1 93.5 116 GLU B N 1
ATOM 2708 C CA . GLU B 1 116 ? 8.797 32.562 22.094 1 93.5 116 GLU B CA 1
ATOM 2709 C C . GLU B 1 116 ? 7.492 32.156 21.422 1 93.5 116 GLU B C 1
ATOM 2711 O O . GLU B 1 116 ? 6.73 31.359 22 1 93.5 116 GLU B O 1
ATOM 2716 N N . THR B 1 117 ? 7.297 32.75 20.344 1 92.44 117 THR B N 1
ATOM 2717 C CA . THR B 1 117 ? 6.082 32.406 19.609 1 92.44 117 THR B CA 1
ATOM 2718 C C . THR B 1 117 ? 6.027 30.922 19.281 1 92.44 117 THR B C 1
ATOM 2720 O O . THR B 1 117 ? 5.008 30.266 19.516 1 92.44 117 THR B O 1
ATOM 2723 N N . ILE B 1 118 ? 7.09 30.344 18.828 1 92.31 118 ILE B N 1
ATOM 2724 C CA . ILE B 1 118 ? 7.172 28.938 18.438 1 92.31 118 ILE B CA 1
ATOM 2725 C C . ILE B 1 118 ? 7.016 28.062 19.688 1 92.31 118 ILE B C 1
ATOM 2727 O O . ILE B 1 118 ? 6.324 27.031 19.641 1 92.31 118 ILE B O 1
ATOM 2731 N N . SER B 1 119 ? 7.625 28.453 20.719 1 92.81 119 SER B N 1
ATOM 2732 C CA . SER B 1 119 ? 7.516 27.719 21.969 1 92.81 119 SER B CA 1
ATOM 2733 C C . SER B 1 119 ? 6.066 27.609 22.422 1 92.81 119 SER B C 1
ATOM 2735 O O . SER B 1 119 ? 5.629 26.547 22.891 1 92.81 119 SER B O 1
ATOM 2737 N N . GLN B 1 120 ? 5.367 28.625 22.281 1 90.44 120 GLN B N 1
ATOM 2738 C CA . GLN B 1 120 ? 3.957 28.641 22.672 1 90.44 120 GLN B CA 1
ATOM 2739 C C . GLN B 1 120 ? 3.135 27.734 21.75 1 90.44 120 GLN B C 1
ATOM 2741 O O . GLN B 1 120 ? 2.271 27 22.203 1 90.44 120 GLN B O 1
ATOM 2746 N N . LEU B 1 121 ? 3.465 27.859 20.516 1 88.56 121 LEU B N 1
ATOM 2747 C CA . LEU B 1 121 ? 2.719 27.078 19.531 1 88.56 121 LEU B CA 1
ATOM 2748 C C . LEU B 1 121 ? 2.963 25.594 19.719 1 88.56 121 LEU B C 1
ATOM 2750 O O . LEU B 1 121 ? 2.037 24.781 19.609 1 88.56 121 LEU B O 1
ATOM 2754 N N . ILE B 1 122 ? 4.141 25.188 20.016 1 89.81 122 ILE B N 1
ATOM 2755 C CA . ILE B 1 122 ? 4.484 23.781 20.203 1 89.81 122 ILE B CA 1
ATOM 2756 C C . ILE B 1 122 ? 3.811 23.266 21.469 1 89.81 122 ILE B C 1
ATOM 2758 O O . ILE B 1 122 ? 3.338 22.125 21.5 1 89.81 122 ILE B O 1
ATOM 2762 N N . THR B 1 123 ? 3.742 24.062 22.438 1 89.56 123 THR B N 1
ATOM 2763 C CA . THR B 1 123 ? 3.227 23.641 23.734 1 89.56 123 THR B CA 1
ATOM 2764 C C . THR B 1 123 ? 1.702 23.594 23.734 1 89.56 123 THR B C 1
ATOM 2766 O O . THR B 1 123 ? 1.099 22.656 24.266 1 89.56 123 THR B O 1
ATOM 2769 N N . HIS B 1 124 ? 1.046 24.5 23.047 1 88.25 124 HIS B N 1
ATOM 2770 C CA . HIS B 1 124 ? -0.402 24.625 23.172 1 88.25 124 HIS B CA 1
ATOM 2771 C C . HIS B 1 124 ? -1.106 24.156 21.906 1 88.25 124 HIS B C 1
ATOM 2773 O O . HIS B 1 124 ? -2.309 23.891 21.922 1 88.25 124 HIS B O 1
ATOM 2779 N N . GLY B 1 125 ? -0.388 24.047 20.922 1 85.56 125 GLY B N 1
ATOM 2780 C CA . GLY B 1 125 ? -0.992 23.672 19.641 1 85.56 125 GLY B CA 1
ATOM 2781 C C . GLY B 1 125 ? -1.886 24.75 19.062 1 85.56 125 GLY B C 1
ATOM 2782 O O . GLY B 1 125 ? -1.865 25.891 19.516 1 85.56 125 GLY B O 1
ATOM 2783 N N . ALA B 1 126 ? -2.461 24.5 17.891 1 85.38 126 ALA B N 1
ATOM 2784 C CA . ALA B 1 126 ? -3.447 25.344 17.234 1 85.38 126 ALA B CA 1
ATOM 2785 C C . ALA B 1 126 ? -4.832 24.703 17.266 1 85.38 126 ALA B C 1
ATOM 2787 O O . ALA B 1 126 ? -4.961 23.484 17.141 1 85.38 126 ALA B O 1
ATOM 2788 N N . ASP B 1 127 ? -5.809 25.469 17.531 1 90.06 127 ASP B N 1
ATOM 2789 C CA . ASP B 1 127 ? -7.188 25 17.531 1 90.06 127 ASP B CA 1
ATOM 2790 C C . ASP B 1 127 ? -7.75 24.938 16.109 1 90.06 127 ASP B C 1
ATOM 2792 O O . ASP B 1 127 ? -7.711 25.938 15.383 1 90.06 127 ASP B O 1
ATOM 2796 N N . TYR B 1 128 ? -8.227 23.828 15.719 1 94.75 128 TYR B N 1
ATOM 2797 C CA . TYR B 1 128 ? -8.75 23.641 14.367 1 94.75 128 TYR B CA 1
ATOM 2798 C C . TYR B 1 128 ? -10.273 23.578 14.375 1 94.75 128 TYR B C 1
ATOM 2800 O O . TYR B 1 128 ? -10.891 23.297 13.344 1 94.75 128 TYR B O 1
ATOM 2808 N N . ARG B 1 129 ? -10.938 23.734 15.516 1 96.38 129 ARG B N 1
ATOM 2809 C CA . ARG B 1 129 ? -12.391 23.875 15.586 1 96.38 129 ARG B CA 1
ATOM 2810 C C . ARG B 1 129 ? -12.844 25.172 14.914 1 96.38 129 ARG B C 1
ATOM 2812 O O . ARG B 1 129 ? -12.148 26.188 14.977 1 96.38 129 ARG B O 1
ATOM 2819 N N . ARG B 1 130 ? -13.852 25.031 14.219 1 97.94 130 ARG B N 1
ATOM 2820 C CA . ARG B 1 130 ? -14.484 26.172 13.57 1 97.94 130 ARG B CA 1
ATOM 2821 C C . ARG B 1 130 ? -15.992 26.172 13.789 1 97.94 130 ARG B C 1
ATOM 2823 O O . ARG B 1 130 ? -16.609 25.109 13.789 1 97.94 130 ARG B O 1
ATOM 2830 N N . PRO B 1 131 ? -16.531 27.375 13.992 1 95.38 131 PRO B N 1
ATOM 2831 C CA . PRO B 1 131 ? -18 27.422 14.055 1 95.38 131 PRO B CA 1
ATOM 2832 C C . PRO B 1 131 ? -18.656 27.156 12.711 1 95.38 131 PRO B C 1
ATOM 2834 O O . PRO B 1 131 ? -18.047 27.359 11.664 1 95.38 131 PRO B O 1
ATOM 2837 N N . THR B 1 132 ? -19.812 26.578 12.734 1 96.06 132 THR B N 1
ATOM 2838 C CA . THR B 1 132 ? -20.594 26.391 11.531 1 96.06 132 THR B CA 1
ATOM 2839 C C . THR B 1 132 ? -22.094 26.531 11.828 1 96.06 132 THR B C 1
ATOM 2841 O O . THR B 1 132 ? -22.531 26.234 12.938 1 96.06 132 THR B O 1
ATOM 2844 N N . ASP B 1 133 ? -22.812 27.031 10.812 1 95.56 133 ASP B N 1
ATOM 2845 C CA . ASP B 1 133 ? -24.266 27.141 10.922 1 95.56 133 ASP B CA 1
ATOM 2846 C C . ASP B 1 133 ? -24.953 25.891 10.375 1 95.56 133 ASP B C 1
ATOM 2848 O O . ASP B 1 133 ? -26.172 25.75 10.477 1 95.56 133 ASP B O 1
ATOM 2852 N N . THR B 1 134 ? -24.156 25.062 9.891 1 96.88 134 THR B N 1
ATOM 2853 C CA . THR B 1 134 ? -24.719 23.828 9.328 1 96.88 134 THR B CA 1
ATOM 2854 C C . THR B 1 134 ? -25.094 22.844 10.438 1 96.88 134 THR B C 1
ATOM 2856 O O . THR B 1 134 ? -24.297 22.609 11.344 1 96.88 134 THR B O 1
ATOM 2859 N N . GLU B 1 135 ? -26.25 22.359 10.359 1 97.5 135 GLU B N 1
ATOM 2860 C CA . GLU B 1 135 ? -26.688 21.375 11.336 1 97.5 135 GLU B CA 1
ATOM 2861 C C . GLU B 1 135 ? -25.984 20.031 11.117 1 97.5 135 GLU B C 1
ATOM 2863 O O . GLU B 1 135 ? -25.812 19.594 9.977 1 97.5 135 GLU B O 1
ATOM 2868 N N . ALA B 1 136 ? -25.672 19.406 12.219 1 98.25 136 ALA B N 1
ATOM 2869 C CA . ALA B 1 136 ? -25.078 18.078 12.133 1 98.25 136 ALA B CA 1
ATOM 2870 C C . ALA B 1 136 ? -26.062 17.062 11.523 1 98.25 136 ALA B C 1
ATOM 2872 O O . ALA B 1 136 ? -27.219 17.016 11.914 1 98.25 136 ALA B O 1
ATOM 2873 N N . ALA B 1 137 ? -25.594 16.234 10.633 1 98.5 137 ALA B N 1
ATOM 2874 C CA . ALA B 1 137 ? -26.438 15.258 9.945 1 98.5 137 ALA B CA 1
ATOM 2875 C C . ALA B 1 137 ? -26.641 14.008 10.805 1 98.5 137 ALA B C 1
ATOM 2877 O O . ALA B 1 137 ? -27.609 13.266 10.617 1 98.5 137 ALA B O 1
ATOM 2878 N N . PHE B 1 138 ? -25.719 13.758 11.734 1 98.75 138 PHE B N 1
ATOM 2879 C CA . PHE B 1 138 ? -25.75 12.523 12.508 1 98.75 138 PHE B CA 1
ATOM 2880 C C . PHE B 1 138 ? -25.641 12.812 14 1 98.75 138 PHE B C 1
ATOM 2882 O O . PHE B 1 138 ? -25.141 13.875 14.391 1 98.75 138 PHE B O 1
ATOM 2889 N N . ALA B 1 139 ? -26.109 11.898 14.797 1 98.62 139 ALA B N 1
ATOM 2890 C CA . ALA B 1 139 ? -26.047 11.961 16.25 1 98.62 139 ALA B CA 1
ATOM 2891 C C . ALA B 1 139 ? -25.516 10.648 16.828 1 98.62 139 ALA B C 1
ATOM 2893 O O . ALA B 1 139 ? -25.438 9.641 16.141 1 98.62 139 ALA B O 1
ATOM 2894 N N . VAL B 1 140 ? -25.109 10.734 18.109 1 98.75 140 VAL B N 1
ATOM 2895 C CA . VAL B 1 140 ? -24.641 9.539 18.797 1 98.75 140 VAL B CA 1
ATOM 2896 C C . VAL B 1 140 ? -25.703 8.445 18.719 1 98.75 140 VAL B C 1
ATOM 2898 O O . VAL B 1 140 ? -26.875 8.695 18.953 1 98.75 140 VAL B O 1
ATOM 2901 N N . GLY B 1 141 ? -25.234 7.246 18.281 1 98.69 141 GLY B N 1
ATOM 2902 C CA . GLY B 1 141 ? -26.141 6.117 18.141 1 98.69 141 GLY B CA 1
ATOM 2903 C C . GLY B 1 141 ? -26.5 5.816 16.703 1 98.69 141 GLY B C 1
ATOM 2904 O O . GLY B 1 141 ? -26.969 4.723 16.391 1 98.69 141 GLY B O 1
ATOM 2905 N N . ASP B 1 142 ? -26.328 6.766 15.82 1 98.75 142 ASP B N 1
ATOM 2906 C CA . ASP B 1 142 ? -26.672 6.578 14.414 1 98.75 142 ASP B CA 1
ATOM 2907 C C . ASP B 1 142 ? -25.75 5.562 13.75 1 98.75 142 ASP B C 1
ATOM 2909 O O . ASP B 1 142 ? -24.547 5.555 14 1 98.75 142 ASP B O 1
ATOM 2913 N N . LYS B 1 143 ? -26.328 4.703 12.938 1 98.75 143 LYS B N 1
ATOM 2914 C CA . LYS B 1 143 ? -25.547 3.842 12.047 1 98.75 143 LYS B CA 1
ATOM 2915 C C . LYS B 1 143 ? -25.188 4.574 10.758 1 98.75 143 LYS B C 1
ATOM 2917 O O . LYS B 1 143 ? -26.031 5.211 10.133 1 98.75 143 LYS B O 1
ATOM 2922 N N . VAL B 1 144 ? -23.922 4.48 10.422 1 98.62 144 VAL B N 1
ATOM 2923 C CA . VAL B 1 144 ? -23.422 5.188 9.242 1 98.62 144 VAL B CA 1
ATOM 2924 C C . VAL B 1 144 ? -22.547 4.25 8.414 1 98.62 144 VAL B C 1
ATOM 2926 O O . VAL B 1 144 ? -22.031 3.246 8.922 1 98.62 144 VAL B O 1
ATOM 2929 N N . ILE B 1 145 ? -22.438 4.492 7.09 1 96.62 145 ILE B N 1
ATOM 2930 C CA . ILE B 1 145 ? -21.5 3.818 6.191 1 96.62 145 ILE B CA 1
ATOM 2931 C C . ILE B 1 145 ? -20.516 4.828 5.617 1 96.62 145 ILE B C 1
ATOM 2933 O O . ILE B 1 145 ? -20.906 5.941 5.246 1 96.62 145 ILE B O 1
ATOM 2937 N N . VAL B 1 146 ? -19.25 4.543 5.699 1 95.06 146 VAL B N 1
ATOM 2938 C CA . VAL B 1 146 ? -18.25 5.402 5.078 1 95.06 146 VAL B CA 1
ATOM 2939 C C . VAL B 1 146 ? -18.297 5.238 3.561 1 95.06 146 VAL B C 1
ATOM 2941 O O . VAL B 1 146 ? -18.312 4.113 3.051 1 95.06 146 VAL B O 1
ATOM 2944 N N . ARG B 1 147 ? -18.328 6.352 2.902 1 90.75 147 ARG B N 1
ATOM 2945 C CA . ARG B 1 147 ? -18.406 6.312 1.444 1 90.75 147 ARG B CA 1
ATOM 2946 C C . ARG B 1 147 ? -17.281 5.457 0.865 1 90.75 147 ARG B C 1
ATOM 2948 O O . ARG B 1 147 ? -16.125 5.57 1.283 1 90.75 147 ARG B O 1
ATOM 2955 N N . SER B 1 148 ? -17.672 4.656 -0.113 1 85.38 148 SER B N 1
ATOM 2956 C CA . SER B 1 148 ? -16.734 3.676 -0.658 1 85.38 148 SER B CA 1
ATOM 2957 C C . SER B 1 148 ? -16.031 4.211 -1.903 1 85.38 148 SER B C 1
ATOM 2959 O O . SER B 1 148 ? -15.109 3.584 -2.42 1 85.38 148 SER B O 1
ATOM 2961 N N . ASP B 1 149 ? -16.516 5.273 -2.402 1 77.94 149 ASP B N 1
ATOM 2962 C CA . ASP B 1 149 ? -15.953 5.785 -3.645 1 77.94 149 ASP B CA 1
ATOM 2963 C C . ASP B 1 149 ? -14.484 6.156 -3.459 1 77.94 149 ASP B C 1
ATOM 2965 O O . ASP B 1 149 ? -14.016 6.336 -2.33 1 77.94 149 ASP B O 1
ATOM 2969 N N . ALA B 1 150 ? -13.75 6.109 -4.562 1 65.31 150 ALA B N 1
ATOM 2970 C CA . ALA B 1 150 ? -12.32 6.395 -4.539 1 65.31 150 ALA B CA 1
ATOM 2971 C C . ALA B 1 150 ? -12.039 7.766 -3.922 1 65.31 150 ALA B C 1
ATOM 2973 O O . ALA B 1 150 ? -12.859 8.68 -4.023 1 65.31 150 ALA B O 1
ATOM 2974 N N . SER B 1 151 ? -10.828 7.672 -3.277 1 67.75 151 SER B N 1
ATOM 2975 C CA . SER B 1 151 ? -10.359 8.914 -2.678 1 67.75 151 SER B CA 1
ATOM 2976 C C . SER B 1 151 ? -9.977 9.938 -3.748 1 67.75 151 SER B C 1
ATOM 2978 O O . SER B 1 151 ? -9.531 9.562 -4.836 1 67.75 151 SER B O 1
ATOM 2980 N N . PRO B 1 152 ? -10.289 11.195 -3.438 1 67.31 152 PRO B N 1
ATOM 2981 C CA . PRO B 1 152 ? -9.781 12.242 -4.328 1 67.31 152 PRO B CA 1
ATOM 2982 C C . PRO B 1 152 ? -8.266 12.188 -4.488 1 67.31 152 PRO B C 1
ATOM 2984 O O . PRO B 1 152 ? -7.57 11.578 -3.672 1 67.31 152 PRO B O 1
ATOM 2987 N N . ASN B 1 153 ? -7.793 12.641 -5.613 1 74.31 153 ASN B N 1
ATOM 2988 C CA . ASN B 1 153 ? -6.359 12.742 -5.863 1 74.31 153 ASN B CA 1
ATOM 2989 C C . ASN B 1 153 ? -5.703 13.781 -4.961 1 74.31 153 ASN B C 1
ATOM 2991 O O . ASN B 1 153 ? -4.781 14.484 -5.383 1 74.31 153 ASN B O 1
ATOM 2995 N N . THR B 1 154 ? -6.27 13.945 -3.801 1 80.75 154 THR B N 1
ATOM 2996 C CA . THR B 1 154 ? -5.719 14.898 -2.846 1 80.75 154 THR B CA 1
ATOM 2997 C C . THR B 1 154 ? -5.734 14.32 -1.433 1 80.75 154 THR B C 1
ATOM 2999 O O . THR B 1 154 ? -6.191 13.195 -1.223 1 80.75 154 THR B O 1
ATOM 3002 N N . HIS B 1 155 ? -5.16 15.07 -0.507 1 92.44 155 HIS B N 1
ATOM 3003 C CA . HIS B 1 155 ? -5.145 14.68 0.898 1 92.44 155 HIS B CA 1
ATOM 3004 C C . HIS B 1 155 ? -6.555 14.438 1.42 1 92.44 155 HIS B C 1
ATOM 3006 O O . HIS B 1 155 ? -7.477 15.195 1.113 1 92.44 155 HIS B O 1
ATOM 3012 N N . THR B 1 156 ? -6.73 13.328 2.064 1 93.12 156 THR B N 1
ATOM 3013 C CA . THR B 1 156 ? -7.988 12.984 2.725 1 93.12 156 THR B CA 1
ATOM 3014 C C . THR B 1 156 ? -7.727 12.258 4.039 1 93.12 156 THR B C 1
ATOM 3016 O O . THR B 1 156 ? -6.664 11.664 4.223 1 93.12 156 THR B O 1
ATOM 3019 N N . ARG B 1 157 ? -8.711 12.398 4.938 1 94.12 157 ARG B N 1
ATOM 3020 C CA . ARG B 1 157 ? -8.625 11.656 6.188 1 94.12 157 ARG B CA 1
ATOM 3021 C C . ARG B 1 157 ? -9.578 10.461 6.176 1 94.12 157 ARG B C 1
ATOM 3023 O O . ARG B 1 157 ? -9.812 9.836 7.215 1 94.12 157 ARG B O 1
ATOM 3030 N N . ARG B 1 158 ? -10.117 10.258 4.996 1 93.12 158 ARG B N 1
ATOM 3031 C CA . ARG B 1 158 ? -10.961 9.078 4.84 1 93.12 158 ARG B CA 1
ATOM 3032 C C . ARG B 1 158 ? -10.117 7.82 4.668 1 93.12 158 ARG B C 1
ATOM 3034 O O . ARG B 1 158 ? -9.805 7.426 3.541 1 93.12 158 ARG B O 1
ATOM 3041 N N . ALA B 1 159 ? -9.867 7.152 5.785 1 91.81 159 ALA B N 1
ATOM 3042 C CA . ALA B 1 159 ? -8.977 5.996 5.781 1 91.81 159 ALA B CA 1
ATOM 3043 C C . ALA B 1 159 ? -9.523 4.887 4.883 1 91.81 159 ALA B C 1
ATOM 3045 O O . ALA B 1 159 ? -10.734 4.637 4.863 1 91.81 159 ALA B O 1
ATOM 3046 N N . GLY B 1 160 ? -8.672 4.211 4.184 1 88.5 160 GLY B N 1
ATOM 3047 C CA . GLY B 1 160 ? -9.062 3.191 3.223 1 88.5 160 GLY B CA 1
ATOM 3048 C C . GLY B 1 160 ? -9.742 1.995 3.861 1 88.5 160 GLY B C 1
ATOM 3049 O O . GLY B 1 160 ? -10.719 1.47 3.322 1 88.5 160 GLY B O 1
ATOM 3050 N N . TYR B 1 161 ? -9.328 1.559 5.039 1 87.69 161 TYR B N 1
ATOM 3051 C CA . TYR B 1 161 ? -9.758 0.283 5.602 1 87.69 161 TYR B CA 1
ATOM 3052 C C . TYR B 1 161 ? -11.188 0.368 6.121 1 87.69 161 TYR B C 1
ATOM 3054 O O . TYR B 1 161 ? -11.828 -0.657 6.371 1 87.69 161 TYR B O 1
ATOM 3062 N N . VAL B 1 162 ? -11.695 1.574 6.234 1 91.75 162 VAL B N 1
ATOM 3063 C CA . VAL B 1 162 ? -13.055 1.668 6.758 1 91.75 162 VAL B CA 1
ATOM 3064 C C . VAL B 1 162 ? -14.023 2.01 5.629 1 91.75 162 VAL B C 1
ATOM 3066 O O . VAL B 1 162 ? -15.234 2.09 5.844 1 91.75 162 VAL B O 1
ATOM 3069 N N . ARG B 1 163 ? -13.594 2.291 4.461 1 90.25 163 ARG B N 1
ATOM 3070 C CA . ARG B 1 163 ? -14.469 2.641 3.346 1 90.25 163 ARG B CA 1
ATOM 3071 C C . ARG B 1 163 ? -15.422 1.497 3.021 1 90.25 163 ARG B C 1
ATOM 3073 O O . ARG B 1 163 ? -15.016 0.334 2.982 1 90.25 163 ARG B O 1
ATOM 3080 N N . GLY B 1 164 ? -16.688 1.909 2.865 1 88.94 164 GLY B N 1
ATOM 3081 C CA . GLY B 1 164 ? -17.734 0.942 2.559 1 88.94 164 GLY B CA 1
ATOM 3082 C C . GLY B 1 164 ? -18.172 0.144 3.768 1 88.94 164 GLY B C 1
ATOM 3083 O O . GLY B 1 164 ? -18.984 -0.778 3.645 1 88.94 164 GLY B O 1
ATOM 3084 N N . ARG B 1 165 ? -17.656 0.495 4.945 1 91.94 165 ARG B N 1
ATOM 3085 C CA . ARG B 1 165 ? -17.984 -0.268 6.145 1 91.94 165 ARG B CA 1
ATOM 3086 C C . ARG B 1 165 ? -19.016 0.466 6.996 1 91.94 165 ARG B C 1
ATOM 3088 O O . ARG B 1 165 ? -19.047 1.698 7.023 1 91.94 165 ARG B O 1
ATOM 3095 N N . VAL B 1 166 ? -19.75 -0.338 7.656 1 95.56 166 VAL B N 1
ATOM 3096 C CA . VAL B 1 166 ? -20.797 0.203 8.516 1 95.56 166 VAL B CA 1
ATOM 3097 C C . VAL B 1 166 ? -20.281 0.32 9.945 1 95.56 166 VAL B C 1
ATOM 3099 O O . VAL B 1 166 ? -19.656 -0.61 10.469 1 95.56 166 VAL B O 1
ATOM 3102 N N . GLY B 1 167 ? -20.484 1.502 10.516 1 97.81 167 GLY B N 1
ATOM 3103 C CA . GLY B 1 167 ? -20.156 1.752 11.914 1 97.81 167 GLY B CA 1
ATOM 3104 C C . GLY B 1 167 ? -21.234 2.498 12.664 1 97.81 167 GLY B C 1
ATOM 3105 O O . GLY B 1 167 ? -22.359 2.648 12.156 1 97.81 167 GLY B O 1
ATOM 3106 N N . GLU B 1 168 ? -20.875 2.895 13.906 1 98.75 168 GLU B N 1
ATOM 3107 C CA . GLU B 1 168 ? -21.797 3.631 14.773 1 98.75 168 GLU B CA 1
ATOM 3108 C C . GLU B 1 168 ? -21.156 4.902 15.312 1 98.75 168 GLU B C 1
ATOM 3110 O O . GLU B 1 168 ? -20.016 4.871 15.797 1 98.75 168 GLU B O 1
ATOM 3115 N N . VAL B 1 169 ? -21.938 5.98 15.227 1 98.88 169 VAL B N 1
ATOM 3116 C CA . VAL B 1 169 ? -21.453 7.219 15.82 1 98.88 169 VAL B CA 1
ATOM 3117 C C . VAL B 1 169 ? -21.469 7.102 17.344 1 98.88 169 VAL B C 1
ATOM 3119 O O . VAL B 1 169 ? -22.516 6.84 17.938 1 98.88 169 VAL B O 1
ATOM 3122 N N . VAL B 1 170 ? -20.328 7.344 17.953 1 98.88 170 VAL B N 1
ATOM 3123 C CA . VAL B 1 170 ? -20.281 7.191 19.406 1 98.88 170 VAL B CA 1
ATOM 3124 C C . VAL B 1 170 ? -19.938 8.531 20.047 1 98.88 170 VAL B C 1
ATOM 3126 O O . VAL B 1 170 ? -20.078 8.695 21.266 1 98.88 170 VAL B O 1
ATOM 3129 N N . ALA B 1 171 ? -19.5 9.461 19.266 1 98.81 171 ALA B N 1
ATOM 3130 C CA . ALA B 1 171 ? -19.234 10.805 19.766 1 98.81 171 ALA B CA 1
ATOM 3131 C C . ALA B 1 171 ? -19.344 11.836 18.656 1 98.81 171 ALA B C 1
ATOM 3133 O O . ALA B 1 171 ? -19.109 11.531 17.484 1 98.81 171 ALA B O 1
ATOM 3134 N N . THR B 1 172 ? -19.781 13.055 19.016 1 98.44 172 THR B N 1
ATOM 3135 C CA . THR B 1 172 ? -19.797 14.227 18.156 1 98.44 172 THR B CA 1
ATOM 3136 C C . THR B 1 172 ? -18.828 15.289 18.672 1 98.44 172 THR B C 1
ATOM 3138 O O . THR B 1 172 ? -18.719 15.484 19.875 1 98.44 172 THR B O 1
ATOM 3141 N N . HIS B 1 173 ? -18.141 15.945 17.75 1 98 173 HIS B N 1
ATOM 3142 C CA . HIS B 1 173 ? -17.094 16.844 18.203 1 98 173 HIS B CA 1
ATOM 3143 C C . HIS B 1 173 ? -17.359 18.281 17.734 1 98 173 HIS B C 1
ATOM 3145 O O . HIS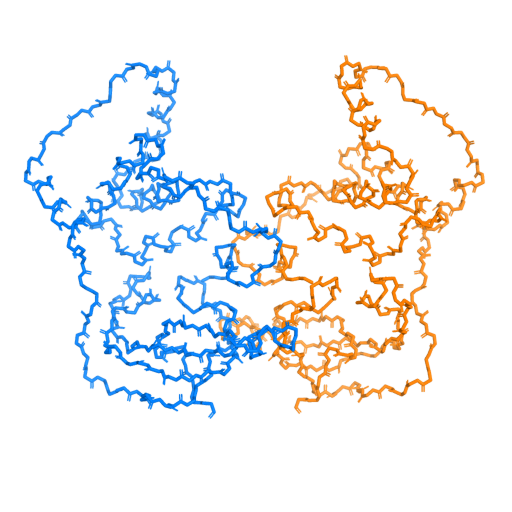 B 1 173 ? -16.594 19.188 18.062 1 98 173 HIS B O 1
ATOM 3151 N N . GLY B 1 174 ? -18.438 18.469 17.031 1 97.81 174 GLY B N 1
ATOM 3152 C CA . GLY B 1 174 ? -18.625 19.75 16.375 1 97.81 174 GLY B CA 1
ATOM 3153 C C . GLY B 1 174 ? -17.906 19.859 15.047 1 97.81 174 GLY B C 1
ATOM 3154 O O . GLY B 1 174 ? -17.703 18.859 14.367 1 97.81 174 GLY B O 1
ATOM 3155 N N . ALA B 1 175 ? -17.641 21.094 14.609 1 98.44 175 ALA B N 1
ATOM 3156 C CA . ALA B 1 175 ? -17.062 21.312 13.289 1 98.44 175 ALA B CA 1
ATOM 3157 C C . ALA B 1 175 ? -15.586 21.672 13.383 1 98.44 175 ALA B C 1
ATOM 3159 O O . ALA B 1 175 ? -15.172 22.406 14.289 1 98.44 175 ALA B O 1
ATOM 3160 N N . TYR B 1 176 ? -14.828 21.156 12.453 1 98.38 176 TYR B N 1
ATOM 3161 C CA . TYR B 1 176 ? -13.398 21.406 12.312 1 98.38 176 TYR B CA 1
ATOM 3162 C C . TYR B 1 176 ? -13.039 21.766 10.875 1 98.38 176 TYR B C 1
ATOM 3164 O O . TYR B 1 176 ? -13.828 21.547 9.961 1 98.38 176 TYR B O 1
ATOM 3172 N N . VAL B 1 177 ? -11.859 22.406 10.727 1 98 177 VAL B N 1
ATOM 3173 C CA . VAL B 1 177 ? -11.32 22.625 9.383 1 98 177 VAL B CA 1
ATOM 3174 C C . VAL B 1 177 ? -11.344 21.312 8.602 1 98 177 VAL B C 1
ATOM 3176 O O . VAL B 1 177 ? -10.883 20.281 9.094 1 98 177 VAL B O 1
ATOM 3179 N N . PHE B 1 178 ? -11.977 21.359 7.453 1 97.25 178 PHE B N 1
ATOM 3180 C CA . PHE B 1 178 ? -12.055 20.172 6.621 1 97.25 178 PHE B CA 1
ATOM 3181 C C . PHE B 1 178 ? -10.75 19.953 5.863 1 97.25 178 PHE B C 1
ATOM 3183 O O . PHE B 1 178 ? -10.383 20.75 4.996 1 97.25 178 PHE B O 1
ATOM 3190 N N . PRO B 1 179 ? -10 18.797 6.156 1 96.38 179 PRO B N 1
ATOM 3191 C CA . PRO B 1 179 ? -8.656 18.609 5.609 1 96.38 179 PRO B CA 1
ATOM 3192 C C . PRO B 1 179 ? -8.641 18.547 4.082 1 96.38 179 PRO B C 1
ATOM 3194 O O . PRO B 1 179 ? -7.707 19.062 3.453 1 96.38 179 PRO B O 1
ATOM 3197 N N . ASP B 1 180 ? -9.641 18.031 3.447 1 94.44 180 ASP B N 1
ATOM 3198 C CA . ASP B 1 180 ? -9.664 17.797 2.006 1 94.44 180 ASP B CA 1
ATOM 3199 C C . ASP B 1 180 ? -9.617 19.125 1.236 1 94.44 180 ASP B C 1
ATOM 3201 O O . ASP B 1 180 ? -8.82 19.281 0.313 1 94.44 180 ASP B O 1
ATOM 3205 N N . THR B 1 181 ? -10.445 20.078 1.612 1 94.88 181 THR B N 1
ATOM 3206 C CA . THR B 1 181 ? -10.477 21.375 0.939 1 94.88 181 THR B CA 1
ATOM 3207 C C . THR B 1 181 ? -9.297 22.25 1.377 1 94.88 181 THR B C 1
ATOM 3209 O O . THR B 1 181 ? -8.711 22.969 0.564 1 94.88 181 THR B O 1
ATOM 3212 N N . ASN B 1 182 ? -8.953 22.141 2.643 1 96.25 182 ASN B N 1
ATOM 3213 C CA . ASN B 1 182 ? -7.867 22.953 3.191 1 96.25 182 ASN B CA 1
ATOM 3214 C C . ASN B 1 182 ? -6.527 22.609 2.551 1 96.25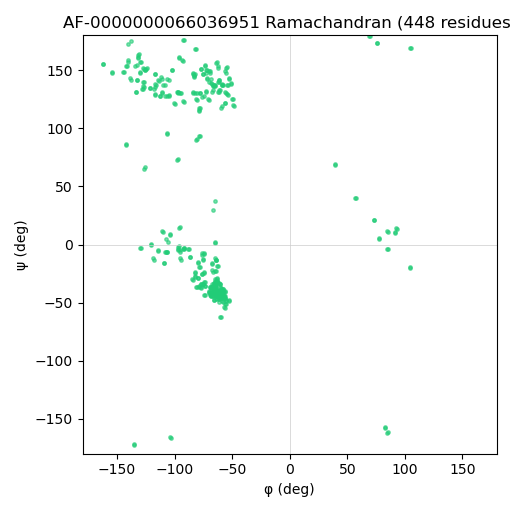 182 ASN B C 1
ATOM 3216 O O . ASN B 1 182 ? -5.688 23.484 2.33 1 96.25 182 ASN B O 1
ATOM 3220 N N . ALA B 1 183 ? -6.32 21.328 2.236 1 95.44 183 ALA B N 1
ATOM 3221 C CA . ALA B 1 183 ? -5.074 20.859 1.628 1 95.44 183 ALA B CA 1
ATOM 3222 C C . ALA B 1 183 ? -4.91 21.406 0.218 1 95.44 183 ALA B C 1
ATOM 3224 O O . ALA B 1 183 ? -3.791 21.531 -0.284 1 95.44 183 ALA B O 1
ATOM 3225 N N . LEU B 1 184 ? -6.02 21.781 -0.35 1 93.5 184 LEU B N 1
ATOM 3226 C CA . LEU B 1 184 ? -6.008 22.312 -1.709 1 93.5 184 LEU B CA 1
ATOM 3227 C C . LEU B 1 184 ? -5.898 23.828 -1.7 1 93.5 184 LEU B C 1
ATOM 3229 O O . LEU B 1 184 ? -5.809 24.469 -2.76 1 93.5 184 LEU B O 1
ATOM 3233 N N . GLY B 1 185 ? -5.906 24.391 -0.564 1 93.44 185 GLY B N 1
ATOM 3234 C CA . GLY B 1 185 ? -5.93 25.828 -0.479 1 93.44 185 GLY B CA 1
ATOM 3235 C C . GLY B 1 185 ? -7.273 26.438 -0.849 1 93.44 185 GLY B C 1
ATOM 3236 O O . GLY B 1 185 ? -7.352 27.609 -1.222 1 93.44 185 GLY B O 1
ATOM 3237 N N . ALA B 1 186 ? -8.352 25.672 -0.79 1 94.38 186 ALA B N 1
ATOM 3238 C CA . ALA B 1 186 ? -9.68 26.109 -1.22 1 94.38 186 ALA B CA 1
ATOM 3239 C C . ALA B 1 186 ? -10.5 26.609 -0.039 1 94.38 186 ALA B C 1
ATOM 3241 O O . ALA B 1 186 ? -11.711 26.781 -0.147 1 94.38 186 ALA B O 1
ATOM 3242 N N . GLY B 1 187 ? -9.828 26.859 1.101 1 94.81 187 GLY B N 1
ATOM 3243 C CA . GLY B 1 187 ? -10.492 27.359 2.289 1 94.81 187 GLY B CA 1
ATOM 3244 C C . GLY B 1 187 ? -10.664 26.312 3.367 1 94.81 187 GLY B C 1
ATOM 3245 O O . GLY B 1 187 ? -10.484 25.109 3.111 1 94.81 187 GLY B O 1
ATOM 3246 N N . GLU B 1 188 ? -11.062 26.766 4.551 1 96.38 188 GLU B N 1
ATOM 3247 C CA . GLU B 1 188 ? -11.156 25.875 5.707 1 96.38 188 GLU B CA 1
ATOM 3248 C C . GLU B 1 188 ? -12.406 25 5.629 1 96.38 188 GLU B C 1
ATOM 3250 O O . GLU B 1 188 ? -12.391 23.844 6.055 1 96.38 188 GLU B O 1
ATOM 3255 N N . SER B 1 189 ? -13.555 25.547 5.055 1 96.25 189 SER B N 1
ATOM 3256 C CA . SER B 1 189 ? -14.789 24.812 4.824 1 96.25 189 SER B CA 1
ATOM 3257 C C . SER B 1 189 ? -15.102 23.875 5.98 1 96.25 189 SER B C 1
ATOM 3259 O O . SER B 1 189 ? -15.133 22.656 5.805 1 96.25 189 SER B O 1
ATOM 3261 N N . PRO B 1 190 ? -15.438 24.438 7.148 1 98.06 190 PRO B N 1
ATOM 3262 C CA . PRO B 1 190 ? -15.633 23.578 8.328 1 98.06 190 PRO B CA 1
ATOM 3263 C C . PRO B 1 190 ? -16.719 22.531 8.133 1 98.06 190 PRO B C 1
ATOM 3265 O O . PRO B 1 190 ? -17.75 22.812 7.504 1 98.06 190 PRO B O 1
ATOM 3268 N N . GLU B 1 191 ? -16.438 21.25 8.609 1 98.38 191 GLU B N 1
ATOM 3269 C CA . GLU B 1 191 ? -17.359 20.125 8.555 1 98.38 191 GLU B CA 1
ATOM 3270 C C . GLU B 1 191 ? -17.484 19.438 9.914 1 98.38 191 GLU B C 1
ATOM 3272 O O . GLU B 1 191 ? -16.516 19.391 10.68 1 98.38 191 GLU B O 1
ATOM 3277 N N . HIS B 1 192 ? -18.625 18.938 10.172 1 98.75 192 HIS B N 1
ATOM 3278 C CA . HIS B 1 192 ? -18.844 18.188 11.406 1 98.75 192 HIS B CA 1
ATOM 3279 C C . HIS B 1 192 ? -17.953 16.953 11.461 1 98.75 192 HIS B C 1
ATOM 3281 O O . HIS B 1 192 ? -17.734 16.281 10.445 1 98.75 192 HIS B O 1
ATOM 3287 N N . LEU B 1 193 ? -17.406 16.688 12.672 1 98.69 193 LEU B N 1
ATOM 3288 C CA . LEU B 1 193 ? -16.531 15.555 12.938 1 98.69 193 LEU B CA 1
ATOM 3289 C C . LEU B 1 193 ? -17.156 14.602 13.953 1 98.69 193 LEU B C 1
ATOM 3291 O O . LEU B 1 193 ? -17.688 15.039 14.969 1 98.69 193 LEU B O 1
ATOM 3295 N N . TYR B 1 194 ? -17.078 13.305 13.68 1 98.88 194 TYR B N 1
ATOM 3296 C CA . TYR B 1 194 ? -17.641 12.266 14.539 1 98.88 194 TYR B CA 1
ATOM 3297 C C . TYR B 1 194 ? -16.594 11.219 14.875 1 98.88 194 TYR B C 1
ATOM 3299 O O . TYR B 1 194 ? -15.633 11.008 14.117 1 98.88 194 TYR B O 1
ATOM 3307 N N . THR B 1 195 ? -16.766 10.594 16.047 1 98.88 195 THR B N 1
ATOM 3308 C CA . THR B 1 195 ? -16.094 9.312 16.266 1 98.88 195 THR B CA 1
ATOM 3309 C C . THR B 1 195 ? -17.016 8.156 15.883 1 98.88 195 THR B C 1
ATOM 3311 O O . THR B 1 195 ? -18.156 8.07 16.375 1 98.88 195 THR B O 1
ATOM 3314 N N . VAL B 1 196 ? -16.516 7.371 14.992 1 98.81 196 VAL B N 1
ATOM 3315 C CA . VAL B 1 196 ? -17.281 6.215 14.539 1 98.81 196 VAL B CA 1
ATOM 3316 C C . VAL B 1 196 ? -16.625 4.93 15.031 1 98.81 196 VAL B C 1
ATOM 3318 O O . VAL B 1 196 ? -15.406 4.77 14.922 1 98.81 196 VAL B O 1
ATOM 3321 N N . ARG B 1 197 ? -17.438 4.098 15.609 1 98.44 197 ARG B N 1
ATOM 3322 C CA . ARG B 1 197 ? -17 2.799 16.109 1 98.44 197 ARG B CA 1
ATOM 3323 C C . ARG B 1 197 ? -17.281 1.692 15.102 1 98.44 197 ARG B C 1
ATOM 3325 O O . ARG B 1 197 ? -18.406 1.588 14.594 1 98.44 197 ARG B O 1
ATOM 3332 N N . PHE B 1 198 ? -16.266 0.846 14.828 1 95.81 198 PHE B N 1
ATOM 3333 C CA . PHE B 1 198 ? -16.391 -0.318 13.961 1 95.81 198 PHE B CA 1
ATOM 3334 C C . PHE B 1 198 ? -16.031 -1.595 14.711 1 95.81 198 PHE B C 1
ATOM 3336 O O . PHE B 1 198 ? -15.047 -1.626 15.453 1 95.81 198 PHE B O 1
ATOM 3343 N N . SER B 1 199 ? -16.859 -2.629 14.547 1 92.88 199 SER B N 1
ATOM 3344 C CA . SER B 1 199 ? -16.438 -3.932 15.047 1 92.88 199 SER B CA 1
ATOM 3345 C C . SER B 1 199 ? -15.328 -4.523 14.195 1 92.88 199 SER B C 1
ATOM 3347 O O . SER B 1 199 ? -15.25 -4.246 12.992 1 92.88 199 SER B O 1
ATOM 3349 N N . ALA B 1 200 ? -14.477 -5.332 14.844 1 88.88 200 ALA B N 1
ATOM 3350 C CA . ALA B 1 200 ? -13.422 -6.012 14.094 1 88.88 200 ALA B CA 1
ATOM 3351 C C . ALA B 1 200 ? -14.016 -6.922 13.016 1 88.88 200 ALA B C 1
ATOM 3353 O O . ALA B 1 200 ? -13.453 -7.051 11.93 1 88.88 200 ALA B O 1
ATOM 3354 N N . THR B 1 201 ? -15.078 -7.527 13.305 1 87.31 201 THR B N 1
ATOM 3355 C CA . THR B 1 201 ? -15.734 -8.414 12.352 1 87.31 201 THR B CA 1
ATOM 3356 C C . THR B 1 201 ? -16.188 -7.637 11.117 1 87.31 201 THR B C 1
ATOM 3358 O O . THR B 1 201 ? -16.062 -8.125 9.992 1 87.31 201 THR B O 1
ATOM 3361 N N . GLU B 1 202 ? -16.719 -6.398 11.328 1 88.75 202 GLU B N 1
ATOM 3362 C CA . GLU B 1 202 ? -17.125 -5.535 10.219 1 88.75 202 GLU B CA 1
ATOM 3363 C C . GLU B 1 202 ? -15.945 -5.176 9.328 1 88.75 202 GLU B C 1
ATOM 3365 O O . GLU B 1 202 ? -16.062 -5.176 8.102 1 88.75 202 GLU B O 1
ATOM 3370 N N . LEU B 1 203 ? -14.844 -4.922 9.961 1 88.19 203 LEU B N 1
ATOM 3371 C CA . LEU B 1 203 ? -13.688 -4.422 9.219 1 88.19 203 LEU B CA 1
ATOM 3372 C C . LEU B 1 203 ? -12.945 -5.566 8.539 1 88.19 203 LEU B C 1
ATOM 3374 O O . LEU B 1 203 ? -12.492 -5.426 7.402 1 88.19 203 LEU B O 1
ATOM 3378 N N . TRP B 1 204 ? -12.891 -6.75 9.234 1 81.38 204 TRP B N 1
ATOM 3379 C CA . TRP B 1 204 ? -11.93 -7.75 8.789 1 81.38 204 TRP B CA 1
ATOM 3380 C C . TRP B 1 204 ? -12.594 -9.117 8.633 1 81.38 204 TRP B C 1
ATOM 3382 O O . TRP B 1 204 ? -11.953 -10.078 8.211 1 81.38 204 TRP B O 1
ATOM 3392 N N . GLY B 1 205 ? -13.805 -9.211 8.945 1 79.31 205 GLY B N 1
ATOM 3393 C CA . GLY B 1 205 ? -14.508 -10.477 8.797 1 79.31 205 GLY B CA 1
ATOM 3394 C C . GLY B 1 205 ? -14.328 -11.398 9.992 1 79.31 205 GLY B C 1
ATOM 3395 O O . GLY B 1 205 ? -13.914 -10.953 11.07 1 79.31 205 GLY B O 1
ATOM 3396 N N . GLU B 1 206 ? -14.586 -12.688 9.875 1 73.06 206 GLU B N 1
ATOM 3397 C CA . GLU B 1 206 ? -14.797 -13.648 10.953 1 73.06 206 GLU B CA 1
ATOM 3398 C C . GLU B 1 206 ? -13.5 -13.914 11.711 1 73.06 206 GLU B C 1
ATOM 3400 O O . GLU B 1 206 ? -13.508 -14.023 12.938 1 73.06 206 GLU B O 1
ATOM 3405 N N . PRO B 1 207 ? -12.414 -14.055 11.133 1 66.25 207 PRO B N 1
ATOM 3406 C CA . PRO B 1 207 ? -11.219 -14.359 11.914 1 66.25 207 PRO B CA 1
ATOM 3407 C C . PRO B 1 207 ? -10.828 -13.227 12.867 1 66.25 207 PRO B C 1
ATOM 3409 O O . PRO B 1 207 ? -10 -13.422 13.758 1 66.25 207 PRO B O 1
ATOM 3412 N N . ALA B 1 208 ? -11.617 -12.266 12.844 1 70.5 208 ALA B N 1
ATOM 3413 C CA . ALA B 1 208 ? -11.227 -11.141 13.68 1 70.5 208 ALA B CA 1
ATOM 3414 C C . ALA B 1 208 ? -11.664 -11.352 15.133 1 70.5 208 ALA B C 1
ATOM 3416 O O . ALA B 1 208 ? -12.633 -12.055 15.398 1 70.5 208 ALA B O 1
ATOM 3417 N N . ALA B 1 209 ? -10.875 -10.836 16.109 1 74.38 209 ALA B N 1
ATOM 3418 C CA . ALA B 1 209 ? -11.211 -10.914 17.516 1 74.38 209 ALA B CA 1
ATOM 3419 C C . ALA B 1 209 ? -12.539 -10.227 17.812 1 74.38 209 ALA B C 1
ATOM 3421 O O . ALA B 1 209 ? -12.688 -9.023 17.562 1 74.38 209 ALA B O 1
ATOM 3422 N N . PRO B 1 210 ? -13.492 -11 18.281 1 75.5 210 PRO B N 1
ATOM 3423 C CA . PRO B 1 210 ? -14.852 -10.469 18.391 1 75.5 210 PRO B CA 1
ATOM 3424 C C . PRO B 1 210 ? -14.953 -9.305 19.391 1 75.5 210 PRO B C 1
ATOM 3426 O O . PRO B 1 210 ? -15.844 -8.469 19.266 1 75.5 210 PRO B O 1
ATOM 3429 N N . ASN B 1 211 ? -13.992 -9.047 20.219 1 86.31 211 ASN B N 1
ATOM 3430 C CA . ASN B 1 211 ? -14.148 -8.008 21.234 1 86.31 211 ASN B CA 1
ATOM 3431 C C . ASN B 1 211 ? -13.266 -6.797 20.922 1 86.31 211 ASN B C 1
ATOM 3433 O O . ASN B 1 211 ? -13.203 -5.859 21.719 1 86.31 211 ASN B O 1
ATOM 3437 N N . VAL B 1 212 ? -12.805 -6.875 19.828 1 89.12 212 VAL B N 1
ATOM 3438 C CA . VAL B 1 212 ? -11.977 -5.746 19.422 1 89.12 212 VAL B CA 1
ATOM 3439 C C . VAL B 1 212 ? -12.797 -4.762 18.594 1 89.12 212 VAL B C 1
ATOM 3441 O O . VAL B 1 212 ? -13.57 -5.172 17.719 1 89.12 212 VAL B O 1
ATOM 3444 N N . VAL B 1 213 ? -12.727 -3.484 18.969 1 93.62 213 VAL B N 1
ATOM 3445 C CA . VAL B 1 213 ? -13.391 -2.426 18.219 1 93.62 213 VAL B CA 1
ATOM 3446 C C . VAL B 1 213 ? -12.375 -1.362 17.812 1 93.62 213 VAL B C 1
ATOM 3448 O O . VAL B 1 213 ? -11.344 -1.197 18.469 1 93.62 213 VAL B O 1
ATOM 3451 N N . ASN B 1 214 ? -12.672 -0.721 16.719 1 94.38 214 ASN B N 1
ATOM 3452 C CA . ASN B 1 214 ? -11.891 0.413 16.234 1 94.38 214 ASN B CA 1
ATOM 3453 C C . ASN B 1 214 ? -12.688 1.712 16.297 1 94.38 214 ASN B C 1
ATOM 3455 O O . ASN B 1 214 ? -13.836 1.759 15.852 1 94.38 214 ASN B O 1
ATOM 3459 N N . HIS B 1 215 ? -12.086 2.68 16.922 1 97.69 215 HIS B N 1
ATOM 3460 C CA . HIS B 1 215 ? -12.641 4.027 16.891 1 97.69 215 HIS B CA 1
ATOM 3461 C C . HIS B 1 215 ? -11.836 4.93 15.961 1 97.69 215 HIS B C 1
ATOM 3463 O O . HIS B 1 215 ? -10.602 4.984 16.047 1 97.69 215 HIS B O 1
ATOM 3469 N N . ILE B 1 216 ? -12.516 5.598 15.039 1 97.44 216 ILE B N 1
ATOM 3470 C CA . ILE B 1 216 ? -11.836 6.547 14.156 1 97.44 216 ILE B CA 1
ATOM 3471 C C . ILE B 1 216 ? -12.695 7.801 14 1 97.44 216 ILE B C 1
ATOM 3473 O O . ILE B 1 216 ? -13.922 7.723 13.945 1 97.44 216 ILE B O 1
ATOM 3477 N N . ASP B 1 217 ? -12.039 8.93 13.961 1 98.38 217 ASP B N 1
ATOM 3478 C CA . ASP B 1 217 ? -12.742 10.18 13.68 1 98.38 217 ASP B CA 1
ATOM 3479 C C . ASP B 1 217 ? -12.977 10.359 12.18 1 98.38 217 ASP B C 1
ATOM 3481 O O . ASP B 1 217 ? -12.055 10.188 11.383 1 98.38 217 ASP B O 1
ATOM 3485 N N . VAL B 1 218 ? -14.227 10.672 11.836 1 98.25 218 VAL B N 1
ATOM 3486 C CA . VAL B 1 218 ? -14.641 10.727 10.438 1 98.25 218 VAL B CA 1
ATOM 3487 C C . VAL B 1 218 ? -15.438 12.008 10.188 1 98.25 218 VAL B C 1
ATOM 3489 O O . VAL B 1 218 ? -16.359 12.328 10.945 1 98.25 218 VAL B O 1
ATOM 3492 N N . PHE B 1 219 ? -15.07 12.703 9.133 1 98.12 219 PHE B N 1
ATOM 3493 C CA . PHE B 1 219 ? -15.773 13.93 8.781 1 98.12 219 PHE B CA 1
ATOM 3494 C C . PHE B 1 219 ? -17.109 13.609 8.117 1 98.12 219 PHE B C 1
ATOM 3496 O O . PHE B 1 219 ? -17.234 12.617 7.395 1 98.12 219 PHE B O 1
ATOM 3503 N N . GLU B 1 220 ? -18.062 14.477 8.266 1 98.44 220 GLU B N 1
ATOM 3504 C CA . GLU B 1 220 ? -19.438 14.289 7.832 1 98.44 220 GLU B CA 1
ATOM 3505 C C . GLU B 1 220 ? -19.516 14.023 6.332 1 98.44 220 GLU B C 1
ATOM 3507 O O . GLU B 1 220 ? -20.266 13.148 5.887 1 98.44 220 GLU B O 1
ATOM 3512 N N . PRO B 1 221 ? -18.719 14.711 5.43 1 96 221 PRO B N 1
ATOM 3513 C CA . PRO B 1 221 ? -18.844 14.461 3.992 1 96 221 PRO B CA 1
ATOM 3514 C C . PRO B 1 221 ? -18.453 13.039 3.6 1 96 221 PRO B C 1
ATOM 3516 O O . PRO B 1 221 ? -18.75 12.602 2.484 1 96 221 PRO B O 1
ATOM 3519 N N . TYR B 1 222 ? -17.812 12.312 4.523 1 96.12 222 TYR B N 1
ATOM 3520 C CA . TYR B 1 222 ? -17.375 10.953 4.223 1 96.12 222 TYR B CA 1
ATOM 3521 C C . TYR B 1 222 ? -18.469 9.945 4.531 1 96.12 222 TYR B C 1
ATOM 3523 O O . TYR B 1 222 ? -18.328 8.758 4.242 1 96.12 222 TYR B O 1
ATOM 3531 N N . LEU B 1 223 ? -19.562 10.406 5.074 1 97.75 223 LEU B N 1
ATOM 3532 C CA . LEU B 1 223 ? -20.516 9.484 5.672 1 97.75 223 LEU B CA 1
ATOM 3533 C C . LEU B 1 223 ? -21.844 9.531 4.938 1 97.75 223 LEU B C 1
ATOM 3535 O O . LEU B 1 223 ? -22.234 10.578 4.422 1 97.75 223 LEU B O 1
ATOM 3539 N N . LEU B 1 224 ? -22.5 8.391 4.883 1 96.62 224 LEU B N 1
ATOM 3540 C CA . LEU B 1 224 ? -23.906 8.211 4.504 1 96.62 224 LEU B CA 1
ATOM 3541 C C . LEU B 1 224 ? -24.656 7.449 5.578 1 96.62 224 LEU B C 1
ATOM 3543 O O . LEU B 1 224 ? -24.062 6.691 6.348 1 96.62 224 LEU B O 1
ATOM 3547 N N . PRO B 1 225 ? -25.969 7.781 5.645 1 97.06 225 PRO B N 1
ATOM 3548 C CA . PRO B 1 225 ? -26.75 6.898 6.52 1 97.06 225 PRO B CA 1
ATOM 3549 C C . PRO B 1 225 ? -26.688 5.434 6.094 1 97.06 225 PRO B C 1
ATOM 3551 O O . PRO B 1 225 ? -26.656 5.137 4.898 1 97.06 225 PRO B O 1
ATOM 3554 N N . ALA B 1 226 ? -26.547 4.562 7.141 1 94.44 226 ALA B N 1
ATOM 3555 C CA . ALA B 1 226 ? -26.5 3.141 6.809 1 94.44 226 ALA B CA 1
ATOM 3556 C C . ALA B 1 226 ? -27.906 2.596 6.551 1 94.44 226 ALA B C 1
ATOM 3558 O O . ALA B 1 226 ? -28.891 3.078 7.129 1 94.44 226 ALA B O 1
#